Protein AF-0000000084522906 (afdb_homodimer)

InterPro domains:
  IPR003439 ABC transporter-like, ATP-binding domain [PF00005] (22-164)
  IPR003439 ABC transporter-like, ATP-binding domain [PS50893] (6-237)
  IPR003593 AAA+ ATPase domain [SM00382] (31-214)
  IPR008995 Molybdate/tungstate binding, C-terminal [SSF50331] (239-343)
  IPR013611 Transport-associated OB, type 2 [PF08402] (279-341)
  IPR017871 ABC transporter-like, conserved site [PS00211] (137-151)
  IPR027417 P-loop containing nucleoside triphosphate hydrolase [G3DSA:3.40.50.300] (2-222)
  IPR027417 P-loop containing nucleoside triphosphate hydrolase [SSF52540] (6-246)
  IPR047641 ABC transporter, ATP-binding protein MalK/UgpC-like [PTHR43875] (5-343)

Organism: Aneurinibacillus migulanus (NCBI:txid47500)

Structure (mmCIF, N/CA/C/O backbone):
data_AF-0000000084522906-model_v1
#
loop_
_entity.id
_entity.type
_entity.pdbx_description
1 polymer 'Putative spermidine/putrescine transport system ATP-binding protein'
#
loop_
_atom_site.group_PDB
_atom_site.id
_atom_site.type_symbol
_atom_site.label_atom_id
_atom_site.label_alt_id
_atom_site.label_comp_id
_atom_site.label_asym_id
_atom_site.label_entity_id
_atom_site.label_seq_id
_atom_site.pdbx_PDB_ins_code
_atom_site.Cartn_x
_atom_site.Cartn_y
_atom_site.Cartn_z
_atom_site.occupancy
_atom_site.B_iso_or_equiv
_atom_site.auth_seq_id
_atom_site.auth_comp_id
_atom_site.auth_asym_id
_atom_site.auth_atom_id
_atom_site.pdbx_PDB_model_num
ATOM 1 N N . MET A 1 1 ? 4.262 30.906 10.367 1 65.12 1 MET A N 1
ATOM 2 C CA . MET A 1 1 ? 3.062 30.891 9.531 1 65.12 1 MET A CA 1
ATOM 3 C C . MET A 1 1 ? 1.815 31.172 10.359 1 65.12 1 MET A C 1
ATOM 5 O O . MET A 1 1 ? 1.805 30.938 11.57 1 65.12 1 MET A O 1
ATOM 9 N N . ASN A 1 2 ? 0.923 32.031 10 1 81.38 2 ASN A N 1
ATOM 10 C CA . ASN A 1 2 ? -0.342 32.344 10.656 1 81.38 2 ASN A CA 1
ATOM 11 C C . ASN A 1 2 ? -1.489 31.516 10.078 1 81.38 2 ASN A C 1
ATOM 13 O O . ASN A 1 2 ? -2.17 31.953 9.148 1 81.38 2 ASN A O 1
ATOM 17 N N . PRO A 1 3 ? -1.635 30.344 10.672 1 87.25 3 PRO A N 1
ATOM 18 C CA . PRO A 1 3 ? -2.652 29.469 10.086 1 87.25 3 PRO A CA 1
ATOM 19 C C . PRO A 1 3 ? -4.062 30.047 10.211 1 87.25 3 PRO A C 1
ATOM 21 O O . PRO A 1 3 ? -4.336 30.828 11.125 1 87.25 3 PRO A O 1
ATOM 24 N N . VAL A 1 4 ? -4.875 29.688 9.172 1 94.25 4 VAL A N 1
ATOM 25 C CA . VAL A 1 4 ? -6.262 30.141 9.125 1 94.25 4 VAL A CA 1
ATOM 26 C C . VAL A 1 4 ? -7.195 28.953 8.961 1 94.25 4 VAL A C 1
ATOM 28 O O . VAL A 1 4 ? -6.793 27.906 8.43 1 94.25 4 VAL A O 1
ATOM 31 N N . GLU A 1 5 ? -8.328 29.156 9.422 1 97 5 GLU A N 1
ATOM 32 C CA . GLU A 1 5 ? -9.312 28.078 9.297 1 97 5 GLU A CA 1
ATOM 33 C C . GLU A 1 5 ? -9.961 28.078 7.914 1 97 5 GLU A C 1
ATOM 35 O O . GLU A 1 5 ? -9.945 29.094 7.219 1 97 5 GLU A O 1
ATOM 40 N N . ILE A 1 6 ? -10.453 27 7.52 1 97.94 6 ILE A N 1
ATOM 41 C CA . ILE A 1 6 ? -11.273 26.859 6.324 1 97.94 6 ILE A CA 1
ATOM 42 C C . ILE A 1 6 ? -12.695 26.453 6.719 1 97.94 6 ILE A C 1
ATOM 44 O O . ILE A 1 6 ? -12.891 25.609 7.598 1 97.94 6 ILE A O 1
ATOM 48 N N . ARG A 1 7 ? -13.688 27.125 6.148 1 98.19 7 ARG A N 1
ATOM 49 C CA . ARG A 1 7 ? -15.078 26.766 6.387 1 98.19 7 ARG A CA 1
ATOM 50 C C . ARG A 1 7 ? -15.82 26.562 5.07 1 98.19 7 ARG A C 1
ATOM 52 O O . ARG A 1 7 ? -15.812 27.438 4.203 1 98.19 7 ARG A O 1
ATOM 59 N N . LEU A 1 8 ? -16.359 25.406 4.926 1 98 8 LEU A N 1
ATOM 60 C CA . LEU A 1 8 ? -17.266 25.094 3.834 1 98 8 LEU A CA 1
ATOM 61 C C . LEU A 1 8 ? -18.719 25.062 4.328 1 98 8 LEU A C 1
ATOM 63 O O . LEU A 1 8 ? -19.016 24.406 5.332 1 98 8 LEU A O 1
ATOM 67 N N . GLN A 1 9 ? -19.562 25.797 3.609 1 97.81 9 GLN A N 1
ATOM 68 C CA . GLN A 1 9 ? -20.969 25.859 3.977 1 97.81 9 GLN A CA 1
ATOM 69 C C . GLN A 1 9 ? -21.859 25.438 2.816 1 97.81 9 GLN A C 1
ATOM 71 O O . GLN A 1 9 ? -22.094 26.219 1.886 1 97.81 9 GLN A O 1
ATOM 76 N N . GLY A 1 10 ? -22.375 24.25 2.939 1 97.06 10 GLY A N 1
ATOM 77 C CA . GLY A 1 10 ? -23.328 23.734 1.975 1 97.06 10 GLY A CA 1
ATOM 78 C C . GLY A 1 10 ? -22.781 23.656 0.564 1 97.06 10 GLY A C 1
ATOM 79 O O . GLY A 1 10 ? -23.5 23.891 -0.406 1 97.06 10 GLY A O 1
ATOM 80 N N . VAL A 1 11 ? -21.578 23.484 0.423 1 96.38 11 VAL A N 1
ATOM 81 C CA . VAL A 1 11 ? -20.953 23.469 -0.895 1 96.38 11 VAL A CA 1
ATOM 82 C C . VAL A 1 11 ? -21.359 22.203 -1.645 1 96.38 11 VAL A C 1
ATOM 84 O O . VAL A 1 11 ? -21.297 21.094 -1.087 1 96.38 11 VAL A O 1
ATOM 87 N N . HIS A 1 12 ? -21.844 22.328 -2.842 1 95.31 12 HIS A N 1
ATOM 88 C CA . HIS A 1 12 ? -22.266 21.172 -3.619 1 95.31 12 HIS A CA 1
ATOM 89 C C . HIS A 1 12 ? -21.984 21.359 -5.102 1 95.31 12 HIS A C 1
ATOM 91 O O . HIS A 1 12 ? -21.656 22.469 -5.539 1 95.31 12 HIS A O 1
ATOM 97 N N . LYS A 1 13 ? -21.969 20.266 -5.816 1 93.12 13 LYS A N 1
ATOM 98 C CA . LYS A 1 13 ? -21.641 20.297 -7.242 1 93.12 13 LYS A CA 1
ATOM 99 C C . LYS A 1 13 ? -22.375 19.203 -8 1 93.12 13 LYS A C 1
ATOM 101 O O . LYS A 1 13 ? -22.391 18.047 -7.578 1 93.12 13 LYS A O 1
ATOM 106 N N . THR A 1 14 ? -23.031 19.578 -8.969 1 89.5 14 THR A N 1
ATOM 107 C CA . THR A 1 14 ? -23.609 18.688 -9.977 1 89.5 14 THR A CA 1
ATOM 108 C C . THR A 1 14 ? -23.016 18.984 -11.352 1 89.5 14 THR A C 1
ATOM 110 O O . THR A 1 14 ? -23 20.141 -11.789 1 89.5 14 THR A O 1
ATOM 113 N N . PHE A 1 15 ? -22.516 17.984 -11.945 1 84.88 15 PHE A N 1
ATOM 114 C CA . PHE A 1 15 ? -21.938 18.203 -13.266 1 84.88 15 PHE A CA 1
ATOM 115 C C . PHE A 1 15 ? -23.016 18.281 -14.328 1 84.88 15 PHE A C 1
ATOM 117 O O . PHE A 1 15 ? -24.188 17.969 -14.062 1 84.88 15 PHE A O 1
ATOM 124 N N . ARG A 1 16 ? -22.688 18.688 -15.547 1 79.31 16 ARG A N 1
ATOM 125 C CA . ARG A 1 16 ? -23.609 18.953 -16.641 1 79.31 16 ARG A CA 1
ATOM 126 C C . ARG A 1 16 ? -24.312 17.672 -17.062 1 79.31 16 ARG A C 1
ATOM 128 O O . ARG A 1 16 ? -25.469 17.719 -17.531 1 79.31 16 ARG A O 1
ATOM 135 N N . ASP A 1 17 ? -23.609 16.531 -16.844 1 79.62 17 ASP A N 1
ATOM 136 C CA . ASP A 1 17 ? -24.203 15.273 -17.297 1 79.62 17 ASP A CA 1
ATOM 137 C C . ASP A 1 17 ? -25.219 14.758 -16.281 1 79.62 17 ASP A C 1
ATOM 139 O O . ASP A 1 17 ? -25.797 13.68 -16.453 1 79.62 17 ASP A O 1
ATOM 143 N N . GLY A 1 18 ? -25.391 15.523 -15.234 1 81.06 18 GLY A N 1
ATOM 144 C CA . GLY A 1 18 ? -26.406 15.172 -14.242 1 81.06 18 GLY A CA 1
ATOM 145 C C . GLY A 1 18 ? -25.828 14.445 -13.047 1 81.06 18 GLY A C 1
ATOM 146 O O . GLY A 1 18 ? -26.516 14.227 -12.047 1 81.06 18 GLY A O 1
ATOM 147 N N . THR A 1 19 ? -24.547 14.156 -13.109 1 81.81 19 THR A N 1
ATOM 148 C CA . THR A 1 19 ? -23.922 13.422 -12.008 1 81.81 19 THR A CA 1
ATOM 149 C C . THR A 1 19 ? -23.734 14.328 -10.797 1 81.81 19 THR A C 1
ATOM 151 O O . THR A 1 19 ? -23.078 15.367 -10.883 1 81.81 19 THR A O 1
ATOM 154 N N . GLN A 1 20 ? -24.453 14.016 -9.75 1 86.88 20 GLN A N 1
ATOM 155 C CA . GLN A 1 20 ? -24.234 14.734 -8.5 1 86.88 20 GLN A CA 1
ATOM 156 C C . GLN A 1 20 ? -22.922 14.312 -7.836 1 86.88 20 GLN A C 1
ATOM 158 O O . GLN A 1 20 ? -22.891 13.352 -7.074 1 86.88 20 GLN A O 1
ATOM 163 N N . ALA A 1 21 ? -21.953 15.078 -8.031 1 87.25 21 ALA A N 1
ATOM 164 C CA . ALA A 1 21 ? -20.609 14.75 -7.551 1 87.25 21 ALA A CA 1
ATOM 165 C C . ALA A 1 21 ? -20.5 14.977 -6.047 1 87.25 21 ALA A C 1
ATOM 167 O O . ALA A 1 21 ? -19.891 14.172 -5.336 1 87.25 21 ALA A O 1
ATOM 168 N N . LEU A 1 22 ? -21.125 16.109 -5.566 1 94.94 22 LEU A N 1
ATOM 169 C CA . LEU A 1 22 ? -21.094 16.438 -4.145 1 94.94 22 LEU A CA 1
ATOM 170 C C . LEU A 1 22 ? -22.453 16.906 -3.656 1 94.94 22 LEU A C 1
ATOM 172 O O . LEU A 1 22 ? -23.031 17.844 -4.227 1 94.94 22 LEU A O 1
ATOM 176 N N . GLN A 1 23 ? -22.938 16.219 -2.691 1 95.44 23 GLN A N 1
ATOM 177 C CA . GLN A 1 23 ? -24.062 16.766 -1.93 1 95.44 23 GLN A CA 1
ATOM 178 C C . GLN A 1 23 ? -23.609 17.922 -1.037 1 95.44 23 GLN A C 1
ATOM 180 O O . GLN A 1 23 ? -22.406 18.156 -0.879 1 95.44 23 GLN A O 1
ATOM 185 N N . PRO A 1 24 ? -24.594 18.719 -0.561 1 96.06 24 PRO A N 1
ATOM 186 C CA . PRO A 1 24 ? -24.172 19.844 0.268 1 96.06 24 PRO A CA 1
ATOM 187 C C . PRO A 1 24 ? -23.297 19.422 1.443 1 96.06 24 PRO A C 1
ATOM 189 O O . PRO A 1 24 ? -23.734 18.641 2.291 1 96.06 24 PRO A O 1
ATOM 192 N N . ILE A 1 25 ? -22.125 19.969 1.45 1 96.81 25 ILE A N 1
ATOM 193 C CA . ILE A 1 25 ? -21.125 19.594 2.451 1 96.81 25 ILE A CA 1
ATOM 194 C C . ILE A 1 25 ? -20.859 20.766 3.385 1 96.81 25 ILE A C 1
ATOM 196 O O . ILE A 1 25 ? -20.594 21.875 2.928 1 96.81 25 ILE A O 1
ATOM 200 N N . ASP A 1 26 ? -21 20.562 4.641 1 97.75 26 ASP A N 1
ATOM 201 C CA . ASP A 1 26 ? -20.516 21.453 5.695 1 97.75 26 ASP A CA 1
ATOM 202 C C . ASP A 1 26 ? -19.266 20.891 6.355 1 97.75 26 ASP A C 1
ATOM 204 O O . ASP A 1 26 ? -19.25 19.766 6.828 1 97.75 26 ASP A O 1
ATOM 208 N N . LEU A 1 27 ? -18.219 21.703 6.379 1 97.81 27 LEU A N 1
ATOM 209 C CA . LEU A 1 27 ? -16.938 21.219 6.902 1 97.81 27 LEU A CA 1
ATOM 210 C C . LEU A 1 27 ? -16.125 22.375 7.473 1 97.81 27 LEU A C 1
ATOM 212 O O . LEU A 1 27 ? -16.031 23.438 6.859 1 97.81 27 LEU A O 1
ATOM 216 N N . LYS A 1 28 ? -15.633 22.188 8.609 1 98.06 28 LYS A N 1
ATOM 217 C CA . LYS A 1 28 ? -14.734 23.156 9.234 1 98.06 28 LYS A CA 1
ATOM 218 C C . LYS A 1 28 ? -13.359 22.547 9.477 1 98.06 28 LYS A C 1
ATOM 220 O O . LYS A 1 28 ? -13.242 21.453 10.047 1 98.06 28 LYS A O 1
ATOM 225 N N . ILE A 1 29 ? -12.375 23.172 9.008 1 98.06 29 ILE A N 1
ATOM 226 C CA . ILE A 1 29 ? -10.984 22.781 9.227 1 98.06 29 ILE A CA 1
ATOM 227 C C . ILE A 1 29 ? -10.297 23.828 10.109 1 98.06 29 ILE A C 1
ATOM 229 O O . ILE A 1 29 ? -10.25 25.016 9.758 1 98.06 29 ILE A O 1
ATOM 233 N N . GLU A 1 30 ? -9.758 23.406 11.188 1 97.5 30 GLU A N 1
ATOM 234 C CA . GLU A 1 30 ? -9.18 24.328 12.172 1 97.5 30 GLU A CA 1
ATOM 235 C C . GLU A 1 30 ? -7.844 24.875 11.688 1 97.5 30 GLU A C 1
ATOM 237 O O . GLU A 1 30 ? -7.164 24.25 10.867 1 97.5 30 GLU A O 1
ATOM 242 N N . ALA A 1 31 ? -7.543 26.062 12.242 1 97.12 31 ALA A N 1
ATOM 243 C CA . ALA A 1 31 ? -6.258 26.672 11.922 1 97.12 31 ALA A CA 1
ATOM 244 C C . ALA A 1 31 ? -5.102 25.766 12.312 1 97.12 31 ALA A C 1
ATOM 246 O O . ALA A 1 31 ? -5.035 25.297 13.453 1 97.12 31 ALA A O 1
ATOM 247 N N . GLY A 1 32 ? -4.277 25.469 11.328 1 96.31 32 GLY A N 1
ATOM 248 C CA . GLY A 1 32 ? -3.092 24.656 11.594 1 96.31 32 GLY A CA 1
ATOM 249 C C . GLY A 1 32 ? -3.361 23.172 11.555 1 96.31 32 GLY A C 1
ATOM 250 O O . GLY A 1 32 ? -2.445 22.359 11.742 1 96.31 32 GLY A O 1
ATOM 251 N N . GLU A 1 33 ? -4.543 22.844 11.148 1 97 33 GLU A N 1
ATOM 252 C CA . GLU A 1 33 ? -4.973 21.438 11.141 1 97 33 GLU A CA 1
ATOM 253 C C . GLU A 1 33 ? -4.688 20.781 9.789 1 97 33 GLU A C 1
ATOM 255 O O . GLU A 1 33 ? -4.82 21.422 8.742 1 97 33 GLU A O 1
ATOM 260 N N . VAL A 1 34 ? -4.293 19.531 9.875 1 97.94 34 VAL A N 1
ATOM 261 C CA . VAL A 1 34 ? -4.254 18.719 8.664 1 97.94 34 VAL A CA 1
ATOM 262 C C . VAL A 1 34 ? -5.516 17.859 8.578 1 97.94 34 VAL A C 1
ATOM 264 O O . VAL A 1 34 ? -5.68 16.906 9.336 1 97.94 34 VAL A O 1
ATOM 267 N N . LEU A 1 35 ? -6.355 18.188 7.641 1 98.69 35 LEU A N 1
ATOM 268 C CA . LEU A 1 35 ? -7.543 17.391 7.375 1 98.69 35 LEU A CA 1
ATOM 269 C C . LEU A 1 35 ? -7.363 16.547 6.113 1 98.69 35 LEU A C 1
ATOM 271 O O . LEU A 1 35 ? -7.055 17.094 5.047 1 98.69 35 LEU A O 1
ATOM 275 N N . VAL A 1 36 ? -7.578 15.297 6.246 1 98.56 36 VAL A N 1
ATOM 276 C CA . VAL A 1 36 ? -7.477 14.406 5.094 1 98.56 36 VAL A CA 1
ATOM 277 C C . VAL A 1 36 ? -8.875 14.031 4.605 1 98.56 36 VAL A C 1
ATOM 279 O O . VAL A 1 36 ? -9.734 13.633 5.395 1 98.56 36 VAL A O 1
ATOM 282 N N . LEU A 1 37 ? -9.117 14.297 3.361 1 98.38 37 LEU A N 1
ATOM 283 C CA . LEU A 1 37 ? -10.281 13.742 2.684 1 98.38 37 LEU A CA 1
ATOM 284 C C . LEU A 1 37 ? -9.992 12.336 2.176 1 98.38 37 LEU A C 1
ATOM 286 O O . LEU A 1 37 ? -9.156 12.148 1.294 1 98.38 37 LEU A O 1
ATOM 290 N N . LEU A 1 38 ? -10.703 11.391 2.738 1 97.25 38 LEU A N 1
ATOM 291 C CA . LEU A 1 38 ? -10.492 9.977 2.436 1 97.25 38 LEU A CA 1
ATOM 292 C C . LEU A 1 38 ? -11.758 9.344 1.864 1 97.25 38 LEU A C 1
ATOM 294 O O . LEU A 1 38 ? -12.859 9.609 2.35 1 97.25 38 LEU A O 1
ATOM 298 N N . GLY A 1 39 ? -11.594 8.562 0.877 1 93.69 39 GLY A N 1
ATOM 299 C CA . GLY A 1 39 ? -12.719 7.875 0.264 1 93.69 39 GLY A CA 1
ATOM 300 C C . GLY A 1 39 ? -12.352 7.145 -1.013 1 93.69 39 GLY A C 1
ATOM 301 O O . GLY A 1 39 ? -11.227 7.258 -1.499 1 93.69 39 GLY A O 1
ATOM 302 N N . PRO A 1 40 ? -13.312 6.371 -1.498 1 88.69 40 PRO A N 1
ATOM 303 C CA . PRO A 1 40 ? -13.07 5.652 -2.752 1 88.69 40 PRO A CA 1
ATOM 304 C C . PRO A 1 40 ? -12.922 6.59 -3.947 1 88.69 40 PRO A C 1
ATOM 306 O O . PRO A 1 40 ? -13.203 7.785 -3.838 1 88.69 40 PRO A O 1
ATOM 309 N N . SER A 1 41 ? -12.406 6.023 -5.004 1 82.88 41 SER A N 1
ATOM 310 C CA . SER A 1 41 ? -12.281 6.809 -6.227 1 82.88 41 SER A CA 1
ATOM 311 C C . SER A 1 41 ? -13.633 7.324 -6.695 1 82.88 41 SER A C 1
ATOM 313 O O . SER A 1 41 ? -14.633 6.598 -6.645 1 82.88 41 SER A O 1
ATOM 315 N N . GLY A 1 42 ? -13.688 8.523 -7.043 1 82.94 42 GLY A N 1
ATOM 316 C CA . GLY A 1 42 ? -14.883 9.086 -7.648 1 82.94 42 GLY A CA 1
ATOM 317 C C . GLY A 1 42 ? -15.883 9.594 -6.629 1 82.94 42 GLY A C 1
ATOM 318 O O . GLY A 1 42 ? -16.984 10.008 -6.988 1 82.94 42 GLY A O 1
ATOM 319 N N . CYS A 1 43 ? -15.492 9.625 -5.398 1 89.88 43 CYS A N 1
ATOM 320 C CA . CYS A 1 43 ? -16.484 9.977 -4.395 1 89.88 43 CYS A CA 1
ATOM 321 C C . CYS A 1 43 ? -16.562 11.492 -4.211 1 89.88 43 CYS A C 1
ATOM 323 O O . CYS A 1 43 ? -17.359 11.984 -3.414 1 89.88 43 CYS A O 1
ATOM 325 N N . GLY A 1 44 ? -15.656 12.242 -4.867 1 93 44 GLY A N 1
ATOM 326 C CA . GLY A 1 44 ? -15.812 13.688 -4.855 1 93 44 GLY A CA 1
ATOM 327 C C . GLY A 1 44 ? -14.68 14.398 -4.137 1 93 44 GLY A C 1
ATOM 328 O O . GLY A 1 44 ? -14.719 15.625 -3.98 1 93 44 GLY A O 1
ATOM 329 N N . LYS A 1 45 ? -13.656 13.719 -3.637 1 95.5 45 LYS A N 1
ATOM 330 C CA . LYS A 1 45 ? -12.562 14.305 -2.863 1 95.5 45 LYS A CA 1
ATOM 331 C C . LYS A 1 45 ? -11.859 15.398 -3.65 1 95.5 45 LYS A C 1
ATOM 333 O O . LYS A 1 45 ? -11.711 16.531 -3.164 1 95.5 45 LYS A O 1
ATOM 338 N N . SER A 1 46 ? -11.461 15.047 -4.895 1 92.56 46 SER A N 1
ATOM 339 C CA . SER A 1 46 ? -10.727 15.992 -5.738 1 92.56 46 SER A CA 1
ATOM 340 C C . SER A 1 46 ? -11.609 17.172 -6.133 1 92.56 46 SER A C 1
ATOM 342 O O . SER A 1 46 ? -11.133 18.312 -6.215 1 92.56 46 SER A O 1
ATOM 344 N N . THR A 1 47 ? -12.852 16.922 -6.402 1 94 47 THR A N 1
ATOM 345 C CA . THR A 1 47 ? -13.789 17.984 -6.723 1 94 47 THR A CA 1
ATOM 346 C C . THR A 1 47 ? -13.875 19 -5.578 1 94 47 THR A C 1
ATOM 348 O O . THR A 1 47 ? -13.82 20.203 -5.797 1 94 47 THR A O 1
ATOM 351 N N . LEU A 1 48 ? -14.008 18.453 -4.406 1 96.56 48 LEU A N 1
ATOM 352 C CA . LEU A 1 48 ? -14.078 19.328 -3.23 1 96.56 48 LEU A CA 1
ATOM 353 C C . LEU A 1 48 ? -12.797 20.125 -3.066 1 96.56 48 LEU A C 1
ATOM 355 O O . LEU A 1 48 ? -12.844 21.344 -2.832 1 96.56 48 LEU A O 1
ATOM 359 N N . LEU A 1 49 ? -11.664 19.469 -3.201 1 97.06 49 LEU A N 1
ATOM 360 C CA . LEU A 1 49 ? -10.367 20.125 -3.09 1 97.06 49 LEU A CA 1
ATOM 361 C C . LEU A 1 49 ? -10.227 21.234 -4.129 1 97.06 49 LEU A C 1
ATOM 363 O O . LEU A 1 49 ? -9.758 22.328 -3.812 1 97.06 49 LEU A O 1
ATOM 367 N N . ARG A 1 50 ? -10.633 20.984 -5.297 1 95.56 50 ARG A N 1
ATOM 368 C CA . ARG A 1 50 ? -10.531 21.938 -6.395 1 95.56 50 ARG A CA 1
ATOM 369 C C . ARG A 1 50 ? -11.461 23.141 -6.172 1 95.56 50 ARG A C 1
ATOM 371 O O . ARG A 1 50 ? -11.156 24.25 -6.594 1 95.56 50 ARG A O 1
ATOM 378 N N . MET A 1 51 ? -12.555 22.906 -5.531 1 96.44 51 MET A N 1
ATOM 379 C CA . MET A 1 51 ? -13.453 24 -5.195 1 96.44 51 MET A CA 1
ATOM 380 C C . MET A 1 51 ? -12.82 24.922 -4.168 1 96.44 51 MET A C 1
ATOM 382 O O . MET A 1 51 ? -12.945 26.156 -4.262 1 96.44 51 MET A O 1
ATOM 386 N N . ILE A 1 52 ? -12.102 24.328 -3.23 1 97 52 ILE A N 1
ATOM 387 C CA . ILE A 1 52 ? -11.383 25.141 -2.262 1 97 52 ILE A CA 1
ATOM 388 C C . ILE A 1 52 ? -10.281 25.938 -2.969 1 97 52 ILE A C 1
ATOM 390 O O . ILE A 1 52 ? -10.094 27.125 -2.709 1 97 52 ILE A O 1
ATOM 394 N N . GLY A 1 53 ? -9.633 25.312 -3.916 1 96 53 GLY A N 1
ATOM 395 C CA . GLY A 1 53 ? -8.516 25.922 -4.625 1 96 53 GLY A CA 1
ATOM 396 C C . GLY A 1 53 ? -8.953 26.891 -5.707 1 96 53 GLY A C 1
ATOM 397 O O . GLY A 1 53 ? -8.133 27.625 -6.254 1 96 53 GLY A O 1
ATOM 398 N N . GLY A 1 54 ? -10.203 26.859 -6.082 1 95.31 54 GLY A N 1
ATOM 399 C CA . GLY A 1 54 ? -10.727 27.766 -7.102 1 95.31 54 GLY A CA 1
ATOM 400 C C . GLY A 1 54 ? -10.617 27.203 -8.508 1 95.31 54 GLY A C 1
ATOM 401 O O . GLY A 1 54 ? -10.844 27.906 -9.484 1 95.31 54 GLY A O 1
ATOM 402 N N . LEU A 1 55 ? -10.258 25.969 -8.664 1 94.69 55 LEU A N 1
ATOM 403 C CA . LEU A 1 55 ? -10.117 25.312 -9.961 1 94.69 55 LEU A CA 1
ATOM 404 C C . LEU A 1 55 ? -11.453 24.75 -10.43 1 94.69 55 LEU A C 1
ATOM 406 O O . LEU A 1 55 ? -11.594 24.359 -11.594 1 94.69 55 LEU A O 1
ATOM 410 N N . GLU A 1 56 ? -12.398 24.625 -9.555 1 93.62 56 GLU A N 1
ATOM 411 C CA . GLU A 1 56 ? -13.781 24.234 -9.797 1 93.62 56 GLU A CA 1
ATOM 412 C C . GLU A 1 56 ? -14.758 25.125 -9.047 1 93.62 56 GLU A C 1
ATOM 414 O O . GLU A 1 56 ? -14.523 25.469 -7.883 1 93.62 56 GLU A O 1
ATOM 419 N N . LEU A 1 57 ? -15.789 25.578 -9.68 1 94.12 57 LEU A N 1
ATOM 420 C CA . LEU A 1 57 ? -16.766 26.438 -9.031 1 94.12 57 LEU A CA 1
ATOM 421 C C . LEU A 1 57 ? -17.891 25.594 -8.406 1 94.12 57 LEU A C 1
ATOM 423 O O . LEU A 1 57 ? -18.406 24.672 -9.039 1 94.12 57 LEU A O 1
ATOM 427 N N . PRO A 1 58 ? -18.203 25.938 -7.207 1 95.44 58 PRO A N 1
ATOM 428 C CA . PRO A 1 58 ? -19.375 25.266 -6.621 1 95.44 58 PRO A CA 1
ATOM 429 C C . PRO A 1 58 ? -20.688 25.703 -7.254 1 95.44 58 PRO A C 1
ATOM 431 O O . PRO A 1 58 ? -20.766 26.797 -7.844 1 95.44 58 PRO A O 1
ATOM 434 N N . MET A 1 59 ? -21.672 24.828 -7.223 1 94.38 59 MET A N 1
ATOM 435 C CA . MET A 1 59 ? -23 25.188 -7.699 1 94.38 59 MET A CA 1
ATOM 436 C C . MET A 1 59 ? -23.766 25.969 -6.645 1 94.38 59 MET A C 1
ATOM 438 O O . MET A 1 59 ? -24.656 26.75 -6.973 1 94.38 59 MET A O 1
ATOM 442 N N . GLY A 1 60 ? -23.391 25.75 -5.445 1 94.5 60 GLY A N 1
ATOM 443 C CA . GLY A 1 60 ? -23.953 26.469 -4.32 1 94.5 60 GLY A CA 1
ATOM 444 C C . GLY A 1 60 ? -23.141 26.328 -3.047 1 94.5 60 GLY A C 1
ATOM 445 O O . GLY A 1 60 ? -22.141 25.609 -3.016 1 94.5 60 GLY A O 1
ATOM 446 N N . GLY A 1 61 ? -23.5 27.172 -2.068 1 96.62 61 GLY A N 1
ATOM 447 C CA . GLY A 1 61 ? -22.75 27.203 -0.82 1 96.62 61 GLY A CA 1
ATOM 448 C C . GLY A 1 61 ? -21.656 28.25 -0.806 1 96.62 61 GLY A C 1
ATOM 449 O O . GLY A 1 61 ? -21.641 29.156 -1.639 1 96.62 61 GLY A O 1
ATOM 450 N N . ALA A 1 62 ? -20.828 28.109 0.234 1 97.81 62 ALA A N 1
ATOM 451 C CA . ALA A 1 62 ? -19.766 29.109 0.389 1 97.81 62 ALA A CA 1
ATOM 452 C C . ALA A 1 62 ? -18.484 28.469 0.902 1 97.81 62 ALA A C 1
ATOM 454 O O . ALA A 1 62 ? -18.531 27.484 1.645 1 97.81 62 ALA A O 1
ATOM 455 N N . VAL A 1 63 ? -17.406 29 0.455 1 97.81 63 VAL A N 1
ATOM 456 C CA . VAL A 1 63 ? -16.078 28.609 0.917 1 97.81 63 VAL A CA 1
ATOM 457 C C . VAL A 1 63 ? -15.391 29.812 1.58 1 97.81 63 VAL A C 1
ATOM 459 O O . VAL A 1 63 ? -15.273 30.875 0.977 1 97.81 63 VAL A O 1
ATOM 462 N N . TRP A 1 64 ? -14.953 29.578 2.754 1 97.75 64 TRP A N 1
ATOM 463 C CA . TRP A 1 64 ? -14.305 30.641 3.506 1 97.75 64 TRP A CA 1
ATOM 464 C C . TRP A 1 64 ? -12.898 30.234 3.924 1 97.75 64 TRP A C 1
ATOM 466 O O . TRP A 1 64 ? -12.664 29.094 4.32 1 97.75 64 TRP A O 1
ATOM 476 N N . ILE A 1 65 ? -11.977 31.125 3.816 1 96.19 65 ILE A N 1
ATOM 477 C CA . ILE A 1 65 ? -10.656 31.031 4.438 1 96.19 65 ILE A CA 1
ATOM 478 C C . ILE A 1 65 ? -10.484 32.156 5.438 1 96.19 65 ILE A C 1
ATOM 480 O O . ILE A 1 65 ? -10.469 33.344 5.059 1 96.19 65 ILE A O 1
ATOM 484 N N . GLY A 1 66 ? -10.406 31.766 6.656 1 94.62 66 GLY A N 1
ATOM 485 C CA . GLY A 1 66 ? -10.523 32.812 7.664 1 94.62 66 GLY A CA 1
ATOM 486 C C . GLY A 1 66 ? -11.844 33.562 7.598 1 94.62 66 GLY A C 1
ATOM 487 O O . GLY A 1 66 ? -12.914 32.938 7.59 1 94.62 66 GLY A O 1
ATOM 488 N N . GLU A 1 67 ? -11.719 34.875 7.516 1 94.12 67 GLU A N 1
ATOM 489 C CA . GLU A 1 67 ? -12.914 35.719 7.477 1 94.12 67 GLU A CA 1
ATOM 490 C C . GLU A 1 67 ? -13.258 36.125 6.047 1 94.12 67 GLU A C 1
ATOM 492 O O . GLU A 1 67 ? -14.203 36.875 5.82 1 94.12 67 GLU A O 1
ATOM 497 N N . ARG A 1 68 ? -12.594 35.531 5.156 1 95.31 68 ARG A N 1
ATOM 498 C CA . ARG A 1 68 ? -12.766 35.969 3.771 1 95.31 68 ARG A CA 1
ATOM 499 C C . ARG A 1 68 ? -13.57 34.938 2.98 1 95.31 68 ARG A C 1
ATOM 501 O O . ARG A 1 68 ? -13.227 33.75 2.957 1 95.31 68 ARG A O 1
ATOM 508 N N . ASP A 1 69 ? -14.609 35.375 2.387 1 97.12 69 ASP A N 1
ATOM 509 C CA . ASP A 1 69 ? -15.352 34.562 1.436 1 97.12 69 ASP A CA 1
ATOM 510 C C . ASP A 1 69 ? -14.609 34.469 0.102 1 97.12 69 ASP A C 1
ATOM 512 O O . ASP A 1 69 ? -14.516 35.438 -0.634 1 97.12 69 ASP A O 1
ATOM 516 N N . ILE A 1 70 ? -14.148 33.25 -0.2 1 96.5 70 ILE A N 1
ATOM 517 C CA . ILE A 1 70 ? -13.336 33.094 -1.399 1 96.5 70 ILE A CA 1
ATOM 518 C C . ILE A 1 70 ? -14.109 32.312 -2.461 1 96.5 70 ILE A C 1
ATOM 520 O O . ILE A 1 70 ? -13.531 31.844 -3.441 1 96.5 70 ILE A O 1
ATOM 524 N N . THR A 1 71 ? -15.367 32.188 -2.324 1 96.56 71 THR A N 1
ATOM 525 C CA . THR A 1 71 ? -16.203 31.328 -3.143 1 96.56 71 THR A CA 1
ATOM 526 C C . THR A 1 71 ? -15.984 31.609 -4.625 1 96.56 71 THR A C 1
ATOM 528 O O . THR A 1 71 ? -15.867 30.672 -5.426 1 96.56 71 THR A O 1
ATOM 531 N N . TYR A 1 72 ? -15.867 32.812 -4.961 1 95.5 72 TYR A N 1
ATOM 532 C CA . TYR A 1 72 ? -15.812 33.156 -6.379 1 95.5 72 TYR A CA 1
ATOM 533 C C . TYR A 1 72 ? -14.5 33.844 -6.727 1 95.5 72 TYR A C 1
ATOM 535 O O . TYR A 1 72 ? -14.344 34.375 -7.832 1 95.5 72 TYR A O 1
ATOM 543 N N . LEU A 1 73 ? -13.594 33.812 -5.785 1 95.06 73 LEU A N 1
ATOM 544 C CA . LEU A 1 73 ? -12.281 34.406 -6.066 1 95.06 73 LEU A CA 1
ATOM 545 C C . LEU A 1 73 ? -11.477 33.5 -6.988 1 95.06 73 LEU A C 1
ATOM 547 O O . LEU A 1 73 ? -11.5 32.281 -6.84 1 95.06 73 LEU A O 1
ATOM 551 N N . PRO A 1 74 ? -10.805 34.094 -7.895 1 94.25 74 PRO A N 1
ATOM 552 C CA . PRO A 1 74 ? -9.906 33.281 -8.711 1 94.25 74 PRO A CA 1
ATOM 553 C C . PRO A 1 74 ? -8.773 32.656 -7.906 1 94.25 74 PRO A C 1
ATOM 555 O O . PRO A 1 74 ? -8.438 33.125 -6.82 1 94.25 74 PRO A O 1
ATOM 558 N N . THR A 1 75 ? -8.219 31.578 -8.43 1 92.31 75 THR A N 1
ATOM 559 C CA . THR A 1 75 ? -7.215 30.766 -7.75 1 92.31 75 THR A CA 1
ATOM 560 C C . THR A 1 75 ? -6.043 31.625 -7.293 1 92.31 75 THR A C 1
ATOM 562 O O . THR A 1 75 ? -5.578 31.5 -6.156 1 92.31 75 THR A O 1
ATOM 565 N N . GLU A 1 76 ? -5.602 32.562 -8.117 1 88.38 76 GLU A N 1
ATOM 566 C CA . GLU A 1 76 ? -4.398 33.375 -7.871 1 88.38 76 GLU A CA 1
ATOM 567 C C . GLU A 1 76 ? -4.605 34.344 -6.723 1 88.38 76 GLU A C 1
ATOM 569 O O . GLU A 1 76 ? -3.639 34.875 -6.164 1 88.38 76 GLU A O 1
ATOM 574 N N . LYS A 1 77 ? -5.844 34.531 -6.406 1 91.56 77 LYS A N 1
ATOM 575 C CA . LYS A 1 77 ? -6.145 35.531 -5.375 1 91.56 77 LYS A CA 1
ATOM 576 C C . LYS A 1 77 ? -6.469 34.875 -4.043 1 91.56 77 LYS A C 1
ATOM 578 O O . LYS A 1 77 ? -6.703 35.531 -3.043 1 91.56 77 LYS A O 1
ATOM 583 N N . ARG A 1 78 ? -6.41 33.562 -3.969 1 93.25 78 ARG A N 1
ATOM 584 C CA . ARG A 1 78 ? -6.855 32.844 -2.783 1 93.25 78 ARG A CA 1
ATOM 585 C C . ARG A 1 78 ? -5.711 32.656 -1.796 1 93.25 78 ARG A C 1
ATOM 587 O O . ARG A 1 78 ? -5.934 32.281 -0.64 1 93.25 78 ARG A O 1
ATOM 594 N N . GLU A 1 79 ? -4.484 32.906 -2.246 1 90.75 79 GLU A N 1
ATOM 595 C CA . GLU A 1 79 ? -3.303 32.75 -1.405 1 90.75 79 GLU A CA 1
ATOM 596 C C . GLU A 1 79 ? -3.186 31.312 -0.899 1 90.75 79 GLU A C 1
ATOM 598 O O . GLU A 1 79 ? -2.967 31.094 0.292 1 90.75 79 GLU A O 1
ATOM 603 N N . ILE A 1 80 ? -3.381 30.438 -1.755 1 94 80 ILE A N 1
ATOM 604 C CA . ILE A 1 80 ? -3.336 29.016 -1.44 1 94 80 ILE A CA 1
ATOM 605 C C . ILE A 1 80 ? -2.15 28.359 -2.152 1 94 80 ILE A C 1
ATOM 607 O O . ILE A 1 80 ? -1.808 28.75 -3.273 1 94 80 ILE A O 1
ATOM 611 N N . GLY A 1 81 ? -1.464 27.484 -1.417 1 94 81 GLY A N 1
ATOM 612 C CA . GLY A 1 81 ? -0.503 26.594 -2.047 1 94 81 GLY A CA 1
ATOM 613 C C . GLY A 1 81 ? -1.119 25.297 -2.52 1 94 81 GLY A C 1
ATOM 614 O O . GLY A 1 81 ? -1.918 24.688 -1.805 1 94 81 GLY A O 1
ATOM 615 N N . PHE A 1 82 ? -0.769 24.922 -3.725 1 93.94 82 PHE A N 1
ATOM 616 C CA . PHE A 1 82 ? -1.347 23.719 -4.301 1 93.94 82 PHE A CA 1
ATOM 617 C C . PHE A 1 82 ? -0.255 22.75 -4.738 1 93.94 82 PHE A C 1
ATOM 619 O O . PHE A 1 82 ? 0.692 23.141 -5.422 1 93.94 82 PHE A O 1
ATOM 626 N N . VAL A 1 83 ? -0.402 21.5 -4.227 1 93.44 83 VAL A N 1
ATOM 627 C CA . VAL A 1 83 ? 0.446 20.406 -4.688 1 93.44 83 VAL A CA 1
ATOM 628 C C . VAL A 1 83 ? -0.393 19.391 -5.457 1 93.44 83 VAL A C 1
ATOM 630 O O . VAL A 1 83 ? -1.234 18.703 -4.879 1 93.44 83 VAL A O 1
ATOM 633 N N . PHE A 1 84 ? -0.049 19.219 -6.734 1 88.88 84 PHE A N 1
ATOM 634 C CA . PHE A 1 84 ? -0.807 18.359 -7.625 1 88.88 84 PHE A CA 1
ATOM 635 C C . PHE A 1 84 ? -0.289 16.922 -7.555 1 88.88 84 PHE A C 1
ATOM 637 O O . PHE A 1 84 ? 0.828 16.688 -7.09 1 88.88 84 PHE A O 1
ATOM 644 N N . GLN A 1 85 ? -1.063 15.961 -8.078 1 82.44 85 GLN A N 1
ATOM 645 C CA . GLN A 1 85 ? -0.728 14.539 -8.094 1 82.44 85 GLN A CA 1
ATOM 646 C C . GLN A 1 85 ? 0.572 14.289 -8.852 1 82.44 85 GLN A C 1
ATOM 648 O O . GLN A 1 85 ? 1.427 13.523 -8.398 1 82.44 85 GLN A O 1
ATOM 653 N N . GLN A 1 86 ? 0.861 14.836 -9.938 1 83 86 GLN A N 1
ATOM 654 C CA . GLN A 1 86 ? 2.09 14.664 -10.703 1 83 86 GLN A CA 1
ATOM 655 C C . GLN A 1 86 ? 3.078 15.789 -10.414 1 83 86 GLN A C 1
ATOM 657 O O . GLN A 1 86 ? 4.047 15.977 -11.156 1 83 86 GLN A O 1
ATOM 662 N N . TYR A 1 87 ? 2.93 16.531 -9.383 1 85.12 87 TYR A N 1
ATOM 663 C CA . TYR A 1 87 ? 3.777 17.562 -8.789 1 85.12 87 TYR A CA 1
ATOM 664 C C . TYR A 1 87 ? 3.867 18.781 -9.695 1 85.12 87 TYR A C 1
ATOM 666 O O . TYR A 1 87 ? 4.051 19.906 -9.219 1 85.12 87 TYR A O 1
ATOM 674 N N . ALA A 1 88 ? 3.727 18.531 -11.031 1 86.38 88 ALA A N 1
ATOM 675 C CA . ALA A 1 88 ? 3.697 19.625 -12.008 1 86.38 88 ALA A CA 1
ATOM 676 C C . ALA A 1 88 ? 4.93 20.516 -11.867 1 86.38 88 ALA A C 1
ATOM 678 O O . ALA A 1 88 ? 4.816 21.734 -11.836 1 86.38 88 ALA A O 1
ATOM 679 N N . LEU A 1 89 ? 6.094 19.906 -11.688 1 92.06 89 LEU A N 1
ATOM 680 C CA . LEU A 1 89 ? 7.336 20.656 -11.633 1 92.06 89 LEU A CA 1
ATOM 681 C C . LEU A 1 89 ? 7.789 21.062 -13.031 1 92.06 89 LEU A C 1
ATOM 683 O O . LEU A 1 89 ? 7.441 20.406 -14.016 1 92.06 89 LEU A O 1
ATOM 687 N N . PHE A 1 90 ? 8.492 22.203 -13.07 1 92.94 90 PHE A N 1
ATOM 688 C CA . PHE A 1 90 ? 9.109 22.594 -14.328 1 92.94 90 PHE A CA 1
ATOM 689 C C . PHE A 1 90 ? 10.391 21.812 -14.578 1 92.94 90 PHE A C 1
ATOM 691 O O . PHE A 1 90 ? 11.406 22.031 -13.914 1 92.94 90 PHE A O 1
ATOM 698 N N . PRO A 1 91 ? 10.352 20.984 -15.555 1 90.69 91 PRO A N 1
ATOM 699 C CA . PRO A 1 91 ? 11.461 20.047 -15.734 1 90.69 91 PRO A CA 1
ATOM 700 C C . PRO A 1 91 ? 12.766 20.734 -16.125 1 90.69 91 PRO A C 1
ATOM 702 O O . PRO A 1 91 ? 13.852 20.203 -15.898 1 90.69 91 PRO A O 1
ATOM 705 N N . THR A 1 92 ? 12.695 21.922 -16.688 1 91.62 92 THR A N 1
ATOM 706 C CA . THR A 1 92 ? 13.883 22.609 -17.188 1 91.62 92 THR A CA 1
ATOM 707 C C . THR A 1 92 ? 14.438 23.547 -16.125 1 91.62 92 THR A C 1
ATOM 709 O O . THR A 1 92 ? 15.516 24.125 -16.297 1 91.62 92 THR A O 1
ATOM 712 N N . MET A 1 93 ? 13.758 23.688 -15.008 1 95.19 93 MET A N 1
ATOM 713 C CA . MET A 1 93 ? 14.211 24.547 -13.922 1 95.19 93 MET A CA 1
ATOM 714 C C . MET A 1 93 ? 14.922 23.75 -12.836 1 95.19 93 MET A C 1
ATOM 716 O O . MET A 1 93 ? 14.625 22.562 -12.648 1 95.19 93 MET A O 1
ATOM 720 N N . THR A 1 94 ? 15.828 24.438 -12.25 1 96.69 94 THR A N 1
ATOM 721 C CA . THR A 1 94 ? 16.5 23.812 -11.109 1 96.69 94 THR A CA 1
ATOM 722 C C . THR A 1 94 ? 15.555 23.734 -9.914 1 96.69 94 THR A C 1
ATOM 724 O O . THR A 1 94 ? 14.477 24.328 -9.922 1 96.69 94 THR A O 1
ATOM 727 N N . VAL A 1 95 ? 15.984 22.984 -8.969 1 97.19 95 VAL A N 1
ATOM 728 C CA . VAL A 1 95 ? 15.242 22.859 -7.715 1 97.19 95 VAL A CA 1
ATOM 729 C C . VAL A 1 95 ? 15.008 24.25 -7.125 1 97.19 95 VAL A C 1
ATOM 731 O O . VAL A 1 95 ? 13.875 24.609 -6.797 1 97.19 95 VAL A O 1
ATOM 734 N N . ALA A 1 96 ? 16.031 25.031 -7.066 1 97.25 96 ALA A N 1
ATOM 735 C CA . ALA A 1 96 ? 15.938 26.375 -6.508 1 97.25 96 ALA A CA 1
ATOM 736 C C . ALA A 1 96 ? 15.008 27.25 -7.336 1 97.25 96 ALA A C 1
ATOM 738 O O . ALA A 1 96 ? 14.227 28.031 -6.789 1 97.25 96 ALA A O 1
ATOM 739 N N . GLU A 1 97 ? 15.07 27.078 -8.586 1 96.25 97 GLU A N 1
ATOM 740 C CA . GLU A 1 97 ? 14.227 27.875 -9.477 1 96.25 97 GLU A CA 1
ATOM 741 C C . GLU A 1 97 ? 12.758 27.5 -9.328 1 96.25 97 GLU A C 1
ATOM 743 O O . GLU A 1 97 ? 11.883 28.359 -9.344 1 96.25 97 GLU A O 1
ATOM 748 N N . ASN A 1 98 ? 12.555 26.219 -9.273 1 97 98 ASN A N 1
ATOM 749 C CA . ASN A 1 98 ? 11.195 25.766 -9.039 1 97 98 ASN A CA 1
ATOM 750 C C . ASN A 1 98 ? 10.602 26.375 -7.773 1 97 98 ASN A C 1
ATOM 752 O O . ASN A 1 98 ? 9.477 26.875 -7.789 1 97 98 ASN A O 1
ATOM 756 N N . ILE A 1 99 ? 11.375 26.375 -6.734 1 96.94 99 ILE A N 1
ATOM 757 C CA . ILE A 1 99 ? 10.93 26.844 -5.43 1 96.94 99 ILE A CA 1
ATOM 758 C C . ILE A 1 99 ? 10.688 28.359 -5.488 1 96.94 99 ILE A C 1
ATOM 760 O O . ILE A 1 99 ? 9.711 28.859 -4.934 1 96.94 99 ILE A O 1
ATOM 764 N N . ALA A 1 100 ? 11.516 29.031 -6.223 1 96.44 100 ALA A N 1
ATOM 765 C CA . ALA A 1 100 ? 11.469 30.484 -6.238 1 96.44 100 ALA A CA 1
ATOM 766 C C . ALA A 1 100 ? 10.445 30.984 -7.254 1 96.44 100 ALA A C 1
ATOM 768 O O . ALA A 1 100 ? 10.117 32.188 -7.273 1 96.44 100 ALA A O 1
ATOM 769 N N . PHE A 1 101 ? 9.922 30.156 -8.008 1 94.25 101 PHE A N 1
ATOM 770 C CA . PHE A 1 101 ? 9.117 30.531 -9.164 1 94.25 101 PHE A CA 1
ATOM 771 C C . PHE A 1 101 ? 7.941 31.406 -8.734 1 94.25 101 PHE A C 1
ATOM 773 O O . PHE A 1 101 ? 7.727 32.469 -9.281 1 94.25 101 PHE A O 1
ATOM 780 N N . GLY A 1 102 ? 7.215 30.922 -7.785 1 91.75 102 GLY A N 1
ATOM 781 C CA . GLY A 1 102 ? 6.051 31.656 -7.309 1 91.75 102 GLY A CA 1
ATOM 782 C C . GLY A 1 102 ? 6.402 33 -6.711 1 91.75 102 GLY A C 1
ATOM 783 O O . GLY A 1 102 ? 5.664 33.969 -6.879 1 91.75 102 GLY A O 1
ATOM 784 N N . MET A 1 103 ? 7.5 33.062 -6.031 1 94.5 103 MET A N 1
ATOM 785 C CA . MET A 1 103 ? 7.949 34.312 -5.445 1 94.5 103 MET A CA 1
ATOM 786 C C . MET A 1 103 ? 8.312 35.344 -6.527 1 94.5 103 MET A C 1
ATOM 788 O O . MET A 1 103 ? 8.023 36.531 -6.398 1 94.5 103 MET A O 1
ATOM 792 N N . LYS A 1 104 ? 8.883 34.844 -7.551 1 93.19 104 LYS A N 1
ATOM 793 C CA . LYS A 1 104 ? 9.242 35.688 -8.672 1 93.19 104 LYS A CA 1
ATOM 794 C C . LYS A 1 104 ? 8 36.281 -9.32 1 93.19 104 LYS A C 1
ATOM 796 O O . LYS A 1 104 ? 7.969 37.5 -9.633 1 93.19 104 LYS A O 1
ATOM 801 N N . LEU A 1 105 ? 7.07 35.5 -9.492 1 90.94 105 LEU A N 1
ATOM 802 C CA . LEU A 1 105 ? 5.82 35.969 -10.109 1 90.94 105 LEU A CA 1
ATOM 803 C C . LEU A 1 105 ? 5.129 37 -9.242 1 90.94 105 LEU A C 1
ATOM 805 O O . LEU A 1 105 ? 4.461 37.906 -9.766 1 90.94 105 LEU A O 1
ATOM 809 N N . ARG A 1 106 ? 5.309 36.875 -7.969 1 91.5 106 ARG A N 1
ATOM 810 C CA . ARG A 1 106 ? 4.676 37.781 -7.031 1 91.5 106 ARG A CA 1
ATOM 811 C C . ARG A 1 106 ? 5.586 38.969 -6.723 1 91.5 106 ARG A C 1
ATOM 813 O O . ARG A 1 106 ? 5.328 39.75 -5.793 1 91.5 106 ARG A O 1
ATOM 820 N N . LYS A 1 107 ? 6.742 39.094 -7.281 1 92.62 107 LYS A N 1
ATOM 821 C CA . LYS A 1 107 ? 7.66 40.219 -7.293 1 92.62 107 LYS A CA 1
ATOM 822 C C . LYS A 1 107 ? 8.328 40.406 -5.934 1 92.62 107 LYS A C 1
ATOM 824 O O . LYS A 1 107 ? 8.469 41.531 -5.453 1 92.62 107 LYS A O 1
ATOM 829 N N . TYR A 1 108 ? 8.594 39.281 -5.402 1 93.19 108 TYR A N 1
ATOM 830 C CA . TYR A 1 108 ? 9.453 39.344 -4.227 1 93.19 108 TYR A CA 1
ATOM 831 C C . TYR A 1 108 ? 10.828 39.906 -4.59 1 93.19 108 TYR A C 1
ATOM 833 O O . TYR A 1 108 ? 11.312 39.719 -5.707 1 93.19 108 TYR A O 1
ATOM 841 N N . GLY A 1 109 ? 11.438 40.594 -3.703 1 94.56 109 GLY A N 1
ATOM 842 C CA . GLY A 1 109 ? 12.797 41.062 -3.914 1 94.56 109 GLY A CA 1
ATOM 843 C C . GLY A 1 109 ? 13.797 39.906 -4.039 1 94.56 109 GLY A C 1
ATOM 844 O O . GLY A 1 109 ? 13.578 38.812 -3.51 1 94.56 109 GLY A O 1
ATOM 845 N N . LYS A 1 110 ? 14.828 40.188 -4.684 1 94.25 110 LYS A N 1
ATOM 846 C CA . LYS A 1 110 ? 15.844 39.188 -4.953 1 94.25 110 LYS A CA 1
ATOM 847 C C . LYS A 1 110 ? 16.422 38.625 -3.656 1 94.25 110 LYS A C 1
ATOM 849 O O . LYS A 1 110 ? 16.547 37.406 -3.488 1 94.25 110 LYS A O 1
ATOM 854 N N . GLN A 1 111 ? 16.734 39.406 -2.801 1 95.56 111 GLN A N 1
ATOM 855 C CA . GLN A 1 111 ? 17.344 39 -1.542 1 95.56 111 GLN A CA 1
ATOM 856 C C . GLN A 1 111 ? 16.375 38.156 -0.712 1 95.56 111 GLN A C 1
ATOM 858 O O . GLN A 1 111 ? 16.75 37.156 -0.115 1 95.56 111 GLN A O 1
ATOM 863 N N . GLU A 1 112 ? 15.18 38.625 -0.739 1 94.69 112 GLU A N 1
ATOM 864 C CA . GLU A 1 112 ? 14.148 37.906 0.002 1 94.69 112 GLU A CA 1
ATOM 865 C C . GLU A 1 112 ? 13.891 36.531 -0.6 1 94.69 112 GLU A C 1
ATOM 867 O O . GLU A 1 112 ? 13.742 35.531 0.128 1 94.69 112 GLU A O 1
ATOM 872 N N . ARG A 1 113 ? 13.852 36.406 -1.873 1 95.94 113 ARG A N 1
ATOM 873 C CA . ARG A 1 113 ? 13.648 35.156 -2.57 1 95.94 113 ARG A CA 1
ATOM 874 C C . ARG A 1 113 ? 14.766 34.156 -2.26 1 95.94 113 ARG A C 1
ATOM 876 O O . ARG A 1 113 ? 14.508 33 -1.999 1 95.94 113 ARG A O 1
ATOM 883 N N . GLU A 1 114 ? 15.953 34.688 -2.307 1 95.69 114 GLU A N 1
ATOM 884 C CA . GLU A 1 114 ? 17.109 33.844 -2.055 1 95.69 114 GLU A CA 1
ATOM 885 C C . GLU A 1 114 ? 17.109 33.312 -0.619 1 95.69 114 GLU A C 1
ATOM 887 O O . GLU A 1 114 ? 17.406 32.156 -0.376 1 95.69 114 GLU A O 1
ATOM 892 N N . LYS A 1 115 ? 16.812 34.188 0.229 1 95.69 115 LYS A N 1
ATOM 893 C CA . LYS A 1 115 ? 16.766 33.812 1.638 1 95.69 115 LYS A CA 1
ATOM 894 C C . LYS A 1 115 ? 15.695 32.75 1.884 1 95.69 115 LYS A C 1
ATOM 896 O O . LYS A 1 115 ? 15.977 31.719 2.492 1 95.69 115 LYS A O 1
ATOM 901 N N . LYS A 1 116 ? 14.562 33 1.407 1 94.75 116 LYS A N 1
ATOM 902 C CA . LYS A 1 116 ? 13.445 32.062 1.61 1 94.75 116 LYS A CA 1
ATOM 903 C C . LYS A 1 116 ? 13.711 30.734 0.927 1 94.75 116 LYS A C 1
ATOM 905 O O . LYS A 1 116 ? 13.398 29.672 1.477 1 94.75 116 LYS A O 1
ATOM 910 N N . THR A 1 117 ? 14.25 30.828 -0.247 1 96.75 117 THR A N 1
ATOM 911 C CA . THR A 1 117 ? 14.578 29.609 -0.975 1 96.75 117 THR A CA 1
ATOM 912 C C . THR A 1 117 ? 15.578 28.766 -0.192 1 96.75 117 THR A C 1
ATOM 914 O O . THR A 1 117 ? 15.414 27.547 -0.068 1 96.75 117 THR A O 1
ATOM 917 N N . THR A 1 118 ? 16.531 29.391 0.338 1 96 118 THR A N 1
ATOM 918 C CA . THR A 1 118 ? 17.547 28.688 1.107 1 96 118 THR A CA 1
ATOM 919 C C . THR A 1 118 ? 16.953 28.047 2.346 1 96 118 THR A C 1
ATOM 921 O O . THR A 1 118 ? 17.266 26.891 2.668 1 96 118 THR A O 1
ATOM 924 N N . GLU A 1 119 ? 16.094 28.734 2.982 1 93.88 119 GLU A N 1
ATOM 925 C CA . GLU A 1 119 ? 15.414 28.219 4.168 1 93.88 119 GLU A CA 1
ATOM 926 C C . GLU A 1 119 ? 14.594 26.984 3.832 1 93.88 119 GLU A C 1
ATOM 928 O O . GLU A 1 119 ? 14.625 25.984 4.562 1 93.88 119 GLU A O 1
ATOM 933 N N . LEU A 1 120 ? 13.883 27.062 2.787 1 94.06 120 LEU A N 1
ATOM 934 C CA . LEU A 1 120 ? 13.023 25.953 2.377 1 94.06 120 LEU A CA 1
ATOM 935 C C . LEU A 1 120 ? 13.859 24.75 1.946 1 94.06 120 LEU A C 1
ATOM 937 O O . LEU A 1 120 ? 13.492 23.609 2.227 1 94.06 120 LEU A O 1
ATOM 941 N N . LEU A 1 121 ? 14.93 25.031 1.279 1 95.19 121 LEU A N 1
ATOM 942 C CA . LEU A 1 121 ? 15.844 23.953 0.892 1 95.19 121 LEU A CA 1
ATOM 943 C C . LEU A 1 121 ? 16.359 23.219 2.119 1 95.19 121 LEU A C 1
ATOM 945 O O . LEU A 1 121 ? 16.406 21.984 2.135 1 95.19 121 LEU A O 1
ATOM 949 N N . GLU A 1 122 ? 16.672 23.938 3.07 1 92.06 122 GLU A N 1
ATOM 950 C CA . GLU A 1 122 ? 17.172 23.344 4.309 1 92.06 122 GLU A CA 1
ATOM 951 C C . GLU A 1 122 ? 16.078 22.547 5.016 1 92.06 122 GLU A C 1
ATOM 953 O O . GLU A 1 122 ? 16.312 21.406 5.43 1 92.06 122 GLU A O 1
ATOM 958 N N . MET A 1 123 ? 14.969 23.141 5.07 1 88.12 123 MET A N 1
ATOM 959 C CA . MET A 1 123 ? 13.844 22.5 5.75 1 88.12 123 MET A CA 1
ATOM 960 C C . MET A 1 123 ? 13.477 21.188 5.082 1 88.12 123 MET A C 1
ATOM 962 O O . MET A 1 123 ? 13.109 20.219 5.758 1 88.12 123 MET A O 1
ATOM 966 N N . MET A 1 124 ? 13.633 21.141 3.744 1 90.25 124 MET A N 1
ATOM 967 C CA . MET A 1 124 ? 13.227 19.969 2.977 1 90.25 124 MET A CA 1
ATOM 968 C C . MET A 1 124 ? 14.414 19.047 2.711 1 90.25 124 MET A C 1
ATOM 970 O O . MET A 1 124 ? 14.289 18.078 1.974 1 90.25 124 MET A O 1
ATOM 974 N N . ASN A 1 125 ? 15.57 19.359 3.229 1 87.94 125 ASN A N 1
ATOM 975 C CA . ASN A 1 125 ? 16.797 18.594 3.006 1 87.94 125 ASN A CA 1
ATOM 976 C C . ASN A 1 125 ? 17.109 18.469 1.518 1 87.94 125 ASN A C 1
ATOM 978 O O . ASN A 1 125 ? 17.344 17.375 1.018 1 87.94 125 ASN A O 1
ATOM 982 N N . LEU A 1 126 ? 17.062 19.625 0.873 1 92.88 126 LEU A N 1
ATOM 983 C CA . LEU A 1 126 ? 17.281 19.672 -0.567 1 92.88 126 LEU A CA 1
ATOM 984 C C . LEU A 1 126 ? 18.484 20.562 -0.9 1 92.88 126 LEU A C 1
ATOM 986 O O . LEU A 1 126 ? 18.75 20.844 -2.07 1 92.88 126 LEU A O 1
ATOM 990 N N . THR A 1 127 ? 19.203 20.984 0.081 1 94.75 127 THR A N 1
ATOM 991 C CA . THR A 1 127 ? 20.266 21.969 -0.095 1 94.75 127 THR A CA 1
ATOM 992 C C . THR A 1 127 ? 21.281 21.5 -1.138 1 94.75 127 THR A C 1
ATOM 994 O O . THR A 1 127 ? 21.656 22.266 -2.033 1 94.75 127 THR A O 1
ATOM 997 N N . GLU A 1 128 ? 21.672 20.281 -1.092 1 93.56 128 GLU A N 1
ATOM 998 C CA . GLU A 1 128 ? 22.703 19.75 -1.982 1 93.56 128 GLU A CA 1
ATOM 999 C C . GLU A 1 128 ? 22.172 19.578 -3.402 1 93.56 128 GLU A C 1
ATOM 1001 O O . GLU A 1 128 ? 22.938 19.406 -4.348 1 93.56 128 GLU A O 1
ATOM 1006 N N . LEU A 1 129 ? 20.906 19.672 -3.551 1 95.12 129 LEU A N 1
ATOM 1007 C CA . LEU A 1 129 ? 20.297 19.406 -4.844 1 95.12 129 LEU A CA 1
ATOM 1008 C C . LEU A 1 129 ? 19.812 20.703 -5.492 1 95.12 129 LEU A C 1
ATOM 1010 O O . LEU A 1 129 ? 19.172 20.672 -6.547 1 95.12 129 LEU A O 1
ATOM 1014 N N . LYS A 1 130 ? 20.109 21.797 -4.922 1 95.88 130 LYS A N 1
ATOM 1015 C CA . LYS A 1 130 ? 19.516 23.078 -5.277 1 95.88 130 LYS A CA 1
ATOM 1016 C C . LYS A 1 130 ? 19.719 23.391 -6.758 1 95.88 130 LYS A C 1
ATOM 1018 O O . LYS A 1 130 ? 18.875 24.031 -7.387 1 95.88 130 LYS A O 1
ATOM 1023 N N . ASP A 1 131 ? 20.797 22.844 -7.379 1 95.69 131 ASP A N 1
ATOM 1024 C CA . ASP A 1 131 ? 21.141 23.219 -8.75 1 95.69 131 ASP A CA 1
ATOM 1025 C C . ASP A 1 131 ? 20.766 22.109 -9.727 1 95.69 131 ASP A C 1
ATOM 1027 O O . ASP A 1 131 ? 20.938 22.25 -10.938 1 95.69 131 ASP A O 1
ATOM 1031 N N . ARG A 1 132 ? 20.234 21.094 -9.234 1 95 132 ARG A N 1
ATOM 1032 C CA . ARG A 1 132 ? 19.812 20 -10.102 1 95 132 ARG A CA 1
ATOM 1033 C C . ARG A 1 132 ? 18.469 20.328 -10.758 1 95 132 ARG A C 1
ATOM 1035 O O . ARG A 1 132 ? 17.656 21.062 -10.203 1 95 132 ARG A O 1
ATOM 1042 N N . LYS A 1 133 ? 18.375 19.797 -11.969 1 94 133 LYS A N 1
ATOM 1043 C CA . LYS A 1 133 ? 17.078 19.891 -12.617 1 94 133 LYS A CA 1
ATOM 1044 C C . LYS A 1 133 ? 16.078 18.891 -12.023 1 94 133 LYS A C 1
ATOM 1046 O O . LYS A 1 133 ? 16.469 17.828 -11.555 1 94 133 LYS A O 1
ATOM 1051 N N . SER A 1 134 ? 14.75 19.266 -12.023 1 89.56 134 SER A N 1
ATOM 1052 C CA . SER A 1 134 ? 13.727 18.438 -11.398 1 89.56 134 SER A CA 1
ATOM 1053 C C . SER A 1 134 ? 13.672 17.062 -12.031 1 89.56 134 SER A C 1
ATOM 1055 O O . SER A 1 134 ? 13.367 16.078 -11.359 1 89.56 134 SER A O 1
ATOM 1057 N N . ALA A 1 135 ? 13.969 16.891 -13.242 1 84.31 135 ALA A N 1
ATOM 1058 C CA . ALA A 1 135 ? 13.938 15.625 -13.977 1 84.31 135 ALA A CA 1
ATOM 1059 C C . ALA A 1 135 ? 14.992 14.656 -13.445 1 84.31 135 ALA A C 1
ATOM 1061 O O . ALA A 1 135 ? 14.898 13.445 -13.664 1 84.31 135 ALA A O 1
ATOM 1062 N N . GLN A 1 136 ? 15.945 15.156 -12.766 1 86.56 136 GLN A N 1
ATOM 1063 C CA . GLN A 1 136 ? 17.062 14.352 -12.273 1 86.56 136 GLN A CA 1
ATOM 1064 C C . GLN A 1 136 ? 16.797 13.867 -10.852 1 86.56 136 GLN A C 1
ATOM 1066 O O . GLN A 1 136 ? 17.625 13.172 -10.258 1 86.56 136 GLN A O 1
ATOM 1071 N N . LEU A 1 137 ? 15.656 14.227 -10.367 1 87.44 137 LEU A N 1
ATOM 1072 C CA . LEU A 1 137 ? 15.352 13.945 -8.969 1 87.44 137 LEU A CA 1
ATOM 1073 C C . LEU A 1 137 ? 14.555 12.648 -8.836 1 87.44 137 LEU A C 1
ATOM 1075 O O . LEU A 1 137 ? 13.859 12.25 -9.773 1 87.44 137 LEU A O 1
ATOM 1079 N N . SER A 1 138 ? 14.727 11.992 -7.664 1 80.19 138 SER A N 1
ATOM 1080 C CA . SER A 1 138 ? 13.844 10.883 -7.324 1 80.19 138 SER A CA 1
ATOM 1081 C C . SER A 1 138 ? 12.43 11.383 -7.035 1 80.19 138 SER A C 1
ATOM 1083 O O . SER A 1 138 ? 12.211 12.578 -6.844 1 80.19 138 SER A O 1
ATOM 1085 N N . GLY A 1 139 ? 11.43 10.5 -7.078 1 79.25 139 GLY A N 1
ATOM 1086 C CA . GLY A 1 139 ? 10.047 10.852 -6.785 1 79.25 139 GLY A CA 1
ATOM 1087 C C . GLY A 1 139 ? 9.883 11.57 -5.457 1 79.25 139 GLY A C 1
ATOM 1088 O O . GLY A 1 139 ? 9.164 12.562 -5.367 1 79.25 139 GLY A O 1
ATOM 1089 N N . GLY A 1 140 ? 10.578 11.008 -4.465 1 81.56 140 GLY A N 1
ATOM 1090 C CA . GLY A 1 140 ? 10.516 11.641 -3.156 1 81.56 140 GLY A CA 1
ATOM 1091 C C . GLY A 1 140 ? 11.109 13.039 -3.139 1 81.56 140 GLY A C 1
ATOM 1092 O O . GLY A 1 140 ? 10.578 13.938 -2.48 1 81.56 140 GLY A O 1
ATOM 1093 N N . GLN A 1 141 ? 12.203 13.195 -3.846 1 86.44 141 GLN A N 1
ATOM 1094 C CA . GLN A 1 141 ? 12.82 14.508 -3.965 1 86.44 141 GLN A CA 1
ATOM 1095 C C . GLN A 1 141 ? 11.914 15.477 -4.711 1 86.44 141 GLN A C 1
ATOM 1097 O O . GLN A 1 141 ? 11.758 16.625 -4.297 1 86.44 141 GLN A O 1
ATOM 1102 N N . GLN A 1 142 ? 11.273 14.984 -5.715 1 90.38 142 GLN A N 1
ATOM 1103 C CA . GLN A 1 142 ? 10.336 15.82 -6.469 1 90.38 142 GLN A CA 1
ATOM 1104 C C . GLN A 1 142 ? 9.18 16.281 -5.59 1 90.38 142 GLN A C 1
ATOM 1106 O O . GLN A 1 142 ? 8.75 17.438 -5.688 1 90.38 142 GLN A O 1
ATOM 1111 N N . GLN A 1 143 ? 8.719 15.406 -4.773 1 88.38 143 GLN A N 1
ATOM 1112 C CA . GLN A 1 143 ? 7.629 15.75 -3.865 1 88.38 143 GLN A CA 1
ATOM 1113 C C . GLN A 1 143 ? 8.039 16.859 -2.91 1 88.38 143 GLN A C 1
ATOM 1115 O O . GLN A 1 143 ? 7.277 17.812 -2.691 1 88.38 143 GLN A O 1
ATOM 1120 N N . ARG A 1 144 ? 9.203 16.734 -2.344 1 88.75 144 ARG A N 1
ATOM 1121 C CA . ARG A 1 144 ? 9.695 17.766 -1.421 1 88.75 144 ARG A CA 1
ATOM 1122 C C . ARG A 1 144 ? 9.844 19.109 -2.123 1 88.75 144 ARG A C 1
ATOM 1124 O O . ARG A 1 144 ? 9.555 20.156 -1.543 1 88.75 144 ARG A O 1
ATOM 1131 N N . VAL A 1 145 ? 10.273 19.047 -3.359 1 94 145 VAL A N 1
ATOM 1132 C CA . VAL A 1 145 ? 10.391 20.281 -4.137 1 94 145 VAL A CA 1
ATOM 1133 C C . VAL A 1 145 ? 9.008 20.891 -4.34 1 94 145 VAL A C 1
ATOM 1135 O O . VAL A 1 145 ? 8.836 22.109 -4.191 1 94 145 VAL A O 1
ATOM 1138 N N . ALA A 1 146 ? 8.062 20.031 -4.66 1 93.88 146 ALA A N 1
ATOM 1139 C CA . ALA A 1 146 ? 6.707 20.516 -4.902 1 93.88 146 ALA A CA 1
ATOM 1140 C C . ALA A 1 146 ? 6.125 21.156 -3.648 1 93.88 146 ALA A C 1
ATOM 1142 O O . ALA A 1 146 ? 5.477 22.203 -3.732 1 93.88 146 ALA A O 1
ATOM 1143 N N . ILE A 1 147 ? 6.344 20.594 -2.531 1 92.69 147 ILE A N 1
ATOM 1144 C CA . ILE A 1 147 ? 5.848 21.141 -1.271 1 92.69 147 ILE A CA 1
ATOM 1145 C C . ILE A 1 147 ? 6.555 22.453 -0.97 1 92.69 147 ILE A C 1
ATOM 1147 O O . ILE A 1 147 ? 5.91 23.453 -0.618 1 92.69 147 ILE A O 1
ATOM 1151 N N . ALA A 1 148 ? 7.855 22.469 -1.143 1 94.06 148 ALA A N 1
ATOM 1152 C CA . ALA A 1 148 ? 8.625 23.703 -0.922 1 94.06 148 ALA A CA 1
ATOM 1153 C C . ALA A 1 148 ? 8.133 24.828 -1.819 1 94.06 148 ALA A C 1
ATOM 1155 O O . ALA A 1 148 ? 7.977 25.969 -1.365 1 94.06 148 ALA A O 1
ATOM 1156 N N . ARG A 1 149 ? 7.93 24.484 -2.984 1 95.31 149 ARG A N 1
ATOM 1157 C CA . ARG A 1 149 ? 7.434 25.469 -3.936 1 95.31 149 ARG A CA 1
ATOM 1158 C C . ARG A 1 149 ? 6.094 26.031 -3.484 1 95.31 149 ARG A C 1
ATOM 1160 O O . ARG A 1 149 ? 5.879 27.25 -3.533 1 95.31 149 ARG A O 1
ATOM 1167 N N . ALA A 1 150 ? 5.25 25.156 -3.066 1 93.81 150 ALA A N 1
ATOM 1168 C CA . ALA A 1 150 ? 3.934 25.594 -2.605 1 93.81 150 ALA A CA 1
ATOM 1169 C C . ALA A 1 150 ? 4.047 26.469 -1.361 1 93.81 150 ALA A C 1
ATOM 1171 O O . ALA A 1 150 ? 3.264 27.406 -1.18 1 93.81 150 ALA A O 1
ATOM 1172 N N . LEU A 1 151 ? 5.027 26.266 -0.548 1 93.88 151 LEU A N 1
ATOM 1173 C CA . LEU A 1 151 ? 5.188 26.969 0.72 1 93.88 151 LEU A CA 1
ATOM 1174 C C . LEU A 1 151 ? 5.926 28.297 0.521 1 93.88 151 LEU A C 1
ATOM 1176 O O . LEU A 1 151 ? 5.875 29.172 1.383 1 93.88 151 LEU A O 1
ATOM 1180 N N . ALA A 1 152 ? 6.617 28.359 -0.537 1 94.12 152 ALA A N 1
ATOM 1181 C CA . ALA A 1 152 ? 7.5 29.5 -0.79 1 94.12 152 ALA A CA 1
ATOM 1182 C C . ALA A 1 152 ? 6.723 30.812 -0.759 1 94.12 152 ALA A C 1
ATOM 1184 O O . ALA A 1 152 ? 7.238 31.844 -0.301 1 94.12 152 ALA A O 1
ATOM 1185 N N . ILE A 1 153 ? 5.559 30.781 -1.188 1 91.44 153 ILE A N 1
ATOM 1186 C CA . ILE A 1 153 ? 4.773 32 -1.279 1 91.44 153 ILE A CA 1
ATOM 1187 C C . ILE A 1 153 ? 4.051 32.25 0.042 1 91.44 153 ILE A C 1
ATOM 1189 O O . ILE A 1 153 ? 3.193 33.125 0.129 1 91.44 153 ILE A O 1
ATOM 1193 N N . GLU A 1 154 ? 4.34 31.375 1 1 90.38 154 GLU A N 1
ATOM 1194 C CA . GLU A 1 154 ? 3.777 31.5 2.34 1 90.38 154 GLU A CA 1
ATOM 1195 C C . GLU A 1 154 ? 2.252 31.516 2.299 1 90.38 154 GLU A C 1
ATOM 1197 O O . GLU A 1 154 ? 1.621 32.438 2.799 1 90.38 154 GLU A O 1
ATOM 1202 N N . PRO A 1 155 ? 1.72 30.516 1.796 1 92.88 155 PRO A N 1
ATOM 1203 C CA . PRO A 1 155 ? 0.263 30.438 1.672 1 92.88 155 PRO A CA 1
ATOM 1204 C C . PRO A 1 155 ? -0.439 30.328 3.023 1 92.88 155 PRO A C 1
ATOM 1206 O O . PRO A 1 155 ? 0.183 29.953 4.02 1 92.88 155 PRO A O 1
ATOM 1209 N N . LYS A 1 156 ? -1.736 30.672 3 1 91.38 156 LYS A N 1
ATOM 1210 C CA . LYS A 1 156 ? -2.553 30.531 4.203 1 91.38 156 LYS A CA 1
ATOM 1211 C C . LYS A 1 156 ? -2.975 29.094 4.418 1 91.38 156 LYS A C 1
ATOM 1213 O O . LYS A 1 156 ? -3.146 28.641 5.555 1 91.38 156 LYS A O 1
ATOM 1218 N N . VAL A 1 157 ? -3.129 28.484 3.279 1 95.62 157 VAL A N 1
ATOM 1219 C CA . VAL A 1 157 ? -3.582 27.094 3.303 1 95.62 157 VAL A CA 1
ATOM 1220 C C . VAL A 1 157 ? -2.83 26.281 2.248 1 95.62 157 VAL A C 1
ATOM 1222 O O . VAL A 1 157 ? -2.387 26.844 1.236 1 95.62 157 VAL A O 1
ATOM 1225 N N . LEU A 1 158 ? -2.646 25.031 2.578 1 96.62 158 LEU A N 1
ATOM 1226 C CA . LEU A 1 158 ? -2.004 24.109 1.653 1 96.62 158 LEU A CA 1
ATOM 1227 C C . LEU A 1 158 ? -2.98 23.031 1.201 1 96.62 158 LEU A C 1
ATOM 1229 O O . LEU A 1 158 ? -3.68 22.438 2.025 1 96.62 158 LEU A O 1
ATOM 1233 N N . LEU A 1 159 ? -3.146 22.859 -0.089 1 97.62 159 LEU A N 1
ATOM 1234 C CA . LEU A 1 159 ? -3.975 21.812 -0.683 1 97.62 159 LEU A CA 1
ATOM 1235 C C . LEU A 1 159 ? -3.115 20.781 -1.409 1 97.62 159 LEU A C 1
ATOM 1237 O O . LEU A 1 159 ? -2.236 21.141 -2.193 1 97.62 159 LEU A O 1
ATOM 1241 N N . MET A 1 160 ? -3.369 19.531 -1.118 1 96.69 160 MET A N 1
ATOM 1242 C CA . MET A 1 160 ? -2.604 18.453 -1.758 1 96.69 160 MET A CA 1
ATOM 1243 C C . MET A 1 160 ? -3.531 17.391 -2.33 1 96.69 160 MET A C 1
ATOM 1245 O O . MET A 1 160 ? -4.367 16.844 -1.613 1 96.69 160 MET A O 1
ATOM 1249 N N . ASP A 1 161 ? -3.322 17.094 -3.586 1 95.06 161 ASP A N 1
ATOM 1250 C CA . ASP A 1 161 ? -4.164 16.125 -4.281 1 95.06 161 ASP A CA 1
ATOM 1251 C C . ASP A 1 161 ? -3.391 14.844 -4.574 1 95.06 161 ASP A C 1
ATOM 1253 O O . ASP A 1 161 ? -2.715 14.742 -5.602 1 95.06 161 ASP A O 1
ATOM 1257 N N . GLU A 1 162 ? -3.516 13.844 -3.703 1 92.44 162 GLU A N 1
ATOM 1258 C CA . GLU A 1 162 ? -2.924 12.516 -3.832 1 92.44 162 GLU A CA 1
ATOM 1259 C C . GLU A 1 162 ? -1.426 12.609 -4.117 1 92.44 162 GLU A C 1
ATOM 1261 O O . GLU A 1 162 ? -0.931 12 -5.066 1 92.44 162 GLU A O 1
ATOM 1266 N N . PRO A 1 163 ? -0.693 13.188 -3.209 1 91.62 163 PRO A N 1
ATOM 1267 C CA . PRO A 1 163 ? 0.708 13.516 -3.486 1 91.62 163 PRO A CA 1
ATOM 1268 C C . PRO A 1 163 ? 1.599 12.281 -3.57 1 91.62 163 PRO A C 1
ATOM 1270 O O . PRO A 1 163 ? 2.713 12.352 -4.098 1 91.62 163 PRO A O 1
ATOM 1273 N N . LEU A 1 164 ? 1.112 11.125 -3.105 1 89.19 164 LEU A N 1
ATOM 1274 C CA . LEU A 1 164 ? 1.99 9.961 -3.064 1 89.19 164 LEU A CA 1
ATOM 1275 C C . LEU A 1 164 ? 1.502 8.883 -4.023 1 89.19 164 LEU A C 1
ATOM 1277 O O . LEU A 1 164 ? 2.078 7.789 -4.082 1 89.19 164 LEU A O 1
ATOM 1281 N N . THR A 1 165 ? 0.526 9.109 -4.82 1 81.44 165 THR A N 1
ATOM 1282 C CA . THR A 1 165 ? -0.146 8.094 -5.621 1 81.44 165 THR A CA 1
ATOM 1283 C C . THR A 1 165 ? 0.775 7.57 -6.723 1 81.44 165 THR A C 1
ATOM 1285 O O . THR A 1 165 ? 0.696 6.402 -7.102 1 81.44 165 THR A O 1
ATOM 1288 N N . ALA A 1 166 ? 1.643 8.352 -7.227 1 72.69 166 ALA A N 1
ATOM 1289 C CA . ALA A 1 166 ? 2.463 7.988 -8.375 1 72.69 166 ALA A CA 1
ATOM 1290 C C . ALA A 1 166 ? 3.742 7.281 -7.938 1 72.69 166 ALA A C 1
ATOM 1292 O O . ALA A 1 166 ? 4.52 6.812 -8.773 1 72.69 166 ALA A O 1
ATOM 1293 N N . LEU A 1 167 ? 3.941 7.141 -6.672 1 79.12 167 LEU A N 1
ATOM 1294 C CA . LEU A 1 167 ? 5.195 6.609 -6.148 1 79.12 167 LEU A CA 1
ATOM 1295 C C . LEU A 1 167 ? 5.086 5.109 -5.891 1 79.12 167 LEU A C 1
ATOM 1297 O O . LEU A 1 167 ? 3.988 4.586 -5.695 1 79.12 167 LEU A O 1
ATOM 1301 N N . ASP A 1 168 ? 6.219 4.422 -5.934 1 77.25 168 ASP A N 1
ATOM 1302 C CA . ASP A 1 168 ? 6.25 3.006 -5.59 1 77.25 168 ASP A CA 1
ATOM 1303 C C . ASP A 1 168 ? 6.02 2.797 -4.094 1 77.25 168 ASP A C 1
ATOM 1305 O O . ASP A 1 168 ? 6.078 3.75 -3.314 1 77.25 168 ASP A O 1
ATOM 1309 N N . ALA A 1 169 ? 5.734 1.552 -3.75 1 77.69 169 ALA A N 1
ATOM 1310 C CA . ALA A 1 169 ? 5.277 1.215 -2.402 1 77.69 169 ALA A CA 1
ATOM 1311 C C . ALA A 1 169 ? 6.348 1.544 -1.365 1 77.69 169 ALA A C 1
ATOM 1313 O O . ALA A 1 169 ? 6.043 2.098 -0.306 1 77.69 169 ALA A O 1
ATOM 1314 N N . LYS A 1 170 ? 7.539 1.244 -1.684 1 80.19 170 LYS A N 1
ATOM 1315 C CA . LYS A 1 170 ? 8.617 1.478 -0.723 1 80.19 170 LYS A CA 1
ATOM 1316 C C . LYS A 1 170 ? 8.805 2.969 -0.459 1 80.19 170 LYS A C 1
ATOM 1318 O O . LYS A 1 170 ? 8.852 3.398 0.695 1 80.19 170 LYS A O 1
ATOM 1323 N N . LEU A 1 171 ? 8.953 3.666 -1.492 1 80.94 171 LEU A N 1
ATOM 1324 C CA . LEU A 1 171 ? 9.125 5.109 -1.364 1 80.94 171 LEU A CA 1
ATOM 1325 C C . LEU A 1 171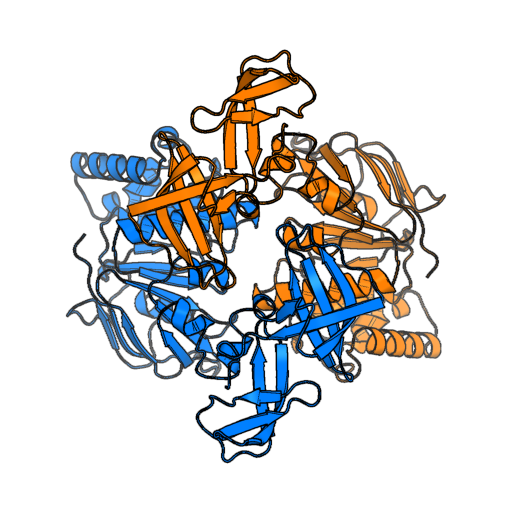 ? 7.922 5.742 -0.676 1 80.94 171 LEU A C 1
ATOM 1327 O O . LEU A 1 171 ? 8.078 6.625 0.17 1 80.94 171 LEU A O 1
ATOM 1331 N N . LYS A 1 172 ? 6.75 5.25 -0.911 1 86.88 172 LYS A N 1
ATOM 1332 C CA . LYS A 1 172 ? 5.527 5.75 -0.286 1 86.88 172 LYS A CA 1
ATOM 1333 C C . LYS A 1 172 ? 5.574 5.578 1.229 1 86.88 172 LYS A C 1
ATOM 1335 O O . LYS A 1 172 ? 5.211 6.488 1.976 1 86.88 172 LYS A O 1
ATOM 1340 N N . GLU A 1 173 ? 5.969 4.441 1.604 1 86.31 173 GLU A N 1
ATOM 1341 C CA . GLU A 1 173 ? 6.027 4.129 3.029 1 86.31 173 GLU A CA 1
ATOM 1342 C C . GLU A 1 173 ? 6.988 5.059 3.76 1 86.31 173 GLU A C 1
ATOM 1344 O O . GLU A 1 173 ? 6.691 5.52 4.863 1 86.31 173 GLU A O 1
ATOM 1349 N N . HIS A 1 174 ? 8.047 5.316 3.115 1 84.31 174 HIS A N 1
ATOM 1350 C CA . HIS A 1 174 ? 9.039 6.199 3.711 1 84.31 174 HIS A CA 1
ATOM 1351 C C . HIS A 1 174 ? 8.539 7.641 3.756 1 84.31 174 HIS A C 1
ATOM 1353 O O . HIS A 1 174 ? 8.617 8.297 4.797 1 84.31 174 HIS A O 1
ATOM 1359 N N . LEU A 1 175 ? 7.949 8.055 2.744 1 87.81 175 LEU A N 1
ATOM 1360 C CA . LEU A 1 175 ? 7.57 9.453 2.615 1 87.81 175 LEU A CA 1
ATOM 1361 C C . LEU A 1 175 ? 6.359 9.773 3.486 1 87.81 175 LEU A C 1
ATOM 1363 O O . LEU A 1 175 ? 6.223 10.891 3.986 1 87.81 175 LEU A O 1
ATOM 1367 N N . ARG A 1 176 ? 5.508 8.797 3.676 1 91.19 176 ARG A N 1
ATOM 1368 C CA . ARG A 1 176 ? 4.352 9.047 4.527 1 91.19 176 ARG A CA 1
ATOM 1369 C C . ARG A 1 176 ? 4.781 9.43 5.938 1 91.19 176 ARG A C 1
ATOM 1371 O O . ARG A 1 176 ? 4.18 10.312 6.559 1 91.19 176 ARG A O 1
ATOM 1378 N N . ILE A 1 177 ? 5.812 8.828 6.391 1 90.38 177 ILE A N 1
ATOM 1379 C CA . ILE A 1 177 ? 6.32 9.117 7.727 1 90.38 177 ILE A CA 1
ATOM 1380 C C . ILE A 1 177 ? 6.969 10.5 7.746 1 90.38 177 ILE A C 1
ATOM 1382 O O . ILE A 1 177 ? 6.738 11.289 8.664 1 90.38 177 ILE A O 1
ATOM 1386 N N . GLU A 1 178 ? 7.664 10.734 6.754 1 88.12 178 GLU A N 1
ATOM 1387 C CA . GLU A 1 178 ? 8.32 12.039 6.66 1 88.12 178 GLU A CA 1
ATOM 1388 C C . GLU A 1 178 ? 7.297 13.164 6.59 1 88.12 178 GLU A C 1
ATOM 1390 O O . GLU A 1 178 ? 7.473 14.211 7.227 1 88.12 178 GLU A O 1
ATOM 1395 N N . LEU A 1 179 ? 6.293 12.961 5.82 1 91.69 179 LEU A N 1
ATOM 1396 C CA . LEU A 1 179 ? 5.25 13.977 5.684 1 91.69 179 LEU A CA 1
ATOM 1397 C C . LEU A 1 179 ? 4.508 14.172 7 1 91.69 179 LEU A C 1
ATOM 1399 O O . LEU A 1 179 ? 4.188 15.305 7.371 1 91.69 179 LEU A O 1
ATOM 1403 N N . ALA A 1 180 ? 4.242 13.094 7.633 1 93.75 180 ALA A N 1
ATOM 1404 C CA . ALA A 1 180 ? 3.594 13.195 8.938 1 93.75 180 ALA A CA 1
ATOM 1405 C C . ALA A 1 180 ? 4.391 14.094 9.875 1 93.75 180 ALA A C 1
ATOM 1407 O O . ALA A 1 180 ? 3.832 15 10.508 1 93.75 180 ALA A O 1
ATOM 1408 N N . GLN A 1 181 ? 5.645 13.898 9.891 1 91.12 181 GLN A N 1
ATOM 1409 C CA . GLN A 1 181 ? 6.504 14.688 10.766 1 91.12 181 GLN A CA 1
ATOM 1410 C C . GLN A 1 181 ? 6.582 16.141 10.297 1 91.12 181 GLN A C 1
ATOM 1412 O O . GLN A 1 181 ? 6.566 17.062 11.117 1 91.12 181 GLN A O 1
ATOM 1417 N N . LEU A 1 182 ? 6.664 16.297 9.062 1 88.75 182 LEU A N 1
ATOM 1418 C CA . LEU A 1 182 ? 6.758 17.625 8.484 1 88.75 182 LEU A CA 1
ATOM 1419 C C . LEU A 1 182 ? 5.527 18.469 8.828 1 88.75 182 LEU A C 1
ATOM 1421 O O . LEU A 1 182 ? 5.652 19.594 9.289 1 88.75 182 LEU A O 1
ATOM 1425 N N . PHE A 1 183 ? 4.375 17.953 8.68 1 92.19 183 PHE A N 1
ATOM 1426 C CA . PHE A 1 183 ? 3.137 18.703 8.891 1 92.19 183 PHE A CA 1
ATOM 1427 C C . PHE A 1 183 ? 2.918 18.969 10.375 1 92.19 183 PHE A C 1
ATOM 1429 O O . PHE A 1 183 ? 2.365 20.016 10.742 1 92.19 183 PHE A O 1
ATOM 1436 N N . ARG A 1 184 ? 3.316 18.078 11.164 1 89.62 184 ARG A N 1
ATOM 1437 C CA . ARG A 1 184 ? 3.248 18.328 12.602 1 89.62 184 ARG A CA 1
ATOM 1438 C C . ARG A 1 184 ? 4.105 19.516 12.992 1 89.62 184 ARG A C 1
ATOM 1440 O O . ARG A 1 184 ? 3.756 20.266 13.914 1 89.62 184 ARG A O 1
ATOM 1447 N N . ARG A 1 185 ? 5.172 19.719 12.281 1 87.25 185 ARG A N 1
ATOM 1448 C CA . ARG A 1 185 ? 6.098 20.812 12.57 1 87.25 185 ARG A CA 1
ATOM 1449 C C . ARG A 1 185 ? 5.598 22.125 11.969 1 87.25 185 ARG A C 1
ATOM 1451 O O . ARG A 1 185 ? 5.668 23.172 12.609 1 87.25 185 ARG A O 1
ATOM 1458 N N . LEU A 1 186 ? 5.117 22.078 10.742 1 87.5 186 LEU A N 1
ATOM 1459 C CA . LEU A 1 186 ? 4.742 23.281 10.008 1 87.5 186 LEU A CA 1
ATOM 1460 C C . LEU A 1 186 ? 3.475 23.906 10.586 1 87.5 186 LEU A C 1
ATOM 1462 O O . LEU A 1 186 ? 3.359 25.125 10.672 1 87.5 186 LEU A O 1
ATOM 1466 N N . LYS A 1 187 ? 2.547 23.094 10.969 1 91.62 187 LYS A N 1
ATOM 1467 C CA . LYS A 1 187 ? 1.273 23.5 11.547 1 91.62 187 LYS A CA 1
ATOM 1468 C C . LYS A 1 187 ? 0.517 24.438 10.602 1 91.62 187 LYS A C 1
ATOM 1470 O O . LYS A 1 187 ? -0.047 25.438 11.031 1 91.62 187 LYS A O 1
ATOM 1475 N N . ILE A 1 188 ? 0.65 24.25 9.375 1 94 188 ILE A N 1
ATOM 1476 C CA . ILE A 1 188 ? -0.125 24.969 8.367 1 94 188 ILE A CA 1
ATOM 1477 C C . ILE A 1 188 ? -1.443 24.25 8.109 1 94 188 ILE A C 1
ATOM 1479 O O . ILE A 1 188 ? -1.487 23.016 8.094 1 94 188 ILE A O 1
ATOM 1483 N N . THR A 1 189 ? -2.5 25.078 7.945 1 97.44 189 THR A N 1
ATOM 1484 C CA . THR A 1 189 ? -3.783 24.469 7.602 1 97.44 189 THR A CA 1
ATOM 1485 C C . THR A 1 189 ? -3.697 23.734 6.27 1 97.44 189 THR A C 1
ATOM 1487 O O . THR A 1 189 ? -3.35 24.328 5.246 1 97.44 189 THR A O 1
ATOM 1490 N N . THR A 1 190 ? -3.969 22.422 6.297 1 97.62 190 THR A N 1
ATOM 1491 C CA . THR A 1 190 ? -3.742 21.594 5.117 1 97.62 190 THR A CA 1
ATOM 1492 C C . THR A 1 190 ? -4.953 20.703 4.836 1 97.62 190 THR A C 1
ATOM 1494 O O . THR A 1 190 ? -5.539 20.125 5.762 1 97.62 190 THR A O 1
ATOM 1497 N N . VAL A 1 191 ? -5.352 20.688 3.576 1 98.44 191 VAL A N 1
ATOM 1498 C CA . VAL A 1 191 ? -6.305 19.688 3.09 1 98.44 191 VAL A CA 1
ATOM 1499 C C . VAL A 1 191 ? -5.586 18.672 2.197 1 98.44 191 VAL A C 1
ATOM 1501 O O . VAL A 1 191 ? -4.961 19.047 1.204 1 98.44 191 VAL A O 1
ATOM 1504 N N . TYR A 1 192 ? -5.703 17.469 2.586 1 97.88 192 TYR A N 1
ATOM 1505 C CA . TYR A 1 192 ? -4.969 16.375 1.958 1 97.88 192 TYR A CA 1
ATOM 1506 C C . TYR A 1 192 ? -5.922 15.32 1.413 1 97.88 192 TYR A C 1
ATOM 1508 O O . TYR A 1 192 ? -6.73 14.758 2.16 1 97.88 192 TYR A O 1
ATOM 1516 N N . VAL A 1 193 ? -5.836 15.117 0.119 1 97.12 193 VAL A N 1
ATOM 1517 C CA . VAL A 1 193 ? -6.711 14.125 -0.498 1 97.12 193 VAL A CA 1
ATOM 1518 C C . VAL A 1 193 ? -5.934 12.836 -0.754 1 97.12 193 VAL A C 1
ATOM 1520 O O . VAL A 1 193 ? -4.82 12.867 -1.285 1 97.12 193 VAL A O 1
ATOM 1523 N N . THR A 1 194 ? -6.531 11.711 -0.398 1 94.88 194 THR A N 1
ATOM 1524 C CA . THR A 1 194 ? -5.926 10.422 -0.703 1 94.88 194 THR A CA 1
ATOM 1525 C C . THR A 1 194 ? -6.965 9.305 -0.624 1 94.88 194 THR A C 1
ATOM 1527 O O . THR A 1 194 ? -8 9.461 0.03 1 94.88 194 THR A O 1
ATOM 1530 N N . HIS A 1 195 ? -6.719 8.297 -1.293 1 91 195 HIS A N 1
ATOM 1531 C CA . HIS A 1 195 ? -7.52 7.086 -1.144 1 91 195 HIS A CA 1
ATOM 1532 C C . HIS A 1 195 ? -6.797 6.047 -0.292 1 91 195 HIS A C 1
ATOM 1534 O O . HIS A 1 195 ? -7.34 4.973 -0.027 1 91 195 HIS A O 1
ATOM 1540 N N . ASP A 1 196 ? -5.625 6.336 0.147 1 91.94 196 ASP A N 1
ATOM 1541 C CA . ASP A 1 196 ? -4.816 5.422 0.946 1 91.94 196 ASP A CA 1
ATOM 1542 C C . ASP A 1 196 ? -5.113 5.582 2.436 1 91.94 196 ASP A C 1
ATOM 1544 O O . ASP A 1 196 ? -4.789 6.613 3.029 1 91.94 196 ASP A O 1
ATOM 1548 N N . GLN A 1 197 ? -5.574 4.551 3.021 1 94.38 197 GLN A N 1
ATOM 1549 C CA . GLN A 1 197 ? -6.027 4.621 4.406 1 94.38 197 GLN A CA 1
ATOM 1550 C C . GLN A 1 197 ? -4.848 4.793 5.363 1 94.38 197 GLN A C 1
ATOM 1552 O O . GLN A 1 197 ? -4.938 5.543 6.336 1 94.38 197 GLN A O 1
ATOM 1557 N N . VAL A 1 198 ? -3.771 4.078 5.066 1 94.19 198 VAL A N 1
ATOM 1558 C CA . VAL A 1 198 ? -2.613 4.145 5.953 1 94.19 198 VAL A CA 1
ATOM 1559 C C . VAL A 1 198 ? -2.012 5.547 5.91 1 94.19 198 VAL A C 1
ATOM 1561 O O . VAL A 1 198 ? -1.644 6.105 6.945 1 94.19 198 VAL A O 1
ATOM 1564 N N . GLU A 1 199 ? -1.958 6.074 4.746 1 94.62 199 GLU A N 1
ATOM 1565 C CA . GLU A 1 199 ? -1.502 7.449 4.562 1 94.62 199 GLU A CA 1
ATOM 1566 C C . GLU A 1 199 ? -2.357 8.422 5.363 1 94.62 199 GLU A C 1
ATOM 1568 O O . GLU A 1 199 ? -1.831 9.297 6.059 1 94.62 199 GLU A O 1
ATOM 1573 N N . ALA A 1 200 ? -3.617 8.258 5.266 1 97.19 200 ALA A N 1
ATOM 1574 C CA . ALA A 1 200 ? -4.555 9.117 5.988 1 97.19 200 ALA A CA 1
ATOM 1575 C C . ALA A 1 200 ? -4.336 9.023 7.496 1 97.19 200 ALA A C 1
ATOM 1577 O O . ALA A 1 200 ? -4.254 10.039 8.18 1 97.19 200 ALA A O 1
ATOM 1578 N N . MET A 1 201 ? -4.191 7.859 7.949 1 97.12 201 MET A N 1
ATOM 1579 C CA . MET A 1 201 ? -4.023 7.633 9.383 1 97.12 201 MET A CA 1
ATOM 1580 C C . MET A 1 201 ? -2.727 8.266 9.883 1 97.12 201 MET A C 1
ATOM 1582 O O . MET A 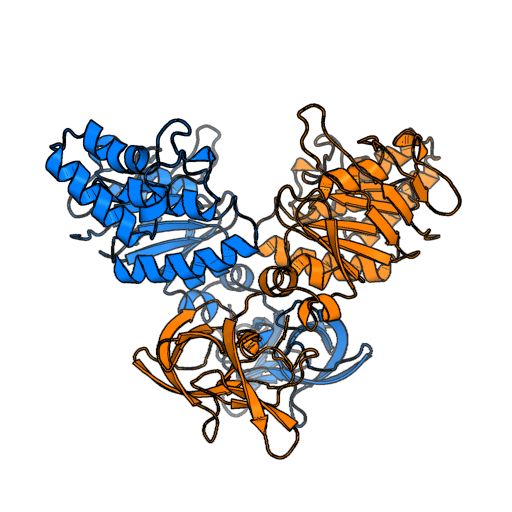1 201 ? -2.693 8.844 10.969 1 97.12 201 MET A O 1
ATOM 1586 N N . ALA A 1 202 ? -1.719 8.156 9.117 1 96.62 202 ALA A N 1
ATOM 1587 C CA . ALA A 1 202 ? -0.396 8.617 9.523 1 96.62 202 ALA A CA 1
ATOM 1588 C C . ALA A 1 202 ? -0.332 10.141 9.555 1 96.62 202 ALA A C 1
ATOM 1590 O O . ALA A 1 202 ? 0.287 10.727 10.445 1 96.62 202 ALA A O 1
ATOM 1591 N N . ILE A 1 203 ? -1.014 10.805 8.648 1 96.81 203 ILE A N 1
ATOM 1592 C CA . ILE A 1 203 ? -0.746 12.211 8.383 1 96.81 203 ILE A CA 1
ATOM 1593 C C . ILE A 1 203 ? -1.819 13.078 9.039 1 96.81 203 ILE A C 1
ATOM 1595 O O . ILE A 1 203 ? -1.538 14.188 9.492 1 96.81 203 ILE A O 1
ATOM 1599 N N . ALA A 1 204 ? -2.98 12.602 9.227 1 97.94 204 ALA A N 1
ATOM 1600 C CA . ALA A 1 204 ? -4.152 13.422 9.523 1 97.94 204 ALA A CA 1
ATOM 1601 C C . ALA A 1 204 ? -4.242 13.719 11.016 1 97.94 204 ALA A C 1
ATOM 1603 O O . ALA A 1 204 ? -3.961 12.859 11.852 1 97.94 204 ALA A O 1
ATOM 1604 N N . ASP A 1 205 ? -4.637 14.969 11.281 1 97.31 205 ASP A N 1
ATOM 1605 C CA . ASP A 1 205 ? -5.234 15.242 12.586 1 97.31 205 ASP A CA 1
ATOM 1606 C C . ASP A 1 205 ? -6.668 14.719 12.648 1 97.31 205 ASP A C 1
ATOM 1608 O O . ASP A 1 205 ? -7.047 14.047 13.609 1 97.31 205 ASP A O 1
ATOM 1612 N N . ARG A 1 206 ? -7.332 15.086 11.609 1 98.31 206 ARG A N 1
ATOM 1613 C CA . ARG A 1 206 ? -8.672 14.547 11.414 1 98.31 206 ARG A CA 1
ATOM 1614 C C . ARG A 1 206 ? -8.852 14.016 9.992 1 98.31 206 ARG A C 1
ATOM 1616 O O . ARG A 1 206 ? -8.156 14.445 9.07 1 98.31 206 ARG A O 1
ATOM 1623 N N . ILE A 1 207 ? -9.758 13.078 9.883 1 98.56 207 ILE A N 1
ATOM 1624 C CA . ILE A 1 207 ? -10.109 12.484 8.602 1 98.56 207 ILE A CA 1
ATOM 1625 C C . ILE A 1 207 ? -11.594 12.703 8.312 1 98.56 207 ILE A C 1
ATOM 1627 O O . ILE A 1 207 ? -12.438 12.516 9.195 1 98.56 207 ILE A O 1
ATOM 1631 N N . ALA A 1 208 ? -11.93 13.18 7.172 1 98.62 208 ALA A N 1
ATOM 1632 C CA . ALA A 1 208 ? -13.281 13.156 6.637 1 98.62 208 ALA A CA 1
ATOM 1633 C C . ALA A 1 208 ? -13.461 12.008 5.641 1 98.62 208 ALA A C 1
ATOM 1635 O O . ALA A 1 208 ? -12.93 12.062 4.527 1 98.62 208 ALA A O 1
ATOM 1636 N N . VAL A 1 209 ? -14.172 11.023 6.066 1 98.12 209 VAL A N 1
ATOM 1637 C CA . VAL A 1 209 ? -14.445 9.891 5.188 1 98.12 209 VAL A CA 1
ATOM 1638 C C . VAL A 1 209 ? -15.641 10.211 4.293 1 98.12 209 VAL A C 1
ATOM 1640 O O . VAL A 1 209 ? -16.734 10.469 4.781 1 98.12 209 VAL A O 1
ATOM 1643 N N . MET A 1 210 ? -15.367 10.156 3.027 1 97 210 MET A N 1
ATOM 1644 C CA . MET A 1 210 ? -16.406 10.531 2.061 1 97 210 MET A CA 1
ATOM 1645 C C . MET A 1 210 ? -16.906 9.305 1.297 1 97 210 MET A C 1
ATOM 1647 O O . MET A 1 210 ? -16.141 8.375 1.045 1 97 210 MET A O 1
ATOM 1651 N N . ASN A 1 211 ? -18.172 9.336 0.952 1 94.5 211 ASN A N 1
ATOM 1652 C CA . ASN A 1 211 ? -18.844 8.305 0.173 1 94.5 211 ASN A CA 1
ATOM 1653 C C . ASN A 1 211 ? -19.984 8.875 -0.663 1 94.5 211 ASN A C 1
ATOM 1655 O O . ASN A 1 211 ? -20.906 9.492 -0.123 1 94.5 211 ASN A O 1
ATOM 1659 N N . LYS A 1 212 ? -19.953 8.664 -1.956 1 92.19 212 LYS A N 1
ATOM 1660 C CA . LYS A 1 212 ? -21.016 9.078 -2.875 1 92.19 212 LYS A CA 1
ATOM 1661 C C . LYS A 1 212 ? -21.375 10.547 -2.684 1 92.19 212 LYS A C 1
ATOM 1663 O O . LYS A 1 212 ? -22.547 10.891 -2.564 1 92.19 212 LYS A O 1
ATOM 1668 N N . GLY A 1 213 ? -20.359 11.32 -2.477 1 94.62 213 GLY A N 1
ATOM 1669 C CA . GLY A 1 213 ? -20.531 12.766 -2.48 1 94.62 213 GLY A CA 1
ATOM 1670 C C . GLY A 1 213 ? -20.922 13.328 -1.125 1 94.62 213 GLY A C 1
ATOM 1671 O O . GLY A 1 213 ? -21.266 14.5 -1.009 1 94.62 213 GLY A O 1
ATOM 1672 N N . VAL A 1 214 ? -20.891 12.477 -0.101 1 96.12 214 VAL A N 1
ATOM 1673 C CA . VAL A 1 214 ? -21.234 12.945 1.239 1 96.12 214 VAL A CA 1
ATOM 1674 C C . VAL A 1 214 ? -20.094 12.602 2.205 1 96.12 214 VAL A C 1
ATOM 1676 O O . VAL A 1 214 ? -19.281 11.727 1.923 1 96.12 214 VAL A O 1
ATOM 1679 N N . ILE A 1 215 ? -20.047 13.305 3.295 1 97.19 215 ILE A N 1
ATOM 1680 C CA . ILE A 1 215 ? -19.141 12.961 4.383 1 97.19 215 ILE A CA 1
ATOM 1681 C C . ILE A 1 215 ? -19.828 11.992 5.344 1 97.19 215 ILE A C 1
ATOM 1683 O O . ILE A 1 215 ? -20.812 12.336 5.992 1 97.19 215 ILE A O 1
ATOM 1687 N N . GLU A 1 216 ? -19.312 10.773 5.488 1 96.56 216 GLU A N 1
ATOM 1688 C CA . GLU A 1 216 ? -19.859 9.727 6.336 1 96.56 216 GLU A CA 1
ATOM 1689 C C . GLU A 1 216 ? -19.5 9.953 7.801 1 96.56 216 GLU A C 1
ATOM 1691 O O . GLU A 1 216 ? -20.297 9.672 8.695 1 96.56 216 GLU A O 1
ATOM 1696 N N . GLN A 1 217 ? -18.344 10.336 8.023 1 97.38 217 GLN A N 1
ATOM 1697 C CA . GLN A 1 217 ? -17.812 10.523 9.367 1 97.38 217 GLN A CA 1
ATOM 1698 C C . GLN A 1 217 ? -16.594 11.438 9.359 1 97.38 217 GLN A C 1
ATOM 1700 O O . GLN A 1 217 ? -15.781 11.391 8.43 1 97.38 217 GLN A O 1
ATOM 1705 N N . ILE A 1 218 ? -16.531 12.305 10.305 1 98.06 218 ILE A N 1
ATOM 1706 C CA . ILE A 1 218 ? -15.344 13.125 10.547 1 98.06 218 ILE A CA 1
ATOM 1707 C C . ILE A 1 218 ? -14.836 12.891 11.969 1 98.06 218 ILE A C 1
ATOM 1709 O O . ILE A 1 218 ? -15.617 12.875 12.922 1 98.06 218 ILE A O 1
ATOM 1713 N N . GLY A 1 219 ? -13.57 12.648 12.094 1 98 219 GLY A N 1
ATOM 1714 C CA . GLY A 1 219 ? -12.953 12.445 13.398 1 98 219 GLY A CA 1
ATOM 1715 C C . GLY A 1 219 ? -11.453 12.234 13.32 1 98 219 GLY A C 1
ATOM 1716 O O . GLY A 1 219 ? -10.859 12.312 12.242 1 98 219 GLY A O 1
ATOM 1717 N N . THR A 1 220 ? -10.867 12.094 14.461 1 97.62 220 THR A N 1
ATOM 1718 C CA . THR A 1 220 ? -9.445 11.773 14.492 1 97.62 220 THR A CA 1
ATOM 1719 C C . THR A 1 220 ? -9.172 10.43 13.828 1 97.62 220 THR A C 1
ATOM 1721 O O . THR A 1 220 ? -10.094 9.617 13.656 1 97.62 220 THR A O 1
ATOM 1724 N N . ALA A 1 221 ? -7.965 10.195 13.461 1 96.44 221 ALA A N 1
ATOM 1725 C CA . ALA A 1 221 ? -7.582 8.922 12.859 1 96.44 221 ALA A CA 1
ATOM 1726 C C . ALA A 1 221 ? -7.973 7.75 13.766 1 96.44 221 ALA A C 1
ATOM 1728 O O . ALA A 1 221 ? -8.539 6.762 13.297 1 96.44 221 ALA A O 1
ATOM 1729 N N . LYS A 1 222 ? -7.758 7.902 15.023 1 95.69 222 LYS A N 1
ATOM 1730 C CA . LYS A 1 222 ? -8.07 6.84 15.977 1 95.69 222 LYS A CA 1
ATOM 1731 C C . LYS A 1 222 ? -9.578 6.625 16.078 1 95.69 222 LYS A C 1
ATOM 1733 O O . LYS A 1 222 ? -10.047 5.484 16.125 1 95.69 222 LYS A O 1
ATOM 1738 N N . GLU A 1 223 ? -10.297 7.691 16.094 1 95.62 223 GLU A N 1
ATOM 1739 C CA . GLU A 1 223 ? -11.758 7.594 16.172 1 95.62 223 GLU A CA 1
ATOM 1740 C C . GLU A 1 223 ? -12.312 6.898 14.93 1 95.62 223 GLU A C 1
ATOM 1742 O O . GLU A 1 223 ? -13.156 6.004 15.039 1 95.62 223 GLU A O 1
ATOM 1747 N N . ILE A 1 224 ? -11.812 7.336 13.797 1 96.38 224 ILE A N 1
ATOM 1748 C CA . ILE A 1 224 ? -12.281 6.773 12.531 1 96.38 224 ILE A CA 1
ATOM 1749 C C . ILE A 1 224 ? -11.992 5.273 12.5 1 96.38 224 ILE A C 1
ATOM 1751 O O . ILE A 1 224 ? -12.828 4.488 12.031 1 96.38 224 ILE A O 1
ATOM 1755 N N . TYR A 1 225 ? -10.898 4.809 13.047 1 96.06 225 TYR A N 1
ATOM 1756 C CA . TYR A 1 225 ? -10.461 3.418 12.969 1 96.06 225 TYR A CA 1
ATOM 1757 C C . TYR A 1 225 ? -11.156 2.568 14.031 1 96.06 225 TYR A C 1
ATOM 1759 O O . TYR A 1 225 ? -11.617 1.464 13.742 1 96.06 225 TYR A O 1
ATOM 1767 N N . HIS A 1 226 ? -11.336 3.078 15.203 1 93.38 226 HIS A N 1
ATOM 1768 C CA . HIS A 1 226 ? -11.797 2.273 16.328 1 93.38 226 HIS A CA 1
ATOM 1769 C C . HIS A 1 226 ? -13.305 2.412 16.531 1 93.38 226 HIS A C 1
ATOM 1771 O O . HIS A 1 226 ? -13.945 1.514 17.078 1 93.38 226 HIS A O 1
ATOM 1777 N N . ARG A 1 227 ? -13.852 3.564 16.109 1 93.31 227 ARG A N 1
ATOM 1778 C CA . ARG A 1 227 ? -15.258 3.836 16.344 1 93.31 227 ARG A CA 1
ATOM 1779 C C . ARG A 1 227 ? -15.945 4.336 15.086 1 93.31 227 ARG A C 1
ATOM 1781 O O . ARG A 1 227 ? -16.531 5.418 15.078 1 93.31 227 ARG A O 1
ATOM 1788 N N . PRO A 1 228 ? -15.891 3.465 14.094 1 95.25 228 PRO A N 1
ATOM 1789 C CA . PRO A 1 228 ? -16.625 3.859 12.891 1 95.25 228 PRO A CA 1
ATOM 1790 C C . PRO A 1 228 ? -18.125 4.039 13.156 1 95.25 228 PRO A C 1
ATOM 1792 O O . PRO A 1 228 ? -18.719 3.262 13.906 1 95.25 228 PRO A O 1
ATOM 1795 N N . HIS A 1 229 ? -18.734 5.023 12.523 1 91.88 229 HIS A N 1
ATOM 1796 C CA . HIS A 1 229 ? -20.109 5.395 12.812 1 91.88 229 HIS A CA 1
ATOM 1797 C C . HIS A 1 229 ? -21.078 4.664 11.883 1 91.88 229 HIS A C 1
ATOM 1799 O O . HIS A 1 229 ? -22.297 4.77 12.047 1 91.88 229 HIS A O 1
ATOM 1805 N N . SER A 1 230 ? -20.578 3.973 10.883 1 91.44 230 SER A N 1
ATOM 1806 C CA . SER A 1 230 ? -21.422 3.256 9.93 1 91.44 230 SER A CA 1
ATOM 1807 C C . SER A 1 230 ? -20.734 1.985 9.438 1 91.44 230 SER A C 1
ATOM 1809 O O . SER A 1 230 ? -19.516 1.824 9.594 1 91.44 230 SER A O 1
ATOM 1811 N N . SER A 1 231 ? -21.562 1.15 8.922 1 91.94 231 SER A N 1
ATOM 1812 C CA . SER A 1 231 ? -21.047 -0.073 8.32 1 91.94 231 SER A CA 1
ATOM 1813 C C . SER A 1 231 ? -20.078 0.239 7.184 1 91.94 231 SER A C 1
ATOM 1815 O O . SER A 1 231 ? -19.078 -0.465 6.996 1 91.94 231 SER A O 1
ATOM 1817 N N . PHE A 1 232 ? -20.344 1.304 6.52 1 93.12 232 PHE A N 1
ATOM 1818 C CA . PHE A 1 232 ? -19.469 1.687 5.422 1 93.12 232 PHE A CA 1
ATOM 1819 C C . PHE A 1 232 ? -18.078 2.043 5.941 1 93.12 232 PHE A C 1
ATOM 1821 O O . PHE A 1 232 ? -17.078 1.52 5.453 1 93.12 232 PHE A O 1
ATOM 1828 N N . VAL A 1 233 ? -18 2.934 6.938 1 95.44 233 VAL A N 1
ATOM 1829 C CA . VAL A 1 233 ? -16.703 3.383 7.461 1 95.44 233 VAL A CA 1
ATOM 1830 C C . VAL A 1 233 ? -15.945 2.199 8.047 1 95.44 233 VAL A C 1
ATOM 1832 O O . VAL A 1 233 ? -14.734 2.07 7.852 1 95.44 233 VAL A O 1
ATOM 1835 N N . ALA A 1 234 ? -16.703 1.274 8.727 1 93.88 234 ALA A N 1
ATOM 1836 C CA . ALA A 1 234 ? -16.094 0.099 9.344 1 93.88 234 ALA A CA 1
ATOM 1837 C C . ALA A 1 234 ? -15.438 -0.787 8.289 1 93.88 234 ALA A C 1
ATOM 1839 O O . ALA A 1 234 ? -14.344 -1.311 8.5 1 93.88 234 ALA A O 1
ATOM 1840 N N . GLN A 1 235 ? -16.094 -0.877 7.184 1 92.38 235 GLN A N 1
ATOM 1841 C CA . GLN A 1 235 ? -15.609 -1.776 6.137 1 92.38 235 GLN A CA 1
ATOM 1842 C C . GLN A 1 235 ? -14.586 -1.086 5.242 1 92.38 235 GLN A C 1
ATOM 1844 O O . GLN A 1 235 ? -13.727 -1.743 4.656 1 92.38 235 GLN A O 1
ATOM 1849 N N . PHE A 1 236 ? -14.68 0.185 5.164 1 92.19 236 PHE A N 1
ATOM 1850 C CA . PHE A 1 236 ? -13.836 0.928 4.242 1 92.19 236 PHE A CA 1
ATOM 1851 C C . PHE A 1 236 ? -12.461 1.177 4.852 1 92.19 236 PHE A C 1
ATOM 1853 O O . PHE A 1 236 ? -11.445 1.15 4.145 1 92.19 236 PHE A O 1
ATOM 1860 N N . VAL A 1 237 ? -12.398 1.458 6.098 1 92.88 237 VAL A N 1
ATOM 1861 C CA . VAL A 1 237 ? -11.141 1.796 6.754 1 92.88 237 VAL A CA 1
ATOM 1862 C C . VAL A 1 237 ? -10.57 0.562 7.453 1 92.88 237 VAL A C 1
ATOM 1864 O O . VAL A 1 237 ? -11.086 0.142 8.492 1 92.88 237 VAL A O 1
ATOM 1867 N N . GLY A 1 238 ? -9.57 0.01 6.898 1 90.12 238 GLY A N 1
ATOM 1868 C CA . GLY A 1 238 ? -8.961 -1.188 7.449 1 90.12 238 GLY A CA 1
ATOM 1869 C C . GLY A 1 238 ? -9.664 -2.465 7.031 1 90.12 238 GLY A C 1
ATOM 1870 O O . GLY A 1 238 ? -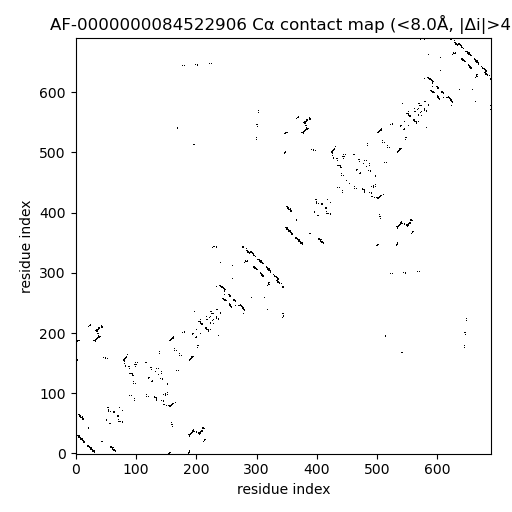10.742 -2.42 6.434 1 90.12 238 GLY A O 1
ATOM 1871 N N . GLN A 1 239 ? -9.023 -3.59 7.391 1 90.56 239 GLN A N 1
ATOM 1872 C CA . GLN A 1 239 ? -9.641 -4.895 7.164 1 90.56 239 GLN A CA 1
ATOM 1873 C C . GLN A 1 239 ? -10.484 -5.316 8.367 1 90.56 239 GLN A C 1
ATOM 1875 O O . GLN A 1 239 ? -10.102 -5.082 9.516 1 90.56 239 GLN A O 1
ATOM 1880 N N . VAL A 1 240 ? -11.625 -5.922 8.055 1 94.12 240 VAL A N 1
ATOM 1881 C CA . VAL A 1 240 ? -12.492 -6.348 9.148 1 94.12 240 VAL A CA 1
ATOM 1882 C C . VAL A 1 240 ? -13.07 -7.727 8.844 1 94.12 240 VAL A C 1
ATOM 1884 O O . VAL A 1 240 ? -13.203 -8.109 7.68 1 94.12 240 VAL A O 1
ATOM 1887 N N . ASN A 1 241 ? -13.305 -8.477 9.922 1 95.56 241 ASN A N 1
ATOM 1888 C CA . ASN A 1 241 ? -14.203 -9.633 9.883 1 95.56 241 ASN A CA 1
ATOM 1889 C C . ASN A 1 241 ? -15.656 -9.219 10.109 1 95.56 241 ASN A C 1
ATOM 1891 O O . ASN A 1 241 ? -15.961 -8.5 11.055 1 95.56 241 ASN A O 1
ATOM 1895 N N . ARG A 1 242 ? -16.438 -9.633 9.203 1 94 242 ARG A N 1
ATOM 1896 C CA . ARG A 1 242 ? -17.875 -9.398 9.375 1 94 242 ARG A CA 1
ATOM 1897 C C . ARG A 1 242 ? -18.531 -10.555 10.117 1 94 242 ARG A C 1
ATOM 1899 O O . ARG A 1 242 ? -18.438 -11.703 9.695 1 94 242 ARG A O 1
ATOM 1906 N N . LEU A 1 243 ? -19.188 -10.203 11.203 1 93.12 243 LEU A N 1
ATOM 1907 C CA . LEU A 1 243 ? -19.828 -11.211 12.047 1 93.12 243 LEU A CA 1
ATOM 1908 C C . LEU A 1 243 ? -21.328 -10.977 12.141 1 93.12 243 LEU A C 1
ATOM 1910 O O . LEU A 1 243 ? -21.781 -9.836 12.258 1 93.12 243 LEU A O 1
ATOM 1914 N N . LYS A 1 244 ? -22.047 -12.047 11.961 1 90.94 244 LYS A N 1
ATOM 1915 C CA . LYS A 1 244 ? -23.469 -12.008 12.234 1 90.94 244 LYS A CA 1
ATOM 1916 C C . LYS A 1 244 ? -23.797 -12.633 13.586 1 90.94 244 LYS A C 1
ATOM 1918 O O . LYS A 1 244 ? -23.266 -13.688 13.93 1 90.94 244 LYS A O 1
ATOM 1923 N N . GLY A 1 245 ? -24.562 -11.836 14.273 1 91.19 245 GLY A N 1
ATOM 1924 C CA . GLY A 1 245 ? -24.891 -12.352 15.594 1 91.19 245 GLY A CA 1
ATOM 1925 C C . GLY A 1 245 ? -26.312 -12.023 16.016 1 91.19 245 GLY A C 1
ATOM 1926 O O . GLY A 1 245 ? -27.062 -11.367 15.273 1 91.19 245 GLY A O 1
ATOM 1927 N N . LYS A 1 246 ? -26.703 -12.625 17.172 1 92 246 LYS A N 1
ATOM 1928 C CA . LYS A 1 246 ? -28 -12.391 17.797 1 92 246 LYS A CA 1
ATOM 1929 C C . LYS A 1 246 ? -27.828 -11.906 19.234 1 92 246 LYS A C 1
ATOM 1931 O O . LYS A 1 246 ? -27 -12.43 19.984 1 92 246 LYS A O 1
ATOM 1936 N N . ILE A 1 247 ? -28.594 -10.828 19.453 1 91 247 ILE A N 1
ATOM 1937 C CA . ILE A 1 247 ? -28.547 -10.32 20.828 1 91 247 ILE A CA 1
ATOM 1938 C C . ILE A 1 247 ? -29.406 -11.211 21.734 1 91 247 ILE A C 1
ATOM 1940 O O . ILE A 1 247 ? -30.531 -11.547 21.375 1 91 247 ILE A O 1
ATOM 1944 N N . THR A 1 248 ? -28.844 -11.594 22.797 1 88.94 248 THR A N 1
ATOM 1945 C CA . THR A 1 248 ? -29.547 -12.414 23.797 1 88.94 248 THR A CA 1
ATOM 1946 C C . THR A 1 248 ? -29.391 -11.828 25.188 1 88.94 248 THR A C 1
ATOM 1948 O O . THR A 1 248 ? -28.547 -10.945 25.406 1 88.94 248 THR A O 1
ATOM 1951 N N . ASP A 1 249 ? -30.25 -12.219 26.047 1 86.25 249 ASP A N 1
ATOM 1952 C CA . ASP A 1 249 ? -30.156 -11.773 27.438 1 86.25 249 ASP A CA 1
ATOM 1953 C C . ASP A 1 249 ? -29.062 -12.531 28.188 1 86.25 249 ASP A C 1
ATOM 1955 O O . ASP A 1 249 ? -28.906 -13.734 28 1 86.25 249 ASP A O 1
ATOM 1959 N N . GLY A 1 250 ? -28.219 -11.734 28.812 1 81.94 250 GLY A N 1
ATOM 1960 C CA . GLY A 1 250 ? -27.234 -12.344 29.703 1 81.94 250 GLY A CA 1
ATOM 1961 C C . GLY A 1 250 ? -27.438 -11.984 31.156 1 81.94 250 GLY A C 1
ATOM 1962 O O . GLY A 1 250 ? -28.328 -11.211 31.484 1 81.94 250 GLY A O 1
ATOM 1963 N N . ALA A 1 251 ? -26.781 -12.594 32.094 1 81.44 251 ALA A N 1
ATOM 1964 C CA . ALA A 1 251 ? -26.875 -12.383 33.531 1 81.44 251 ALA A CA 1
ATOM 1965 C C . ALA A 1 251 ? -26.625 -10.914 33.906 1 81.44 251 ALA A C 1
ATOM 1967 O O . ALA A 1 251 ? -27.328 -10.352 34.75 1 81.44 251 ALA A O 1
ATOM 1968 N N . ASP A 1 252 ? -25.625 -10.258 33.281 1 81.56 252 ASP A N 1
ATOM 1969 C CA . ASP A 1 252 ? -25.203 -8.898 33.594 1 81.56 252 ASP A CA 1
ATOM 1970 C C . ASP A 1 252 ? -25.469 -7.945 32.438 1 81.56 252 ASP A C 1
ATOM 1972 O O . ASP A 1 252 ? -24.75 -6.957 32.281 1 81.56 252 ASP A O 1
ATOM 1976 N N . GLY A 1 253 ? -26.484 -8.352 31.625 1 85.06 253 GLY A N 1
ATOM 1977 C CA . GLY A 1 253 ? -26.797 -7.492 30.5 1 85.06 253 GLY A CA 1
ATOM 1978 C C . GLY A 1 253 ? -27.031 -8.266 29.219 1 85.06 253 GLY A C 1
ATOM 1979 O O . GLY A 1 253 ? -27.562 -9.383 29.25 1 85.06 253 GLY A O 1
ATOM 1980 N N . TYR A 1 254 ? -26.719 -7.59 28.156 1 88.62 254 TYR A N 1
ATOM 1981 C CA . TYR A 1 254 ? -26.969 -8.25 26.875 1 88.62 254 TYR A CA 1
ATOM 1982 C C . TYR A 1 254 ? -25.703 -8.93 26.359 1 88.62 254 TYR A C 1
ATOM 1984 O O . TYR A 1 254 ? -24.594 -8.5 26.672 1 88.62 254 TYR A O 1
ATOM 1992 N N . LEU A 1 255 ? -25.969 -9.969 25.766 1 91.69 255 LEU A N 1
ATOM 1993 C CA . LEU A 1 255 ? -24.906 -10.695 25.062 1 91.69 255 LEU A CA 1
ATOM 1994 C C . LEU A 1 255 ? -25.172 -10.734 23.562 1 91.69 255 LEU A C 1
ATOM 1996 O O . LEU A 1 255 ? -26.312 -10.562 23.125 1 91.69 255 LEU A O 1
ATOM 2000 N N . VAL A 1 256 ? -24.094 -10.891 22.828 1 92.44 256 VAL A N 1
ATOM 2001 C CA . VAL A 1 256 ? -24.234 -11.195 21.406 1 92.44 256 VAL A CA 1
ATOM 2002 C C . VAL A 1 256 ? -23.688 -12.594 21.125 1 92.44 256 VAL A C 1
ATOM 2004 O O . VAL A 1 256 ? -22.562 -12.914 21.531 1 92.44 256 VAL A O 1
ATOM 2007 N N . ASP A 1 257 ? -24.516 -13.375 20.547 1 92.5 257 ASP A N 1
ATOM 2008 C CA . ASP A 1 257 ? -24.156 -14.734 20.141 1 92.5 257 ASP A CA 1
ATOM 2009 C C . ASP A 1 257 ? -23.844 -14.797 18.656 1 92.5 257 ASP A C 1
ATOM 2011 O O . ASP A 1 257 ? -24.75 -14.617 17.812 1 92.5 257 ASP A O 1
ATOM 2015 N N . PHE A 1 258 ? -22.578 -15.133 18.328 1 92.75 258 PHE A N 1
ATOM 2016 C CA . PHE A 1 258 ? -22.172 -15.188 16.922 1 92.75 258 PHE A CA 1
ATOM 2017 C C . PHE A 1 258 ? -22.266 -16.609 16.391 1 92.75 258 PHE A C 1
ATOM 2019 O O . PHE A 1 258 ? -21.906 -16.875 15.242 1 92.75 258 PHE A O 1
ATOM 2026 N N . GLY A 1 259 ? -22.766 -17.5 17.234 1 90.69 259 GLY A N 1
ATOM 2027 C CA . GLY A 1 259 ? -22.875 -18.906 16.875 1 90.69 259 GLY A CA 1
ATOM 2028 C C . GLY A 1 259 ? -21.703 -19.734 17.391 1 90.69 259 GLY A C 1
ATOM 2029 O O . GLY A 1 259 ? -21.906 -20.797 17.984 1 90.69 259 GLY A O 1
ATOM 2030 N N . PHE A 1 260 ? -20.531 -19.156 17.25 1 91.56 260 PHE A N 1
ATOM 2031 C CA . PHE A 1 260 ? -19.344 -19.875 17.656 1 91.56 260 PHE A CA 1
ATOM 2032 C C . PHE A 1 260 ? -18.766 -19.281 18.953 1 91.56 260 PHE A C 1
ATOM 2034 O O . PHE A 1 260 ? -17.922 -19.906 19.594 1 91.56 260 PHE A O 1
ATOM 2041 N N . TYR A 1 261 ? -19.219 -18.125 19.25 1 90.5 261 TYR A N 1
ATOM 2042 C CA . TYR A 1 261 ? -18.641 -17.391 20.359 1 90.5 261 TYR A CA 1
ATOM 2043 C C . TYR A 1 261 ? -19.641 -16.391 20.938 1 90.5 261 TYR A C 1
ATOM 2045 O O . TYR A 1 261 ? -20.438 -15.805 20.188 1 90.5 261 TYR A O 1
ATOM 2053 N N . ARG A 1 262 ? -19.734 -16.25 22.25 1 91.94 262 ARG A N 1
ATOM 2054 C CA . ARG A 1 262 ? -20.609 -15.289 22.922 1 91.94 262 ARG A CA 1
ATOM 2055 C C . ARG A 1 262 ? -19.781 -14.281 23.719 1 91.94 262 ARG A C 1
ATOM 2057 O O . ARG A 1 262 ? -18.828 -14.648 24.406 1 91.94 262 ARG A O 1
ATOM 2064 N N . ILE A 1 263 ? -20.125 -13.008 23.469 1 91 263 ILE A N 1
ATOM 2065 C CA . ILE A 1 263 ? -19.438 -11.961 24.219 1 91 263 ILE A CA 1
ATOM 2066 C C . ILE A 1 263 ? -20.453 -10.93 24.703 1 91 263 ILE A C 1
ATOM 2068 O O . ILE A 1 263 ? -21.578 -10.867 24.219 1 91 263 ILE A O 1
ATOM 2072 N N . PRO A 1 264 ? -20.078 -10.148 25.734 1 90.69 264 PRO A N 1
ATOM 2073 C CA . PRO A 1 264 ? -20.969 -9.062 26.156 1 90.69 264 PRO A CA 1
ATOM 2074 C C . PRO A 1 264 ? -21.281 -8.086 25.016 1 90.69 264 PRO A C 1
ATOM 2076 O O . PRO A 1 264 ? -20.391 -7.773 24.219 1 90.69 264 PRO A O 1
ATOM 2079 N N . TYR A 1 265 ? -22.484 -7.691 24.938 1 88.62 265 TYR A N 1
ATOM 2080 C CA . TYR A 1 265 ? -22.906 -6.719 23.938 1 88.62 265 TYR A CA 1
ATOM 2081 C C . TYR A 1 265 ? -22.734 -5.297 24.453 1 88.62 265 TYR A C 1
ATOM 2083 O O . TYR A 1 265 ? -23.312 -4.926 25.484 1 88.62 265 TYR A O 1
ATOM 2091 N N . HIS A 1 266 ? -21.984 -4.523 23.719 1 82.81 266 HIS A N 1
ATOM 2092 C CA . HIS A 1 266 ? -21.719 -3.15 24.141 1 82.81 266 HIS A CA 1
ATOM 2093 C C . HIS A 1 266 ? -22.297 -2.154 23.125 1 82.81 266 HIS A C 1
ATOM 2095 O O . HIS A 1 266 ? -21.969 -0.965 23.172 1 82.81 266 HIS A O 1
ATOM 2101 N N . GLY A 1 267 ? -23.156 -2.58 22.234 1 82 267 GLY A N 1
ATOM 2102 C CA . GLY A 1 267 ? -23.75 -1.686 21.234 1 82 267 GLY A CA 1
ATOM 2103 C C . GLY A 1 267 ? -24.906 -0.881 21.781 1 82 267 GLY A C 1
ATOM 2104 O O . GLY A 1 267 ? -25.297 -1.033 22.938 1 82 267 GLY A O 1
ATOM 2105 N N . GLU A 1 268 ? -25.391 0.057 20.891 1 75.25 268 GLU A N 1
ATOM 2106 C CA . GLU A 1 268 ? -26.406 1.008 21.328 1 75.25 268 GLU A CA 1
ATOM 2107 C C . GLU A 1 268 ? -27.797 0.44 21.141 1 75.25 268 GLU A C 1
ATOM 2109 O O . GLU A 1 268 ? -28.75 0.878 21.797 1 75.25 268 GLU A O 1
ATOM 2114 N N . ASN A 1 269 ? -28 -0.437 20.188 1 68.81 269 ASN A N 1
ATOM 2115 C CA . ASN A 1 269 ? -29.359 -0.893 19.875 1 68.81 269 ASN A CA 1
ATOM 2116 C C . ASN A 1 269 ? -29.531 -2.371 20.219 1 68.81 269 ASN A C 1
ATOM 2118 O O . ASN A 1 269 ? -29.266 -3.236 19.375 1 68.81 269 ASN A O 1
ATOM 2122 N N . ALA A 1 270 ? -30.062 -2.582 21.312 1 65.62 270 ALA A N 1
ATOM 2123 C CA . ALA A 1 270 ? -30.234 -3.961 21.766 1 65.62 270 ALA A CA 1
ATOM 2124 C C . ALA A 1 270 ? -31.578 -4.523 21.312 1 65.62 270 ALA A C 1
ATOM 2126 O O . ALA A 1 270 ? -31.859 -5.703 21.516 1 65.62 270 ALA A O 1
ATOM 2127 N N . SER A 1 271 ? -32.25 -3.742 20.703 1 66.88 271 SER A N 1
ATOM 2128 C CA . SER A 1 271 ? -33.625 -4.191 20.391 1 66.88 271 SER A CA 1
ATOM 2129 C C . SER A 1 271 ? -33.625 -5.121 19.188 1 66.88 271 SER A C 1
ATOM 2131 O O . SER A 1 271 ? -34.594 -5.84 18.953 1 66.88 271 SER A O 1
ATOM 2133 N N . SER A 1 272 ? -32.531 -5.023 18.406 1 63.38 272 SER A N 1
ATOM 2134 C CA . SER A 1 272 ? -32.531 -5.867 17.219 1 63.38 272 SER A CA 1
ATOM 2135 C C . SER A 1 272 ? -32.062 -7.285 17.547 1 63.38 272 SER A C 1
ATOM 2137 O O . SER A 1 272 ? -31.109 -7.477 18.281 1 63.38 272 SER A O 1
ATOM 2139 N N . THR A 1 273 ? -32.844 -8.219 17.078 1 76.44 273 THR A N 1
ATOM 2140 C CA . THR A 1 273 ? -32.531 -9.617 17.312 1 76.44 273 THR A CA 1
ATOM 2141 C C . THR A 1 273 ? -31.281 -10.031 16.516 1 76.44 273 THR A C 1
ATOM 2143 O O . THR A 1 273 ? -30.422 -10.75 17.031 1 76.44 273 THR A O 1
ATOM 2146 N N . GLU A 1 274 ? -31.156 -9.461 15.312 1 88.06 274 GLU A N 1
ATOM 2147 C CA . GLU A 1 274 ? -29.984 -9.766 14.5 1 88.06 274 GLU A CA 1
ATOM 2148 C C . GLU A 1 274 ? -29.094 -8.531 14.32 1 88.06 274 GLU A C 1
ATOM 2150 O O . GLU A 1 274 ? -29.609 -7.418 14.148 1 88.06 274 GLU A O 1
ATOM 2155 N N . ILE A 1 275 ? -27.828 -8.805 14.523 1 88.94 275 ILE A N 1
ATOM 2156 C CA . ILE A 1 275 ? -26.906 -7.668 14.43 1 88.94 275 ILE A CA 1
ATOM 2157 C C . ILE A 1 275 ? -25.703 -8.047 13.586 1 88.94 275 ILE A C 1
ATOM 2159 O O . ILE A 1 275 ? -25.328 -9.219 13.516 1 88.94 275 ILE A O 1
ATOM 2163 N N . GLU A 1 276 ? -25.156 -7.016 12.953 1 90.81 276 GLU A N 1
ATOM 2164 C CA . GLU A 1 276 ? -23.875 -7.137 12.273 1 90.81 276 GLU A CA 1
ATOM 2165 C C . GLU A 1 276 ? -22.766 -6.453 13.07 1 90.81 276 GLU A C 1
ATOM 2167 O O . GLU A 1 276 ? -22.938 -5.34 13.57 1 90.81 276 GLU A O 1
ATOM 2172 N N . ALA A 1 277 ? -21.75 -7.223 13.297 1 93.25 277 ALA A N 1
ATOM 2173 C CA . ALA A 1 277 ? -20.594 -6.695 14.008 1 93.25 277 ALA A CA 1
ATOM 2174 C C . ALA A 1 277 ? -19.312 -6.895 13.195 1 93.25 277 ALA A C 1
ATOM 2176 O O . ALA A 1 277 ? -19.297 -7.668 12.234 1 93.25 277 ALA A O 1
ATOM 2177 N N . TYR A 1 278 ? -18.344 -6.098 13.539 1 95.56 278 TYR A N 1
ATOM 2178 C CA . TYR A 1 278 ? -17.047 -6.172 12.867 1 95.56 278 TYR A CA 1
ATOM 2179 C C . TYR A 1 278 ? -15.914 -6.297 13.875 1 95.56 278 TYR A C 1
ATOM 2181 O O . TYR A 1 278 ? -15.977 -5.727 14.969 1 95.56 278 TYR A O 1
ATOM 2189 N N . ILE A 1 279 ? -14.945 -7.094 13.555 1 95.69 279 ILE A N 1
ATOM 2190 C CA . ILE A 1 279 ? -13.727 -7.207 14.352 1 95.69 279 ILE A CA 1
ATOM 2191 C C . ILE A 1 279 ? -12.508 -7.238 13.438 1 95.69 279 ILE A C 1
ATOM 2193 O O . ILE A 1 279 ? -12.539 -7.852 12.367 1 95.69 279 ILE A O 1
ATOM 2197 N N . ARG A 1 280 ? -11.547 -6.496 13.812 1 96.88 280 ARG A N 1
ATOM 2198 C CA . ARG A 1 280 ? -10.352 -6.426 12.984 1 96.88 280 ARG A CA 1
ATOM 2199 C C . ARG A 1 280 ? -9.461 -7.648 13.195 1 96.88 280 ARG A C 1
ATOM 2201 O O . ARG A 1 280 ? -9.438 -8.227 14.289 1 96.88 280 ARG A O 1
ATOM 2208 N N . PRO A 1 281 ? -8.68 -8.031 12.18 1 96.62 281 PRO A N 1
ATOM 2209 C CA . PRO A 1 281 ? -7.848 -9.234 12.273 1 96.62 281 PRO A CA 1
ATOM 2210 C C . PRO A 1 281 ? -6.852 -9.164 13.43 1 96.62 281 PRO A C 1
ATOM 2212 O O . PRO A 1 281 ? -6.551 -10.195 14.047 1 96.62 281 PRO A O 1
ATOM 2215 N N . GLU A 1 282 ? -6.355 -7.973 13.727 1 96.12 282 GLU A N 1
ATOM 2216 C CA . GLU A 1 282 ? -5.359 -7.824 14.781 1 96.12 282 GLU A CA 1
ATOM 2217 C C . GLU A 1 282 ? -5.996 -7.953 16.172 1 96.12 282 GLU A C 1
ATOM 2219 O O . GLU A 1 282 ? -5.293 -8.078 17.172 1 96.12 282 GLU A O 1
ATOM 2224 N N . ASP A 1 283 ? -7.34 -8.016 16.219 1 95.62 283 ASP A N 1
ATOM 2225 C CA . ASP A 1 283 ? -8.039 -8.109 17.5 1 95.62 283 ASP A CA 1
ATOM 2226 C C . ASP A 1 283 ? -8.57 -9.516 17.734 1 95.62 283 ASP A C 1
ATOM 2228 O O . ASP A 1 283 ? -9.359 -9.742 18.656 1 95.62 283 ASP A O 1
ATOM 2232 N N . VAL A 1 284 ? -8.266 -10.453 16.859 1 95.25 284 VAL A N 1
ATOM 2233 C CA . VAL A 1 284 ? -8.422 -11.891 17.031 1 95.25 284 VAL A CA 1
ATOM 2234 C C . VAL A 1 284 ? -7.078 -12.516 17.406 1 95.25 284 VAL A C 1
ATOM 2236 O O . VAL A 1 284 ? -6.074 -12.312 16.719 1 95.25 284 VAL A O 1
ATOM 2239 N N . PHE A 1 285 ? -7.039 -13.18 18.484 1 94.19 285 PHE A N 1
ATOM 2240 C CA . PHE A 1 285 ? -5.719 -13.617 18.922 1 94.19 285 PHE A CA 1
ATOM 2241 C C . PHE A 1 285 ? -5.781 -15.031 19.5 1 94.19 285 PHE A C 1
ATOM 2243 O O . PHE A 1 285 ? -6.855 -15.508 19.875 1 94.19 285 PHE A O 1
ATOM 2250 N N . LEU A 1 286 ? -4.605 -15.672 19.5 1 93.62 286 LEU A N 1
ATOM 2251 C CA . LEU A 1 286 ? -4.457 -17.031 20.016 1 93.62 286 LEU A CA 1
ATOM 2252 C C . LEU A 1 286 ? -4.531 -17.047 21.531 1 93.62 286 LEU A C 1
ATOM 2254 O O . LEU A 1 286 ? -3.934 -16.188 22.188 1 93.62 286 LEU A O 1
ATOM 2258 N N . ASP A 1 287 ? -5.395 -17.875 22 1 87.25 287 ASP A N 1
ATOM 2259 C CA . ASP A 1 287 ? -5.48 -18.062 23.453 1 87.25 287 ASP A CA 1
ATOM 2260 C C . ASP A 1 287 ? -5.562 -19.531 23.812 1 87.25 287 ASP A C 1
ATOM 2262 O O . ASP A 1 287 ? -6.539 -20.219 23.484 1 87.25 287 ASP A O 1
ATOM 2266 N N . GLU A 1 288 ? -4.609 -20 24.484 1 77.19 288 GLU A N 1
ATOM 2267 C CA . GLU A 1 288 ? -4.531 -21.422 24.781 1 77.19 288 GLU A CA 1
ATOM 2268 C C . GLU A 1 288 ? -5.633 -21.859 25.734 1 77.19 288 GLU A C 1
ATOM 2270 O O . GLU A 1 288 ? -5.969 -23.031 25.812 1 77.19 288 GLU A O 1
ATOM 2275 N N . GLN A 1 289 ? -6.191 -21.078 26.375 1 77.44 289 GLN A N 1
ATOM 2276 C CA . GLN A 1 289 ? -7.004 -21.562 27.5 1 77.44 289 GLN A CA 1
ATOM 2277 C C . GLN A 1 289 ? -8.477 -21.219 27.281 1 77.44 289 GLN A C 1
ATOM 2279 O O . GLN A 1 289 ? -9.352 -21.828 27.891 1 77.44 289 GLN A O 1
ATOM 2284 N N . SER A 1 290 ? -8.781 -20.266 26.469 1 80.12 290 SER A N 1
ATOM 2285 C CA . SER A 1 290 ? -10.164 -19.781 26.422 1 80.12 290 SER A CA 1
ATOM 2286 C C . SER A 1 290 ? -10.547 -19.344 25.016 1 80.12 290 SER A C 1
ATOM 2288 O O . SER A 1 290 ? -9.75 -19.453 24.078 1 80.12 290 SER A O 1
ATOM 2290 N N . GLY A 1 291 ? -11.867 -19.25 24.906 1 90.56 291 GLY A N 1
ATOM 2291 C CA . GLY A 1 291 ? -12.414 -18.734 23.656 1 90.56 291 GLY A CA 1
ATOM 2292 C C . GLY A 1 291 ? -13.117 -19.781 22.828 1 90.56 291 GLY A C 1
ATOM 2293 O O . GLY A 1 291 ? -13.984 -20.5 23.328 1 90.56 291 GLY A O 1
ATOM 2294 N N . PHE A 1 292 ? -12.867 -19.781 21.531 1 94.44 292 PHE A N 1
ATOM 2295 C CA . PHE A 1 292 ? -13.547 -20.703 20.625 1 94.44 292 PHE A CA 1
ATOM 2296 C C . PHE A 1 292 ? -12.539 -21.438 19.734 1 94.44 292 PHE A C 1
ATOM 2298 O O . PHE A 1 292 ? -11.438 -20.938 19.516 1 94.44 292 PHE A O 1
ATOM 2305 N N . THR A 1 293 ? -12.945 -22.609 19.297 1 95.25 293 THR A N 1
ATOM 2306 C CA . THR A 1 293 ? -12.102 -23.453 18.469 1 95.25 293 THR A CA 1
ATOM 2307 C C . THR A 1 293 ? -12.234 -23.078 17 1 95.25 293 THR A C 1
ATOM 2309 O O . THR A 1 293 ? -13.328 -22.781 16.531 1 95.25 293 THR A O 1
ATOM 2312 N N . ALA A 1 294 ? -11.094 -23.047 16.297 1 96.19 294 ALA A N 1
ATOM 2313 C CA . ALA A 1 294 ? -11.055 -22.797 14.859 1 96.19 294 ALA A CA 1
ATOM 2314 C C . ALA A 1 294 ? -9.992 -23.656 14.18 1 96.19 294 ALA A C 1
ATOM 2316 O O . ALA A 1 294 ? -9.148 -24.25 14.852 1 96.19 294 ALA A O 1
ATOM 2317 N N . HIS A 1 295 ? -10.125 -23.781 12.953 1 97.19 295 HIS A N 1
ATOM 2318 C CA . HIS A 1 295 ? -9.156 -24.516 12.156 1 97.19 295 HIS A CA 1
ATOM 2319 C C . HIS A 1 295 ? -8.438 -23.594 11.172 1 97.19 295 HIS A C 1
ATOM 2321 O O . HIS A 1 295 ? -9.086 -22.797 10.477 1 97.19 295 HIS A O 1
ATOM 2327 N N . VAL A 1 296 ? -7.148 -23.703 11.141 1 97.56 296 VAL A N 1
ATOM 2328 C CA . VAL A 1 296 ? -6.359 -22.906 10.195 1 97.56 296 VAL A CA 1
ATOM 2329 C C . VAL A 1 296 ? -6.582 -23.438 8.781 1 97.56 296 VAL A C 1
ATOM 2331 O O . VAL A 1 296 ? -6.43 -24.625 8.516 1 97.56 296 VAL A O 1
ATOM 2334 N N . ARG A 1 297 ? -6.949 -22.484 7.898 1 95.88 297 ARG A N 1
ATOM 2335 C CA . ARG A 1 297 ? -7.199 -22.875 6.512 1 95.88 297 ARG A CA 1
ATOM 2336 C C . ARG A 1 297 ? -6.078 -22.391 5.598 1 95.88 297 ARG A C 1
ATOM 2338 O O . ARG A 1 297 ? -5.809 -23 4.562 1 95.88 297 ARG A O 1
ATOM 2345 N N . ASP A 1 298 ? -5.488 -21.328 6.023 1 94.94 298 ASP A N 1
ATOM 2346 C CA . ASP A 1 298 ? -4.41 -20.766 5.219 1 94.94 298 ASP A CA 1
ATOM 2347 C C . ASP A 1 298 ? -3.547 -19.812 6.043 1 94.94 298 ASP A C 1
ATOM 2349 O O . ASP A 1 298 ? -4.023 -19.203 7.008 1 94.94 298 ASP A O 1
ATOM 2353 N N . VAL A 1 299 ? -2.342 -19.781 5.742 1 95.81 299 VAL A N 1
ATOM 2354 C CA . VAL A 1 299 ? -1.393 -18.828 6.324 1 95.81 299 VAL A CA 1
ATOM 2355 C C . VAL A 1 299 ? -0.7 -18.047 5.219 1 95.81 299 VAL A C 1
ATOM 2357 O O . VAL A 1 299 ? 0.035 -18.609 4.406 1 95.81 299 VAL A O 1
ATOM 2360 N N . ILE A 1 300 ? -0.945 -16.797 5.207 1 95.31 300 ILE A N 1
ATOM 2361 C CA . ILE A 1 300 ? -0.405 -15.938 4.164 1 95.31 300 ILE A CA 1
ATOM 2362 C C . ILE A 1 300 ? 0.655 -15.016 4.758 1 95.31 300 ILE A C 1
ATOM 2364 O O . ILE A 1 300 ? 0.364 -14.219 5.652 1 95.31 300 ILE A O 1
ATOM 2368 N N . PHE A 1 301 ? 1.858 -15.125 4.234 1 96.12 301 PHE A N 1
ATOM 2369 C CA . PHE A 1 301 ? 2.982 -14.328 4.703 1 96.12 301 PHE A CA 1
ATOM 2370 C C . PHE A 1 301 ? 2.943 -12.93 4.086 1 96.12 301 PHE A C 1
ATOM 2372 O O . PHE A 1 301 ? 2.969 -12.789 2.861 1 96.12 301 PHE A O 1
ATOM 2379 N N . LEU A 1 302 ? 2.906 -11.828 4.934 1 95.56 302 LEU A N 1
ATOM 2380 C CA . LEU A 1 302 ? 2.791 -10.469 4.434 1 95.56 302 LEU A CA 1
ATOM 2381 C C . LEU A 1 302 ? 4.062 -9.672 4.723 1 95.56 302 LEU A C 1
ATOM 2383 O O . LEU A 1 302 ? 4.102 -8.461 4.512 1 95.56 302 LEU A O 1
ATOM 2387 N N . GLY A 1 303 ? 5.109 -10.297 5.207 1 94.81 303 GLY A N 1
ATOM 2388 C CA . GLY A 1 303 ? 6.348 -9.641 5.586 1 94.81 303 GLY A CA 1
ATOM 2389 C C . GLY A 1 303 ? 6.461 -9.398 7.082 1 94.81 303 GLY A C 1
ATOM 2390 O O . GLY A 1 303 ? 6.98 -10.242 7.816 1 94.81 303 GLY A O 1
ATOM 2391 N N . GLU A 1 304 ? 5.777 -8.359 7.543 1 94.75 304 GLU A N 1
ATOM 2392 C CA . GLU A 1 304 ? 5.875 -7.98 8.945 1 94.75 304 GLU A CA 1
ATOM 2393 C C . GLU A 1 304 ? 4.941 -8.82 9.812 1 94.75 304 GLU A C 1
ATOM 2395 O O . GLU A 1 304 ? 5.078 -8.852 11.039 1 94.75 304 GLU A O 1
ATOM 2400 N N . ARG A 1 305 ? 4.012 -9.508 9.133 1 95.81 305 ARG A N 1
ATOM 2401 C CA . ARG A 1 305 ? 3.041 -10.344 9.828 1 95.81 305 ARG A CA 1
ATOM 2402 C C . ARG A 1 305 ? 2.516 -11.453 8.922 1 95.81 305 ARG A C 1
ATOM 2404 O O . ARG A 1 305 ? 2.789 -11.461 7.719 1 95.81 305 ARG A O 1
ATOM 2411 N N . ASN A 1 306 ? 1.847 -12.398 9.578 1 96.62 306 ASN A N 1
ATOM 2412 C CA . ASN A 1 306 ? 1.054 -13.391 8.852 1 96.62 306 ASN A CA 1
ATOM 2413 C C . ASN A 1 306 ? -0.439 -13.094 8.953 1 96.62 306 ASN A C 1
ATOM 2415 O O . ASN A 1 306 ? -0.939 -12.75 10.023 1 96.62 306 ASN A O 1
ATOM 2419 N N . ARG A 1 307 ? -1.05 -13.148 7.836 1 96.75 307 ARG A N 1
ATOM 2420 C CA . ARG A 1 307 ? -2.508 -13.211 7.812 1 96.75 307 ARG A CA 1
ATOM 2421 C C . ARG A 1 307 ? -2.992 -14.656 7.773 1 96.75 307 ARG A C 1
ATOM 2423 O O . ARG A 1 307 ? -2.682 -15.391 6.836 1 96.75 307 ARG A O 1
ATOM 2430 N N . VAL A 1 308 ? -3.76 -14.992 8.773 1 97.38 308 VAL A N 1
ATOM 2431 C CA . VAL A 1 308 ? -4.223 -16.375 8.883 1 97.38 308 VAL A CA 1
ATOM 2432 C C . VAL A 1 308 ? -5.73 -16.438 8.641 1 97.38 308 VAL A C 1
ATOM 2434 O O . VAL A 1 308 ? -6.484 -15.633 9.195 1 97.38 308 VAL A O 1
ATOM 2437 N N . ILE A 1 309 ? -6.074 -17.281 7.809 1 96.75 309 ILE A N 1
ATOM 2438 C CA . ILE A 1 309 ? -7.488 -17.562 7.594 1 96.75 309 ILE A CA 1
ATOM 2439 C C . ILE A 1 309 ? -7.898 -18.781 8.422 1 96.75 309 ILE A C 1
ATOM 2441 O O . ILE A 1 309 ? -7.34 -19.859 8.258 1 96.75 309 ILE A O 1
ATOM 2445 N N . VAL A 1 310 ? -8.844 -18.594 9.258 1 97.19 310 VAL A N 1
ATOM 2446 C CA . VAL A 1 310 ? -9.328 -19.672 10.102 1 97.19 310 VAL A CA 1
ATOM 2447 C C . VAL A 1 310 ? -10.812 -19.906 9.844 1 97.19 310 VAL A C 1
ATOM 2449 O O . VAL A 1 310 ? -11.508 -19.016 9.328 1 97.19 310 VAL A O 1
ATOM 2452 N N . GLU A 1 311 ? -11.211 -21.031 10.109 1 96.94 311 GLU A N 1
ATOM 2453 C CA . GLU A 1 311 ? -12.617 -21.391 9.969 1 96.94 311 GLU A CA 1
ATOM 2454 C C . GLU A 1 311 ? -13.188 -21.922 11.289 1 96.94 311 GLU A C 1
ATOM 2456 O O . GLU A 1 311 ? -12.539 -22.703 11.984 1 96.94 311 GLU A O 1
ATOM 2461 N N . THR A 1 312 ? -14.32 -21.391 11.625 1 95.25 312 THR A N 1
ATOM 2462 C CA . THR A 1 312 ? -15.031 -21.828 12.812 1 95.25 312 THR A CA 1
ATOM 2463 C C . THR A 1 312 ? -16.531 -21.922 12.547 1 95.25 312 THR A C 1
ATOM 2465 O O . THR A 1 312 ? -17.156 -20.938 12.133 1 95.25 312 THR A O 1
ATOM 2468 N N . GLU A 1 313 ? -17.141 -23.078 12.742 1 93.38 313 GLU A N 1
ATOM 2469 C CA . GLU A 1 313 ? -18.562 -23.312 12.547 1 93.38 313 GLU A CA 1
ATOM 2470 C C . GLU A 1 313 ? -19.031 -22.812 11.188 1 93.38 313 GLU A C 1
ATOM 2472 O O . GLU A 1 313 ? -20.016 -22.062 11.094 1 93.38 313 GLU A O 1
ATOM 2477 N N . GLY A 1 314 ? -18.25 -22.969 10.227 1 90.81 314 GLY A N 1
ATOM 2478 C CA . GLY A 1 314 ? -18.609 -22.625 8.859 1 90.81 314 GLY A CA 1
ATOM 2479 C C . GLY A 1 314 ? -18.297 -21.188 8.5 1 90.81 314 GLY A C 1
ATOM 2480 O O . GLY A 1 314 ? -18.516 -20.766 7.363 1 90.81 314 GLY A O 1
ATOM 2481 N N . GLN A 1 315 ? -17.734 -20.5 9.445 1 92.5 315 GLN A N 1
ATOM 2482 C CA . GLN A 1 315 ? -17.406 -19.109 9.188 1 92.5 315 GLN A CA 1
ATOM 2483 C C . GLN A 1 315 ? -15.906 -18.906 9.07 1 92.5 315 GLN A C 1
ATOM 2485 O O . GLN A 1 315 ? -15.133 -19.484 9.844 1 92.5 315 GLN A O 1
ATOM 2490 N N . LYS A 1 316 ? -15.539 -18.109 8.109 1 94.44 316 LYS A N 1
ATOM 2491 C CA . LYS A 1 316 ? -14.125 -17.781 7.93 1 94.44 316 LYS A CA 1
ATOM 2492 C C . LYS A 1 316 ? -13.781 -16.469 8.633 1 94.44 316 LYS A C 1
ATOM 2494 O O . LYS A 1 316 ? -14.562 -15.516 8.609 1 94.44 316 LYS A O 1
ATOM 2499 N N . LEU A 1 317 ? -12.625 -16.422 9.266 1 96 317 LEU A N 1
ATOM 2500 C CA . LEU A 1 317 ? -12.117 -15.227 9.93 1 96 317 LEU A CA 1
ATOM 2501 C C . LEU A 1 317 ? -10.656 -14.984 9.57 1 96 317 LEU A C 1
ATOM 2503 O O . LEU A 1 317 ? -9.891 -15.938 9.383 1 96 317 LEU A O 1
ATOM 2507 N N . PHE A 1 318 ? -10.352 -13.734 9.523 1 96.62 318 PHE A N 1
ATOM 2508 C CA . PHE A 1 318 ? -8.953 -13.336 9.375 1 96.62 318 PHE A CA 1
ATOM 2509 C C . PHE A 1 318 ? -8.336 -13.016 10.734 1 96.62 318 PHE A C 1
ATOM 2511 O O . PHE A 1 318 ? -8.984 -12.398 11.586 1 96.62 318 PHE A O 1
ATOM 2518 N N . MET A 1 319 ? -7.156 -13.461 10.906 1 97.06 319 MET A N 1
ATOM 2519 C CA . MET A 1 319 ? -6.363 -13.18 12.102 1 97.06 319 MET A CA 1
ATOM 2520 C C . MET A 1 319 ? -4.941 -12.789 11.727 1 97.06 319 MET A C 1
ATOM 2522 O O . MET A 1 319 ? -4.336 -13.383 10.836 1 97.06 319 MET A O 1
ATOM 2526 N N . ASP A 1 320 ? -4.449 -11.758 12.352 1 96.81 320 ASP A N 1
ATOM 2527 C CA . ASP A 1 320 ? -3.064 -11.352 12.141 1 96.81 320 ASP A CA 1
ATOM 2528 C C . ASP A 1 320 ? -2.178 -11.797 13.305 1 96.81 320 ASP A C 1
ATOM 2530 O O . ASP A 1 320 ? -2.512 -11.578 14.469 1 96.81 320 ASP A O 1
ATOM 2534 N N . VAL A 1 321 ? -1.093 -12.469 13.023 1 96.38 321 VAL A N 1
ATOM 2535 C CA . VAL A 1 321 ? -0.135 -12.938 14.016 1 96.38 321 VAL A CA 1
ATOM 2536 C C . VAL A 1 321 ? 1.276 -12.516 13.617 1 96.38 321 VAL A C 1
ATOM 2538 O O . VAL A 1 321 ? 1.524 -12.18 12.461 1 96.38 321 VAL A O 1
ATOM 2541 N N . PRO A 1 322 ? 2.186 -12.445 14.586 1 94.44 322 PRO A N 1
ATOM 2542 C CA . PRO A 1 322 ? 3.578 -12.156 14.234 1 94.44 322 PRO A CA 1
ATOM 2543 C C . PRO A 1 322 ? 4.109 -13.078 13.141 1 94.44 322 PRO A C 1
ATOM 2545 O O . PRO A 1 322 ? 3.658 -14.219 13.016 1 94.44 322 PRO A O 1
ATOM 2548 N N . ASN A 1 323 ? 5.039 -12.555 12.375 1 94.5 323 ASN A N 1
ATOM 2549 C CA . ASN A 1 323 ? 5.473 -13.266 11.172 1 94.5 323 ASN A CA 1
ATOM 2550 C C . ASN A 1 323 ? 6.332 -14.477 11.516 1 94.5 323 ASN A C 1
ATOM 2552 O O . ASN A 1 323 ? 6.66 -15.273 10.641 1 94.5 323 ASN A O 1
ATOM 2556 N N . ASP A 1 324 ? 6.707 -14.672 12.797 1 92.5 324 ASP A N 1
ATOM 2557 C CA . ASP A 1 324 ? 7.48 -15.844 13.195 1 92.5 324 ASP A CA 1
ATOM 2558 C C . ASP A 1 324 ? 6.598 -16.875 13.898 1 92.5 324 ASP A C 1
ATOM 2560 O O . ASP A 1 324 ? 7.09 -17.891 14.391 1 92.5 324 ASP A O 1
ATOM 2564 N N . THR A 1 325 ? 5.297 -16.578 13.945 1 93.62 325 THR A N 1
ATOM 2565 C CA . THR A 1 325 ? 4.355 -17.547 14.508 1 93.62 325 THR A CA 1
ATOM 2566 C C . THR A 1 325 ? 4.203 -18.75 13.578 1 93.62 325 THR A C 1
ATOM 2568 O O . THR A 1 325 ? 3.957 -18.594 12.383 1 93.62 325 THR A O 1
ATOM 2571 N N 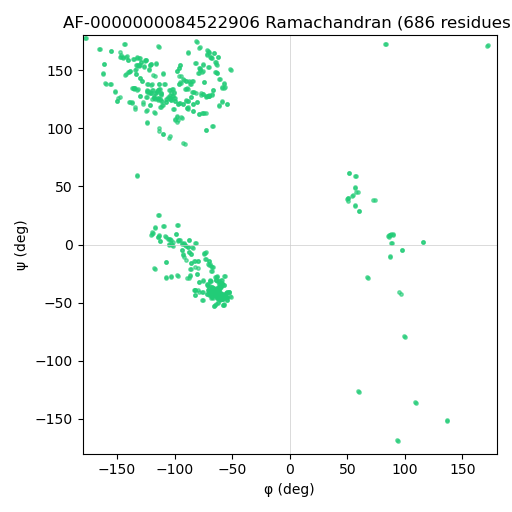. LEU A 1 326 ? 4.371 -19.891 14.148 1 93.25 326 LEU A N 1
ATOM 2572 C CA . LEU A 1 326 ? 4.281 -21.109 13.359 1 93.25 326 LEU A CA 1
ATOM 2573 C C . LEU A 1 326 ? 2.877 -21.703 13.43 1 93.25 326 LEU A C 1
ATOM 2575 O O . LEU A 1 326 ? 2.434 -22.141 14.492 1 93.25 326 LEU A O 1
ATOM 2579 N N . LEU A 1 327 ? 2.156 -21.625 12.328 1 94.81 327 LEU A N 1
ATOM 2580 C CA . LEU A 1 327 ? 0.84 -22.219 12.148 1 94.81 327 LEU A CA 1
ATOM 2581 C C . LEU A 1 327 ? 0.786 -23.031 10.859 1 94.81 327 LEU A C 1
ATOM 2583 O O . LEU A 1 327 ? 1.44 -22.688 9.875 1 94.81 327 LEU A O 1
ATOM 2587 N N . HIS A 1 328 ? 0.09 -24.109 10.906 1 92.81 328 HIS A N 1
ATOM 2588 C CA . HIS A 1 328 ? -0.001 -24.984 9.75 1 92.81 328 HIS A CA 1
ATOM 2589 C C . HIS A 1 328 ? -1.45 -25.172 9.312 1 92.81 328 HIS A C 1
ATOM 2591 O O . HIS A 1 328 ? -2.363 -25.125 10.141 1 92.81 328 HIS A O 1
ATOM 2597 N N . ASP A 1 329 ? -1.55 -25.406 8.047 1 89.81 329 ASP A N 1
ATOM 2598 C CA . ASP A 1 329 ? -2.869 -25.719 7.504 1 89.81 329 ASP A CA 1
ATOM 2599 C C . ASP A 1 329 ? -3.482 -26.922 8.211 1 89.81 329 ASP A C 1
ATOM 2601 O O . ASP A 1 329 ? -2.793 -27.906 8.484 1 89.81 329 ASP A O 1
ATOM 2605 N N . GLY A 1 330 ? -4.699 -26.75 8.531 1 92.38 330 GLY A N 1
ATOM 2606 C CA . GLY A 1 330 ? -5.422 -27.844 9.18 1 92.38 330 GLY A CA 1
ATOM 2607 C C . GLY A 1 330 ? -5.266 -27.844 10.688 1 92.38 330 GLY A C 1
ATOM 2608 O O . GLY A 1 330 ? -6.02 -28.516 11.391 1 92.38 330 GLY A O 1
ATOM 2609 N N . GLU A 1 331 ? -4.434 -27.094 11.234 1 94.25 331 GLU A N 1
ATOM 2610 C CA . GLU A 1 331 ? -4.168 -27.031 12.664 1 94.25 331 GLU A CA 1
ATOM 2611 C C . GLU A 1 331 ? -5.371 -26.484 13.43 1 94.25 331 GLU A C 1
ATOM 2613 O O . GLU A 1 331 ? -6.031 -25.547 12.969 1 94.25 331 GLU A O 1
ATOM 2618 N N . GLN A 1 332 ? -5.707 -27.188 14.5 1 95.12 332 GLN A N 1
ATOM 2619 C CA . GLN A 1 332 ? -6.742 -26.672 15.391 1 95.12 332 GLN A CA 1
ATOM 2620 C C . GLN A 1 332 ? -6.156 -25.688 16.406 1 95.12 332 GLN A C 1
ATOM 2622 O O . GLN A 1 332 ? -5.125 -25.969 17.016 1 95.12 332 GLN A O 1
ATOM 2627 N N . VAL A 1 333 ? -6.812 -24.562 16.5 1 95.38 333 VAL A N 1
ATOM 2628 C CA . VAL A 1 333 ? -6.32 -23.531 17.422 1 95.38 333 VAL A CA 1
ATOM 2629 C C . VAL A 1 333 ? -7.473 -23 18.266 1 95.38 333 VAL A C 1
ATOM 2631 O O . VAL A 1 333 ? -8.641 -23.141 17.891 1 95.38 333 VAL A O 1
ATOM 2634 N N . GLN A 1 334 ? -7.148 -22.484 19.438 1 95.69 334 GLN A N 1
ATOM 2635 C CA . GLN A 1 334 ? -8.094 -21.766 20.297 1 95.69 334 GLN A CA 1
ATOM 2636 C C . GLN A 1 334 ? -7.914 -20.25 20.172 1 95.69 334 GLN A C 1
ATOM 2638 O O . GLN A 1 334 ? -6.801 -19.75 20.297 1 95.69 334 GLN A O 1
ATOM 2643 N N . LEU A 1 335 ? -9.023 -19.562 19.859 1 96 335 LEU A N 1
ATOM 2644 C CA . LEU A 1 335 ? -8.953 -18.141 19.578 1 96 335 LEU A CA 1
ATOM 2645 C C . LEU A 1 335 ? -9.852 -17.344 20.531 1 96 335 LEU A C 1
ATOM 2647 O O . LEU A 1 335 ? -10.812 -17.875 21.062 1 96 335 LEU A O 1
ATOM 2651 N N . GLN A 1 336 ? -9.516 -16.109 20.734 1 94.81 336 GLN A N 1
ATOM 2652 C CA . GLN A 1 336 ? -10.328 -15.117 21.422 1 94.81 336 GLN A CA 1
ATOM 2653 C C . GLN A 1 336 ? -10.383 -13.805 20.641 1 94.81 336 GLN A C 1
ATOM 2655 O O . GLN A 1 336 ? -9.578 -13.586 19.734 1 94.81 336 GLN A O 1
ATOM 2660 N N . VAL A 1 337 ? -11.359 -13.016 20.953 1 92.5 337 VAL A N 1
ATOM 2661 C CA . VAL A 1 337 ? -11.438 -11.68 20.391 1 92.5 337 VAL A CA 1
ATOM 2662 C C . VAL A 1 337 ? -11.344 -10.633 21.484 1 92.5 337 VAL A C 1
ATOM 2664 O O . VAL A 1 337 ? -11.758 -10.883 22.625 1 92.5 337 VAL A O 1
ATOM 2667 N N . HIS A 1 338 ? -10.734 -9.531 21.234 1 91.31 338 HIS A N 1
ATOM 2668 C CA . HIS A 1 338 ? -10.82 -8.406 22.156 1 91.31 338 HIS A CA 1
ATOM 2669 C C . HIS A 1 338 ? -12.242 -7.848 22.219 1 91.31 338 HIS A C 1
ATOM 2671 O O . HIS A 1 338 ? -12.617 -7.004 21.391 1 91.31 338 HIS A O 1
ATOM 2677 N N . GLN A 1 339 ? -12.945 -8.141 23.188 1 90.06 339 GLN A N 1
ATOM 2678 C CA . GLN A 1 339 ? -14.375 -7.891 23.266 1 90.06 339 GLN A CA 1
ATOM 2679 C C . GLN A 1 339 ? -14.68 -6.395 23.219 1 90.06 339 GLN A C 1
ATOM 2681 O O . GLN A 1 339 ? -15.719 -5.977 22.719 1 90.06 339 GLN A O 1
ATOM 2686 N N . ASN A 1 340 ? -13.742 -5.59 23.672 1 90.06 340 ASN A N 1
ATOM 2687 C CA . ASN A 1 340 ? -13.961 -4.148 23.734 1 90.06 340 ASN A CA 1
ATOM 2688 C C . ASN A 1 340 ? -13.656 -3.471 22.406 1 90.06 340 ASN A C 1
ATOM 2690 O O . ASN A 1 340 ? -13.875 -2.27 22.25 1 90.06 340 ASN A O 1
ATOM 2694 N N . LYS A 1 341 ? -13.211 -4.316 21.469 1 92.19 341 LYS A N 1
ATOM 2695 C CA . LYS A 1 341 ? -12.836 -3.732 20.188 1 92.19 341 LYS A CA 1
ATOM 2696 C C . LYS A 1 341 ? -13.789 -4.184 19.078 1 92.19 341 LYS A C 1
ATOM 2698 O O . LYS A 1 341 ? -13.57 -3.875 17.906 1 92.19 341 LYS A O 1
ATOM 2703 N N . VAL A 1 342 ? -14.773 -4.941 19.469 1 93.44 342 VAL A N 1
ATOM 2704 C CA . VAL A 1 342 ? -15.805 -5.312 18.5 1 93.44 342 VAL A CA 1
ATOM 2705 C C . VAL A 1 342 ? -16.609 -4.078 18.094 1 93.44 342 VAL A C 1
ATOM 2707 O O . VAL A 1 342 ? -17.016 -3.289 18.953 1 93.44 342 VAL A O 1
ATOM 2710 N N . ILE A 1 343 ? -16.75 -3.857 16.828 1 93.06 343 ILE A N 1
ATOM 2711 C CA . ILE A 1 343 ? -17.453 -2.709 16.266 1 93.06 343 ILE A CA 1
ATOM 2712 C C . ILE A 1 343 ? -18.891 -3.098 15.914 1 93.06 343 ILE A C 1
ATOM 2714 O O . ILE A 1 343 ? -19.125 -4.066 15.188 1 93.06 343 ILE A O 1
ATOM 2718 N N . TYR A 1 344 ? -19.766 -2.375 16.547 1 87.38 344 TYR A N 1
ATOM 2719 C CA . TYR A 1 344 ? -21.172 -2.598 16.25 1 87.38 344 TYR A CA 1
ATOM 2720 C C . TYR A 1 344 ? -21.734 -1.486 15.367 1 87.38 344 TYR A C 1
ATOM 2722 O O . TYR A 1 344 ? -21.609 -0.304 15.695 1 87.38 344 TYR A O 1
ATOM 2730 N N . ALA A 1 345 ? -21.719 -1.676 14.164 1 73.62 345 ALA A N 1
ATOM 2731 C CA . ALA A 1 345 ? -22.188 -0.621 13.273 1 73.62 345 ALA A CA 1
ATOM 2732 C C . ALA A 1 345 ? -23.656 -0.836 12.914 1 73.62 345 ALA A C 1
ATOM 2734 O O . ALA A 1 345 ? -24.125 -1.974 12.852 1 73.62 345 ALA A O 1
ATOM 2735 N N . MET B 1 1 ? -4.617 -28.828 -15.102 1 65.38 1 MET B N 1
ATOM 2736 C CA . MET B 1 1 ? -3.6 -28.094 -15.852 1 65.38 1 MET B CA 1
ATOM 2737 C C . MET B 1 1 ? -2.246 -28.781 -15.758 1 65.38 1 MET B C 1
ATOM 2739 O O . MET B 1 1 ? -1.984 -29.516 -14.805 1 65.38 1 MET B O 1
ATOM 2743 N N . ASN B 1 2 ? -1.523 -29.031 -16.812 1 81.25 2 ASN B N 1
ATOM 2744 C CA . ASN B 1 2 ? -0.189 -29.609 -16.859 1 81.25 2 ASN B CA 1
ATOM 2745 C C . ASN B 1 2 ? 0.898 -28.547 -16.828 1 81.25 2 ASN B C 1
ATOM 2747 O O . ASN B 1 2 ? 1.36 -28.109 -17.891 1 81.25 2 ASN B O 1
ATOM 2751 N N . PRO B 1 3 ? 1.239 -28.172 -15.609 1 86.88 3 PRO B N 1
ATOM 2752 C CA . PRO B 1 3 ? 2.201 -27.078 -15.531 1 86.88 3 PRO B CA 1
ATOM 2753 C C . PRO B 1 3 ? 3.564 -27.438 -16.125 1 86.88 3 PRO B C 1
ATOM 2755 O O . PRO B 1 3 ? 3.932 -28.609 -16.156 1 86.88 3 PRO B O 1
ATOM 2758 N N . VAL B 1 4 ? 4.203 -26.375 -16.688 1 93.81 4 VAL B N 1
ATOM 2759 C CA . VAL B 1 4 ? 5.516 -26.547 -17.297 1 93.81 4 VAL B CA 1
ATOM 2760 C C . VAL B 1 4 ? 6.5 -25.531 -16.703 1 93.81 4 VAL B C 1
ATOM 2762 O O . VAL B 1 4 ? 6.098 -24.484 -16.219 1 93.81 4 VAL B O 1
ATOM 2765 N N . GLU B 1 5 ? 7.684 -25.938 -16.75 1 96.94 5 GLU B N 1
ATOM 2766 C CA . GLU B 1 5 ? 8.711 -25.047 -16.219 1 96.94 5 GLU B CA 1
ATOM 2767 C C . GLU B 1 5 ? 9.102 -23.984 -17.25 1 96.94 5 GLU B C 1
ATOM 2769 O O . GLU B 1 5 ? 8.875 -24.156 -18.438 1 96.94 5 GLU B O 1
ATOM 2774 N N . ILE B 1 6 ? 9.594 -22.922 -16.797 1 97.88 6 ILE B N 1
ATOM 2775 C CA . ILE B 1 6 ? 10.195 -21.875 -17.625 1 97.88 6 ILE B CA 1
ATOM 2776 C C . ILE B 1 6 ? 11.688 -21.781 -17.328 1 97.88 6 ILE B C 1
ATOM 2778 O O . ILE B 1 6 ? 12.102 -21.828 -16.156 1 97.88 6 ILE B O 1
ATOM 2782 N N . ARG B 1 7 ? 12.5 -21.734 -18.359 1 98.12 7 ARG B N 1
ATOM 2783 C CA . ARG B 1 7 ? 13.945 -21.547 -18.203 1 98.12 7 ARG B CA 1
ATOM 2784 C C . ARG B 1 7 ? 14.453 -20.391 -19.047 1 98.12 7 ARG B C 1
ATOM 2786 O O . ARG B 1 7 ? 14.211 -20.344 -20.25 1 98.12 7 ARG B O 1
ATOM 2793 N N . LEU B 1 8 ? 15.031 -19.453 -18.375 1 97.94 8 LEU B N 1
ATOM 2794 C CA . LEU B 1 8 ? 15.758 -18.375 -19.031 1 97.94 8 LEU B CA 1
ATOM 2795 C C . LEU B 1 8 ? 17.266 -18.594 -18.938 1 97.94 8 LEU B C 1
ATOM 2797 O O . LEU B 1 8 ? 17.797 -18.875 -17.859 1 97.94 8 LEU B O 1
ATOM 2801 N N . GLN B 1 9 ? 17.906 -18.484 -20.094 1 97.81 9 GLN B N 1
ATOM 2802 C CA . GLN B 1 9 ? 19.359 -18.688 -20.156 1 97.81 9 GLN B CA 1
ATOM 2803 C C . GLN B 1 9 ? 20.047 -17.469 -20.766 1 97.81 9 GLN B C 1
ATOM 2805 O O . GLN B 1 9 ? 20.047 -17.297 -21.984 1 97.81 9 GLN B O 1
ATOM 2810 N N . GLY B 1 10 ? 20.672 -16.719 -19.906 1 96.94 10 GLY B N 1
ATOM 2811 C CA . GLY B 1 10 ? 21.484 -15.586 -20.344 1 96.94 10 GLY B CA 1
ATOM 2812 C C . GLY B 1 10 ? 20.688 -14.547 -21.109 1 96.94 10 GLY B C 1
ATOM 2813 O O . GLY B 1 10 ? 21.203 -13.922 -22.031 1 96.94 10 GLY B O 1
ATOM 2814 N N . VAL B 1 11 ? 19.5 -14.422 -20.844 1 96.25 11 VAL B N 1
ATOM 2815 C CA . VAL B 1 11 ? 18.656 -13.5 -21.578 1 96.25 11 VAL B CA 1
ATOM 2816 C C . VAL B 1 11 ? 19 -12.062 -21.219 1 96.25 11 VAL B C 1
ATOM 2818 O O . VAL B 1 11 ? 19.141 -11.734 -20.031 1 96.25 11 VAL B O 1
ATOM 2821 N N . HIS B 1 12 ? 19.25 -11.219 -22.172 1 95.06 12 HIS B N 1
ATOM 2822 C CA . HIS B 1 12 ? 19.625 -9.836 -21.906 1 95.06 12 HIS B CA 1
ATOM 2823 C C . HIS B 1 12 ? 19.062 -8.898 -22.969 1 95.06 12 HIS B C 1
ATOM 2825 O O . HIS B 1 12 ? 18.578 -9.352 -24.016 1 95.06 12 HIS B O 1
ATOM 2831 N N . LYS B 1 13 ? 19 -7.641 -22.625 1 92.88 13 LYS B N 1
ATOM 2832 C CA . LYS B 1 13 ? 18.422 -6.637 -23.516 1 92.88 13 LYS B CA 1
ATOM 2833 C C . LYS B 1 13 ? 19.125 -5.289 -23.344 1 92.88 13 LYS B C 1
ATOM 2835 O O . LYS B 1 13 ? 19.297 -4.816 -22.219 1 92.88 13 LYS B O 1
ATOM 2840 N N . THR B 1 14 ? 19.547 -4.777 -24.359 1 89.25 14 THR B N 1
ATOM 2841 C CA . THR B 1 14 ? 20.016 -3.396 -24.469 1 89.25 14 THR B CA 1
ATOM 2842 C C . THR B 1 14 ? 19.172 -2.629 -25.5 1 89.25 14 THR B C 1
ATOM 2844 O O . THR B 1 14 ? 18.984 -3.086 -26.625 1 89.25 14 THR B O 1
ATOM 2847 N N . PHE B 1 15 ? 18.641 -1.554 -25.047 1 84.69 15 PHE B N 1
ATOM 2848 C CA . PHE B 1 15 ? 17.828 -0.774 -25.984 1 84.69 15 PHE B CA 1
ATOM 2849 C C . PHE B 1 15 ? 18.703 0.033 -26.922 1 84.69 15 PHE B C 1
ATOM 2851 O O . PHE B 1 15 ? 19.922 0.131 -26.734 1 84.69 15 PHE B O 1
ATOM 2858 N N . ARG B 1 16 ? 18.125 0.651 -27.984 1 79.19 16 ARG B N 1
ATOM 2859 C CA . ARG B 1 16 ? 18.812 1.361 -29.047 1 79.19 16 ARG B CA 1
ATOM 2860 C C . ARG B 1 16 ? 19.547 2.584 -28.516 1 79.19 16 ARG B C 1
ATOM 2862 O O . ARG B 1 16 ? 20.578 2.984 -29.062 1 79.19 16 ARG B O 1
ATOM 2869 N N . ASP B 1 17 ? 18.984 3.125 -27.391 1 79.06 17 ASP B N 1
ATOM 2870 C CA . ASP B 1 17 ? 19.609 4.34 -26.859 1 79.06 17 ASP B CA 1
ATOM 2871 C C . ASP B 1 17 ? 20.828 4.008 -26 1 79.06 17 ASP B C 1
ATOM 2873 O O . ASP B 1 17 ? 21.438 4.902 -25.422 1 79.06 17 ASP B O 1
ATOM 2877 N N . GLY B 1 18 ? 21.109 2.734 -25.922 1 80.38 18 GLY B N 1
ATOM 2878 C CA . GLY B 1 18 ? 22.297 2.314 -25.188 1 80.38 18 GLY B CA 1
ATOM 2879 C C . GLY B 1 18 ? 22 1.883 -23.766 1 80.38 18 GLY B C 1
ATOM 2880 O O . GLY B 1 18 ? 22.875 1.353 -23.078 1 80.38 18 GLY B O 1
ATOM 2881 N N . THR B 1 19 ? 20.75 2.035 -23.359 1 81.44 19 THR B N 1
ATOM 2882 C CA . THR B 1 19 ? 20.391 1.675 -22 1 81.44 19 THR B CA 1
ATOM 2883 C C . THR B 1 19 ? 20.359 0.158 -21.828 1 81.44 19 THR B C 1
ATOM 2885 O O . THR B 1 19 ? 19.609 -0.528 -22.531 1 81.44 19 THR B O 1
ATOM 2888 N N . GLN B 1 20 ? 21.266 -0.338 -21.047 1 86.56 20 GLN B N 1
ATOM 2889 C CA . GLN B 1 20 ? 21.219 -1.759 -20.719 1 86.56 20 GLN B CA 1
ATOM 2890 C C . GLN B 1 20 ? 20.078 -2.064 -19.75 1 86.56 20 GLN B C 1
ATOM 2892 O O . GLN B 1 20 ? 20.25 -1.975 -18.531 1 86.56 20 GLN B O 1
ATOM 2897 N N . ALA B 1 21 ? 19.016 -2.518 -20.266 1 87.06 21 ALA B N 1
ATOM 2898 C CA . ALA B 1 21 ? 17.812 -2.756 -19.469 1 87.06 21 ALA B CA 1
ATOM 2899 C C . ALA B 1 21 ? 17.953 -4.02 -18.625 1 87.06 21 ALA B C 1
ATOM 2901 O O . ALA B 1 21 ? 17.547 -4.047 -17.453 1 87.06 21 ALA B O 1
ATOM 2902 N N . LEU B 1 22 ? 18.562 -5.086 -19.25 1 94.75 22 LEU B N 1
ATOM 2903 C CA . LEU B 1 22 ? 18.75 -6.355 -18.562 1 94.75 22 LEU B CA 1
ATOM 2904 C C . LEU B 1 22 ? 20.125 -6.93 -18.828 1 94.75 22 LEU B C 1
ATOM 2906 O O . LEU B 1 22 ? 20.516 -7.094 -19.984 1 94.75 22 LEU B O 1
ATOM 2910 N N . GLN B 1 23 ? 20.844 -7.137 -17.781 1 95.25 23 GLN B N 1
ATOM 2911 C CA . GLN B 1 23 ? 22.031 -7.977 -17.891 1 95.25 23 GLN B CA 1
ATOM 2912 C C . GLN B 1 23 ? 21.656 -9.445 -18.078 1 95.25 23 GLN B C 1
ATOM 2914 O O . GLN B 1 23 ? 20.5 -9.812 -17.922 1 95.25 23 GLN B O 1
ATOM 2919 N N . PRO B 1 24 ? 22.656 -10.25 -18.531 1 95.94 24 PRO B N 1
ATOM 2920 C CA . PRO B 1 24 ? 22.297 -11.656 -18.75 1 95.94 24 PRO B CA 1
ATOM 2921 C C . PRO B 1 24 ? 21.688 -12.305 -17.516 1 95.94 24 PRO B C 1
ATOM 2923 O O . PRO B 1 24 ? 22.328 -12.367 -16.469 1 95.94 24 PRO B O 1
ATOM 2926 N N . ILE B 1 25 ? 20.484 -12.773 -17.688 1 96.69 25 ILE B N 1
ATOM 2927 C CA . ILE B 1 25 ? 19.719 -13.328 -16.578 1 96.69 25 ILE B CA 1
ATOM 2928 C C . ILE B 1 25 ? 19.531 -14.836 -16.781 1 96.69 25 ILE B C 1
ATOM 2930 O O . ILE B 1 25 ? 19.094 -15.266 -17.859 1 96.69 25 ILE B O 1
ATOM 2934 N N . ASP B 1 26 ? 19.906 -15.609 -15.844 1 97.69 26 ASP B N 1
ATOM 2935 C CA . ASP B 1 26 ? 19.562 -17.016 -15.719 1 97.69 26 ASP B CA 1
ATOM 2936 C C . ASP B 1 26 ? 18.5 -17.234 -14.648 1 97.69 26 ASP B C 1
ATOM 2938 O O . ASP B 1 26 ? 18.656 -16.812 -13.5 1 97.69 26 ASP B O 1
ATOM 2942 N N . LEU B 1 27 ? 17.406 -17.875 -15.031 1 97.75 27 LEU B N 1
ATOM 2943 C CA . LEU B 1 27 ? 16.297 -18.031 -14.117 1 97.75 27 LEU B CA 1
ATOM 2944 C C . LEU B 1 27 ? 15.5 -19.297 -14.445 1 97.75 27 LEU B C 1
ATOM 2946 O O . LEU B 1 27 ? 15.219 -19.578 -15.617 1 97.75 27 LEU B O 1
ATOM 2950 N N . LYS B 1 28 ? 15.25 -20.047 -13.477 1 98 28 LYS B N 1
ATOM 2951 C CA . LYS B 1 28 ? 14.406 -21.234 -13.617 1 98 28 LYS B CA 1
ATOM 2952 C C . LYS B 1 28 ? 13.141 -21.125 -12.766 1 98 28 LYS B C 1
ATOM 2954 O O . LYS B 1 28 ? 13.219 -20.812 -11.578 1 98 28 LYS B O 1
ATOM 2959 N N . ILE B 1 29 ? 12.039 -21.266 -13.367 1 98.06 29 ILE B N 1
ATOM 2960 C CA . ILE B 1 29 ? 10.742 -21.281 -12.695 1 98.06 29 ILE B CA 1
ATOM 2961 C C . ILE B 1 29 ? 10.148 -22.688 -12.758 1 98.06 29 ILE B C 1
ATOM 2963 O O . ILE B 1 29 ? 9.945 -23.234 -13.844 1 98.06 29 ILE B O 1
ATOM 2967 N N . GLU B 1 30 ? 9.844 -23.234 -11.633 1 97.44 30 GLU B N 1
ATOM 2968 C CA . GLU B 1 30 ? 9.391 -24.625 -11.555 1 97.44 30 GLU B CA 1
ATOM 2969 C C . GLU B 1 30 ? 7.945 -24.75 -12.039 1 97.44 30 GLU B C 1
ATOM 2971 O O . GLU B 1 30 ? 7.18 -23.781 -11.992 1 97.44 30 GLU B O 1
ATOM 2976 N N . ALA B 1 31 ? 7.66 -25.984 -12.5 1 97.06 31 ALA B N 1
ATOM 2977 C CA . ALA B 1 31 ? 6.293 -26.266 -12.93 1 97.06 31 ALA B CA 1
ATOM 2978 C C . ALA B 1 31 ? 5.301 -26.047 -11.797 1 97.06 31 ALA B C 1
ATOM 2980 O O . ALA B 1 31 ? 5.477 -26.562 -10.695 1 97.06 31 ALA B O 1
ATOM 2981 N N . GLY B 1 32 ? 4.34 -25.172 -12.07 1 96.25 32 GLY B N 1
ATOM 2982 C CA . GLY B 1 32 ? 3.289 -24.922 -11.094 1 96.25 32 GLY B CA 1
ATOM 2983 C C . GLY B 1 32 ? 3.664 -23.859 -10.07 1 96.25 32 GLY B C 1
ATOM 2984 O O . GLY B 1 32 ? 2.863 -23.531 -9.195 1 96.25 32 GLY B O 1
ATOM 2985 N N . GLU B 1 33 ? 4.777 -23.25 -10.297 1 97 33 GLU B N 1
ATOM 2986 C CA . GLU B 1 33 ? 5.309 -22.266 -9.359 1 97 33 GLU B CA 1
ATOM 2987 C C . GLU B 1 33 ? 4.844 -20.859 -9.711 1 97 33 GLU B C 1
ATOM 2989 O O . GLU B 1 33 ? 4.734 -20.5 -10.891 1 97 33 GLU B O 1
ATOM 2994 N N . VAL B 1 34 ? 4.562 -20.094 -8.656 1 97.94 34 VAL B N 1
ATOM 2995 C CA . VAL B 1 34 ? 4.375 -18.672 -8.844 1 97.94 34 VAL B CA 1
ATOM 2996 C C . VAL B 1 34 ? 5.664 -17.922 -8.5 1 97.94 34 VAL B C 1
ATOM 2998 O O . VAL B 1 34 ? 6.035 -17.828 -7.328 1 97.94 34 VAL B O 1
ATOM 3001 N N . LEU B 1 35 ? 6.289 -17.406 -9.516 1 98.69 35 LEU B N 1
ATOM 3002 C CA . LEU B 1 35 ? 7.473 -16.578 -9.312 1 98.69 35 LEU B CA 1
ATOM 3003 C C . LEU B 1 35 ? 7.141 -15.094 -9.492 1 98.69 35 LEU B C 1
ATOM 3005 O O . LEU B 1 35 ? 6.605 -14.695 -10.531 1 98.69 35 LEU B O 1
ATOM 3009 N N . VAL B 1 36 ? 7.465 -14.32 -8.516 1 98.56 36 VAL B N 1
ATOM 3010 C CA . VAL B 1 36 ? 7.227 -12.883 -8.602 1 98.56 36 VAL B CA 1
ATOM 3011 C C . VAL B 1 36 ? 8.539 -12.156 -8.898 1 98.56 36 VAL B C 1
ATOM 3013 O O . VAL B 1 36 ? 9.547 -12.406 -8.242 1 98.56 36 VAL B O 1
ATOM 3016 N N . LEU B 1 37 ? 8.531 -11.398 -9.945 1 98.38 37 LEU B N 1
ATOM 3017 C CA . LEU B 1 37 ? 9.594 -10.43 -10.188 1 98.38 37 LEU B CA 1
ATOM 3018 C C . LEU B 1 37 ? 9.328 -9.133 -9.438 1 98.38 37 LEU B C 1
ATOM 3020 O O . LEU B 1 37 ? 8.359 -8.43 -9.727 1 98.38 37 LEU B O 1
ATOM 3024 N N . LEU B 1 38 ? 10.195 -8.852 -8.5 1 97.25 38 LEU B N 1
ATOM 3025 C CA . LEU B 1 38 ? 10.047 -7.695 -7.625 1 97.25 38 LEU B CA 1
ATOM 3026 C C . LEU B 1 38 ? 11.234 -6.75 -7.762 1 97.25 38 LEU B C 1
ATOM 3028 O O . LEU B 1 38 ? 12.383 -7.191 -7.836 1 97.25 38 LEU B O 1
ATOM 3032 N N . GLY B 1 39 ? 10.953 -5.508 -7.797 1 93.69 39 GLY B N 1
ATOM 3033 C CA . GLY B 1 39 ? 12 -4.504 -7.898 1 93.69 39 GLY B CA 1
ATOM 3034 C C . GLY B 1 39 ? 11.469 -3.104 -8.133 1 93.69 39 GLY B C 1
ATOM 3035 O O . GLY B 1 39 ? 10.266 -2.916 -8.336 1 93.69 39 GLY B O 1
ATOM 3036 N N . PRO B 1 40 ? 12.383 -2.148 -8.047 1 88.75 40 PRO B N 1
ATOM 3037 C CA . PRO B 1 40 ? 11.977 -0.766 -8.305 1 88.75 40 PRO B CA 1
ATOM 3038 C C . PRO B 1 40 ? 11.547 -0.534 -9.75 1 88.75 40 PRO B C 1
ATOM 3040 O O . PRO B 1 40 ? 11.75 -1.399 -10.602 1 88.75 40 PRO B O 1
ATOM 3043 N N . SER B 1 41 ? 10.891 0.59 -9.93 1 82.88 41 SER B N 1
ATOM 3044 C CA . SER B 1 41 ? 10.492 0.945 -11.289 1 82.88 41 SER B CA 1
ATOM 3045 C C . SER B 1 41 ? 11.703 1.049 -12.211 1 82.88 41 SER B C 1
ATOM 3047 O O . SER B 1 41 ? 12.742 1.581 -11.82 1 82.88 41 SER B O 1
ATOM 3049 N N . GLY B 1 42 ? 11.594 0.505 -13.336 1 82.94 42 GLY B N 1
ATOM 3050 C CA . GLY B 1 42 ? 12.617 0.668 -14.359 1 82.94 42 GLY B CA 1
ATOM 3051 C C . GLY B 1 42 ? 13.742 -0.346 -14.242 1 82.94 42 GLY B C 1
ATOM 3052 O O . GLY B 1 42 ? 14.727 -0.275 -14.977 1 82.94 42 GLY B O 1
ATOM 3053 N N . CYS B 1 43 ? 13.57 -1.302 -13.391 1 89.81 43 CYS B N 1
ATOM 3054 C CA . CYS B 1 43 ? 14.695 -2.197 -13.172 1 89.81 43 CYS B CA 1
ATOM 3055 C C . CYS B 1 43 ? 14.688 -3.344 -14.172 1 89.81 43 CYS B 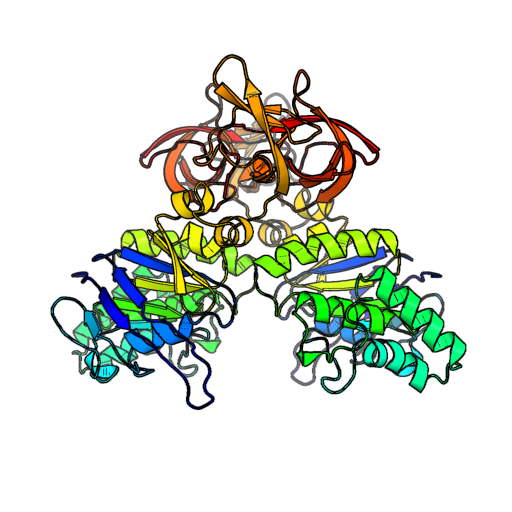C 1
ATOM 3057 O O . CYS B 1 43 ? 15.578 -4.199 -14.156 1 89.81 43 CYS B O 1
ATOM 3059 N N . GLY B 1 44 ? 13.617 -3.439 -14.984 1 92.88 44 GLY B N 1
ATOM 3060 C CA . GLY B 1 44 ? 13.656 -4.41 -16.062 1 92.88 44 GLY B CA 1
ATOM 3061 C C . GLY B 1 44 ? 12.625 -5.508 -15.922 1 92.88 44 GLY B C 1
ATOM 3062 O O . GLY B 1 44 ? 12.594 -6.449 -16.719 1 92.88 44 GLY B O 1
ATOM 3063 N N . LYS B 1 45 ? 11.766 -5.504 -14.914 1 95.44 45 LYS B N 1
ATOM 3064 C CA . LYS B 1 45 ? 10.789 -6.555 -14.641 1 95.44 45 LYS B CA 1
ATOM 3065 C C . LYS B 1 45 ? 9.867 -6.773 -15.836 1 95.44 45 LYS B C 1
ATOM 3067 O O . LYS B 1 45 ? 9.727 -7.898 -16.328 1 95.44 45 LYS B O 1
ATOM 3072 N N . SER B 1 46 ? 9.266 -5.648 -16.312 1 92.38 46 SER B N 1
ATOM 3073 C CA . SER B 1 46 ? 8.32 -5.727 -17.422 1 92.38 46 SER B CA 1
ATOM 3074 C C . SER B 1 46 ? 9.023 -6.156 -18.719 1 92.38 46 SER B C 1
ATOM 3076 O O . SER B 1 46 ? 8.453 -6.898 -19.516 1 92.38 46 SER B O 1
ATOM 3078 N N . THR B 1 47 ? 10.219 -5.699 -18.922 1 93.81 47 THR B N 1
ATOM 3079 C CA . THR B 1 47 ? 11 -6.109 -20.094 1 93.81 47 THR B CA 1
ATOM 3080 C C . THR B 1 47 ? 11.211 -7.617 -20.094 1 93.81 47 THR B C 1
ATOM 3082 O O . THR B 1 47 ? 11.016 -8.281 -21.109 1 93.81 47 THR B O 1
ATOM 3085 N N . LEU B 1 48 ? 11.594 -8.102 -18.953 1 96.44 48 LEU B N 1
ATOM 3086 C CA . LEU B 1 48 ? 11.805 -9.539 -18.828 1 96.44 48 LEU B CA 1
ATOM 3087 C C . LEU B 1 48 ? 10.516 -10.312 -19.094 1 96.44 48 LEU B C 1
ATOM 3089 O O . LEU B 1 48 ? 10.508 -11.289 -19.828 1 96.44 48 LEU B O 1
ATOM 3093 N N . LEU B 1 49 ? 9.422 -9.859 -18.484 1 96.94 49 LEU B N 1
ATOM 3094 C CA . LEU B 1 49 ? 8.117 -10.492 -18.672 1 96.94 49 LEU B CA 1
ATOM 3095 C C . LEU B 1 49 ? 7.711 -10.484 -20.141 1 96.94 49 LEU B C 1
ATOM 3097 O O . LEU B 1 49 ? 7.223 -11.492 -20.656 1 96.94 49 LEU B O 1
ATOM 3101 N N . ARG B 1 50 ? 7.93 -9.422 -20.797 1 95.38 50 ARG B N 1
ATOM 3102 C CA . ARG B 1 50 ? 7.555 -9.266 -22.203 1 95.38 50 ARG B CA 1
ATOM 3103 C C . ARG B 1 50 ? 8.414 -10.156 -23.094 1 95.38 50 ARG B C 1
ATOM 3105 O O . ARG B 1 50 ? 7.949 -10.625 -24.141 1 95.38 50 ARG B O 1
ATOM 3112 N N . MET B 1 51 ? 9.633 -10.383 -22.703 1 96.25 51 MET B N 1
ATOM 3113 C CA . MET B 1 51 ? 10.484 -11.305 -23.453 1 96.25 51 MET B CA 1
ATOM 3114 C C . MET B 1 51 ? 9.969 -12.734 -23.344 1 96.25 51 MET B C 1
ATOM 3116 O O . MET B 1 51 ? 9.977 -13.477 -24.328 1 96.25 51 MET B O 1
ATOM 3120 N N . ILE B 1 52 ? 9.477 -13.078 -22.156 1 96.88 52 ILE B N 1
ATOM 3121 C CA . ILE B 1 52 ? 8.883 -14.398 -22 1 96.88 52 ILE B CA 1
ATOM 3122 C C . ILE B 1 52 ? 7.617 -14.5 -22.844 1 96.88 52 ILE B C 1
ATOM 3124 O O . ILE B 1 52 ? 7.391 -15.508 -23.516 1 96.88 52 ILE B O 1
ATOM 3128 N N . GLY B 1 53 ? 6.859 -13.438 -22.891 1 95.88 53 GLY B N 1
ATOM 3129 C CA . GLY B 1 53 ? 5.594 -13.422 -23.594 1 95.88 53 GLY B CA 1
ATOM 3130 C C . GLY B 1 53 ? 5.75 -13.242 -25.094 1 95.88 53 GLY B C 1
ATOM 3131 O O . GLY B 1 53 ? 4.789 -13.406 -25.859 1 95.88 53 GLY B O 1
ATOM 3132 N N . GLY B 1 54 ? 6.906 -12.852 -25.547 1 95.19 54 GLY B N 1
ATOM 3133 C CA . GLY B 1 54 ? 7.164 -12.672 -26.969 1 95.19 54 GLY B CA 1
ATOM 3134 C C . GLY B 1 54 ? 6.852 -11.266 -27.453 1 95.19 54 GLY B C 1
ATOM 3135 O O . GLY B 1 54 ? 6.844 -11.008 -28.656 1 95.19 54 GLY B O 1
ATOM 3136 N N . LEU B 1 55 ? 6.559 -10.359 -26.594 1 94.5 55 LEU B N 1
ATOM 3137 C CA . LEU B 1 55 ? 6.238 -8.977 -26.938 1 94.5 55 LEU B CA 1
ATOM 3138 C C . LEU B 1 55 ? 7.508 -8.141 -27.062 1 94.5 55 LEU B C 1
ATOM 3140 O O . LEU B 1 55 ? 7.465 -7.016 -27.562 1 94.5 55 LEU B O 1
ATOM 3144 N N . GLU B 1 56 ? 8.602 -8.617 -26.562 1 93.44 56 GLU B N 1
ATOM 3145 C CA . GLU B 1 56 ? 9.945 -8.055 -26.688 1 93.44 56 GLU B CA 1
ATOM 3146 C C . GLU B 1 56 ? 10.969 -9.133 -27.016 1 93.44 56 GLU B C 1
ATOM 3148 O O . GLU B 1 56 ? 10.922 -10.234 -26.469 1 93.44 56 GLU B O 1
ATOM 3153 N N . LEU B 1 57 ? 11.828 -8.883 -27.953 1 93.88 57 LEU B N 1
ATOM 3154 C CA . LEU B 1 57 ? 12.852 -9.859 -28.344 1 93.88 57 LEU B CA 1
ATOM 3155 C C . LEU B 1 57 ? 14.117 -9.664 -27.516 1 93.88 57 LEU B C 1
ATOM 3157 O O . LEU B 1 57 ? 14.586 -8.539 -27.344 1 93.88 57 LEU B O 1
ATOM 3161 N N . PRO B 1 58 ? 14.625 -10.734 -27.031 1 95.25 58 PRO B N 1
ATOM 3162 C CA . PRO B 1 58 ? 1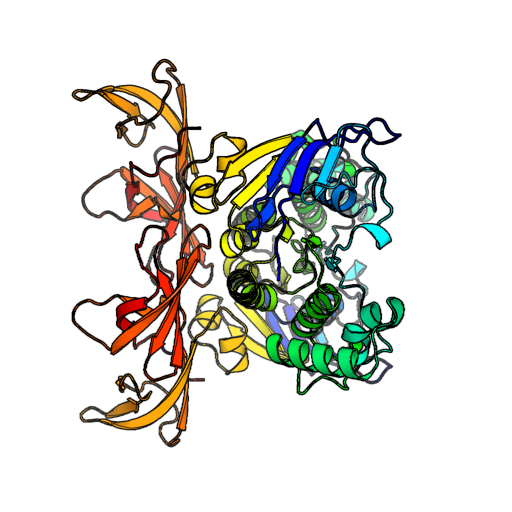5.922 -10.625 -26.375 1 95.25 58 PRO B CA 1
ATOM 3163 C C . PRO B 1 58 ? 17.062 -10.352 -27.344 1 95.25 58 PRO B C 1
ATOM 3165 O O . PRO B 1 58 ? 16.938 -10.648 -28.531 1 95.25 58 PRO B O 1
ATOM 3168 N N . MET B 1 59 ? 18.094 -9.711 -26.844 1 94.19 59 MET B N 1
ATOM 3169 C CA . MET B 1 59 ? 19.297 -9.492 -27.656 1 94.19 59 MET B CA 1
ATOM 3170 C C . MET B 1 59 ? 20.172 -10.734 -27.672 1 94.19 59 MET B C 1
ATOM 3172 O O . MET B 1 59 ? 20.922 -10.945 -28.625 1 94.19 59 MET B O 1
ATOM 3176 N N . GLY B 1 60 ? 20.031 -11.492 -26.672 1 94.31 60 GLY B N 1
ATOM 3177 C CA . GLY B 1 60 ? 20.734 -12.758 -26.578 1 94.31 60 GLY B CA 1
ATOM 3178 C C . GLY B 1 60 ? 20.188 -13.664 -25.5 1 94.31 60 GLY B C 1
ATOM 3179 O O . GLY B 1 60 ? 19.266 -13.281 -24.766 1 94.31 60 GLY B O 1
ATOM 3180 N N . GLY B 1 61 ? 20.641 -14.922 -25.531 1 96.56 61 GLY B N 1
ATOM 3181 C CA . GLY B 1 61 ? 20.141 -15.914 -24.609 1 96.56 61 GLY B CA 1
ATOM 3182 C C . GLY B 1 61 ? 18.984 -16.719 -25.156 1 96.56 61 GLY B C 1
ATOM 3183 O O . GLY B 1 61 ? 18.75 -16.719 -26.375 1 96.56 61 GLY B O 1
ATOM 3184 N N . ALA B 1 62 ? 18.359 -17.469 -24.234 1 97.75 62 ALA B N 1
ATOM 3185 C CA . ALA B 1 62 ? 17.281 -18.328 -24.672 1 97.75 62 ALA B CA 1
ATOM 3186 C C . ALA B 1 62 ? 16.156 -18.375 -23.641 1 97.75 62 ALA B C 1
ATOM 3188 O O . ALA B 1 62 ? 16.422 -18.266 -22.438 1 97.75 62 ALA B O 1
ATOM 3189 N N . VAL B 1 63 ? 14.977 -18.5 -24.141 1 97.69 63 VAL B N 1
ATOM 3190 C CA . VAL B 1 63 ? 13.789 -18.688 -23.312 1 97.69 63 VAL B CA 1
ATOM 3191 C C . VAL B 1 63 ? 13.148 -20.047 -23.641 1 97.69 63 VAL B C 1
ATOM 3193 O O . VAL B 1 63 ? 12.836 -20.328 -24.797 1 97.69 63 VAL B O 1
ATOM 3196 N N . TRP B 1 64 ? 12.945 -20.781 -22.609 1 97.62 64 TRP B N 1
ATOM 3197 C CA . TRP B 1 64 ? 12.367 -22.109 -22.797 1 97.62 64 TRP B CA 1
ATOM 3198 C C . TRP B 1 64 ? 11.094 -22.25 -21.969 1 97.62 64 TRP B C 1
ATOM 3200 O O . TRP B 1 64 ? 11.023 -21.797 -20.828 1 97.62 64 TRP B O 1
ATOM 3210 N N . ILE B 1 65 ? 10.102 -22.844 -22.531 1 96.06 65 ILE B N 1
ATOM 3211 C CA . ILE B 1 65 ? 8.922 -23.344 -21.812 1 96.06 65 ILE B CA 1
ATOM 3212 C C . ILE B 1 65 ? 8.836 -24.859 -21.969 1 96.06 65 ILE B C 1
ATOM 3214 O O . ILE B 1 65 ? 8.656 -25.375 -23.078 1 96.06 65 ILE B O 1
ATOM 3218 N N . GLY B 1 66 ? 9.008 -25.5 -20.859 1 94.5 66 GLY B N 1
ATOM 3219 C CA . GLY B 1 66 ? 9.227 -26.922 -20.984 1 94.5 66 GLY B CA 1
ATOM 3220 C C . GLY B 1 66 ? 10.453 -27.266 -21.812 1 94.5 66 GLY B C 1
ATOM 3221 O O . GLY B 1 66 ? 11.547 -26.766 -21.547 1 94.5 66 GLY B O 1
ATOM 3222 N N . GLU B 1 67 ? 10.211 -28.109 -22.828 1 94 67 GLU B N 1
ATOM 3223 C CA . GLU B 1 67 ? 11.305 -28.562 -23.672 1 94 67 GLU B CA 1
ATOM 3224 C C . GLU B 1 67 ? 11.359 -27.75 -24.969 1 94 67 GLU B C 1
ATOM 3226 O O . GLU B 1 67 ? 12.188 -28.016 -25.844 1 94 67 GLU B O 1
ATOM 3231 N N . ARG B 1 68 ? 10.594 -26.75 -25.016 1 95.19 68 ARG B N 1
ATOM 3232 C CA . ARG B 1 68 ? 10.484 -26 -26.266 1 95.19 68 ARG B CA 1
ATOM 3233 C C . ARG B 1 68 ? 11.211 -24.672 -26.156 1 95.19 68 ARG B C 1
ATOM 3235 O O . ARG B 1 68 ? 10.961 -23.891 -25.25 1 95.19 68 ARG B O 1
ATOM 3242 N N . ASP B 1 69 ? 12.086 -24.453 -27.062 1 97 69 ASP B N 1
ATOM 3243 C CA . ASP B 1 69 ? 12.703 -23.141 -27.203 1 97 69 ASP B CA 1
ATOM 3244 C C . ASP B 1 69 ? 11.75 -22.156 -27.875 1 97 69 ASP B C 1
ATOM 3246 O O . ASP B 1 69 ? 11.445 -22.281 -29.062 1 97 69 ASP B O 1
ATOM 3250 N N . ILE B 1 70 ? 11.336 -21.156 -27.094 1 96.38 70 ILE B N 1
ATOM 3251 C CA . ILE B 1 70 ? 10.328 -20.234 -27.625 1 96.38 70 ILE B CA 1
ATOM 3252 C C . ILE B 1 70 ? 10.953 -18.875 -27.891 1 96.38 70 ILE B C 1
ATOM 3254 O O . ILE B 1 70 ? 10.25 -17.891 -28.094 1 96.38 70 ILE B O 1
ATOM 3258 N N . THR B 1 71 ? 12.227 -18.797 -27.938 1 96.5 71 THR B N 1
ATOM 3259 C CA . THR B 1 71 ? 12.961 -17.531 -27.984 1 96.5 71 THR B CA 1
ATOM 3260 C C . THR B 1 71 ? 12.461 -16.656 -29.109 1 96.5 71 THR B C 1
ATOM 3262 O O . THR B 1 71 ? 12.266 -15.445 -28.938 1 96.5 71 THR B O 1
ATOM 3265 N N . TYR B 1 72 ? 12.203 -17.219 -30.203 1 95.31 72 TYR B N 1
ATOM 3266 C CA . TYR B 1 72 ? 11.867 -16.422 -31.375 1 95.31 72 TYR B CA 1
ATOM 3267 C C . TYR B 1 72 ? 10.461 -16.734 -31.875 1 95.31 72 TYR B C 1
ATOM 3269 O O . TYR B 1 72 ? 10.062 -16.297 -32.969 1 95.31 72 TYR B O 1
ATOM 3277 N N . LEU B 1 73 ? 9.734 -17.484 -31.078 1 94.88 73 LEU B N 1
ATOM 3278 C CA . LEU B 1 73 ? 8.359 -17.781 -31.453 1 94.88 73 LEU B CA 1
ATOM 3279 C C . LEU B 1 73 ? 7.469 -16.547 -31.234 1 94.88 73 LEU B C 1
ATOM 3281 O O . LEU B 1 73 ? 7.617 -15.836 -30.25 1 94.88 73 LEU B O 1
ATOM 3285 N N . PRO B 1 74 ? 6.594 -16.359 -32.156 1 94 74 PRO B N 1
ATOM 3286 C CA . PRO B 1 74 ? 5.633 -15.266 -31.938 1 94 74 PRO B CA 1
ATOM 3287 C C . PRO B 1 74 ? 4.719 -15.523 -30.75 1 94 74 PRO B C 1
ATOM 3289 O O . PRO B 1 74 ? 4.547 -16.672 -30.328 1 94 74 PRO B O 1
ATOM 3292 N N . THR B 1 75 ? 4.176 -14.453 -30.203 1 92.06 75 THR B N 1
ATOM 3293 C CA . THR B 1 75 ? 3.375 -14.477 -28.984 1 92.06 75 THR B CA 1
ATOM 3294 C C . THR B 1 75 ? 2.238 -15.492 -29.094 1 92.06 75 THR B C 1
ATOM 3296 O O . THR B 1 75 ? 1.997 -16.281 -28.188 1 92.06 75 THR B O 1
ATOM 3299 N N . GLU B 1 76 ? 1.588 -15.555 -30.266 1 88.06 76 GLU B N 1
ATOM 3300 C CA . GLU B 1 76 ? 0.387 -16.359 -30.453 1 88.06 76 GLU B CA 1
ATOM 3301 C C . GLU B 1 76 ? 0.718 -17.844 -30.453 1 88.06 76 GLU B C 1
ATOM 3303 O O . GLU B 1 76 ? -0.172 -18.688 -30.312 1 88.06 76 GLU B O 1
ATOM 3308 N N . LYS B 1 77 ? 1.97 -18.125 -30.641 1 91.12 77 LYS B N 1
ATOM 3309 C CA . LYS B 1 77 ? 2.371 -19.531 -30.75 1 91.12 77 LYS B CA 1
ATOM 3310 C C . LYS B 1 77 ? 2.98 -20.031 -29.438 1 91.12 77 LYS B C 1
ATOM 3312 O O . LYS B 1 77 ? 3.34 -21.203 -29.328 1 91.12 77 LYS B O 1
ATOM 3317 N N . ARG B 1 78 ? 3.037 -19.219 -28.422 1 92.94 78 ARG B N 1
ATOM 3318 C CA . ARG B 1 78 ? 3.742 -19.578 -27.203 1 92.94 78 ARG B CA 1
ATOM 3319 C C . ARG B 1 78 ? 2.807 -20.25 -26.203 1 92.94 78 ARG B C 1
ATOM 3321 O O . ARG B 1 78 ? 3.26 -20.844 -25.219 1 92.94 78 ARG B O 1
ATOM 3328 N N . GLU B 1 79 ? 1.51 -20.203 -26.469 1 90.25 79 GLU B N 1
ATOM 3329 C CA . GLU B 1 79 ? 0.512 -20.797 -25.594 1 90.25 79 GLU B CA 1
ATOM 3330 C C . GLU B 1 79 ? 0.602 -20.219 -24.188 1 90.25 79 GLU B C 1
ATOM 3332 O O . GLU B 1 79 ? 0.623 -20.969 -23.203 1 90.25 79 GLU B O 1
ATOM 3337 N N . ILE B 1 80 ? 0.718 -18.969 -24.125 1 93.88 80 ILE B N 1
ATOM 3338 C CA . ILE B 1 80 ? 0.843 -18.25 -22.859 1 93.88 80 ILE B CA 1
ATOM 3339 C C . ILE B 1 80 ? -0.396 -17.391 -22.641 1 93.88 80 ILE B C 1
ATOM 3341 O O . ILE B 1 80 ? -0.958 -16.844 -23.594 1 93.88 80 ILE B O 1
ATOM 3345 N N . GLY B 1 81 ? -0.868 -17.406 -21.391 1 93.94 81 GLY B N 1
ATOM 3346 C CA . GLY B 1 81 ? -1.857 -16.422 -20.969 1 93.94 81 GLY B CA 1
ATOM 3347 C C . GLY B 1 81 ? -1.241 -15.148 -20.438 1 93.94 81 GLY B C 1
ATOM 3348 O O . GLY B 1 81 ? -0.288 -15.195 -19.656 1 93.94 81 GLY B O 1
ATOM 3349 N N . PHE B 1 82 ? -1.775 -14.047 -20.891 1 93.81 82 PHE B N 1
ATOM 3350 C CA . PHE B 1 82 ? -1.223 -12.766 -20.484 1 93.81 82 PHE B CA 1
ATOM 3351 C C . PHE B 1 82 ? -2.299 -11.883 -19.859 1 93.81 82 PHE B C 1
ATOM 3353 O O . PHE B 1 82 ? -3.383 -11.727 -20.438 1 93.81 82 PHE B O 1
ATOM 3360 N N . VAL B 1 83 ? -1.964 -11.414 -18.641 1 93.38 83 VAL B N 1
ATOM 3361 C CA . VAL B 1 83 ? -2.795 -10.406 -17.984 1 93.38 83 VAL B CA 1
ATOM 3362 C C . VAL B 1 83 ? -2.035 -9.086 -17.906 1 93.38 83 VAL B C 1
ATOM 3364 O O . VAL B 1 83 ? -1.052 -8.977 -17.172 1 93.38 83 VAL B O 1
ATOM 3367 N N . PHE B 1 84 ? -2.596 -8.062 -18.547 1 88.69 84 PHE B N 1
ATOM 3368 C CA . PHE B 1 84 ? -1.948 -6.758 -18.625 1 88.69 84 PHE B CA 1
ATOM 3369 C C . PHE B 1 84 ? -2.332 -5.883 -17.438 1 88.69 84 PHE B C 1
ATOM 3371 O O . PHE B 1 84 ? -3.326 -6.152 -16.766 1 88.69 84 PHE B O 1
ATOM 3378 N N . GLN B 1 85 ? -1.581 -4.793 -17.203 1 82.25 85 GLN B N 1
ATOM 3379 C CA . GLN B 1 85 ? -1.805 -3.848 -16.109 1 82.25 85 GLN B CA 1
ATOM 3380 C C . GLN B 1 85 ? -3.197 -3.23 -16.188 1 82.25 85 GLN B C 1
ATOM 3382 O O . GLN B 1 85 ? -3.895 -3.117 -15.188 1 82.25 85 GLN B O 1
ATOM 3387 N N . GLN B 1 86 ? -3.732 -2.828 -17.25 1 82.88 86 GLN B N 1
ATOM 3388 C CA . GLN B 1 86 ? -5.066 -2.254 -17.406 1 82.88 86 GLN B CA 1
ATOM 3389 C C . GLN B 1 86 ? -6.066 -3.305 -17.875 1 82.88 86 GLN B C 1
ATOM 3391 O O . GLN B 1 86 ? -7.156 -2.969 -18.344 1 82.88 86 GLN B O 1
ATOM 3396 N N . TYR B 1 87 ? -5.789 -4.555 -17.766 1 85.44 87 TYR B N 1
ATOM 3397 C CA . TYR B 1 87 ? -6.586 -5.758 -17.984 1 85.44 87 TYR B CA 1
ATOM 3398 C C . TYR B 1 87 ? -6.934 -5.918 -19.453 1 85.44 87 TYR B C 1
ATOM 3400 O O . TYR B 1 87 ? -7.129 -7.039 -19.938 1 85.44 87 TYR B O 1
ATOM 3408 N N . ALA B 1 88 ? -7.012 -4.75 -20.188 1 86.5 88 ALA B N 1
ATOM 3409 C CA . ALA B 1 88 ? -7.246 -4.77 -21.625 1 86.5 88 ALA B CA 1
ATOM 3410 C C . ALA B 1 88 ? -8.5 -5.566 -21.969 1 86.5 88 ALA B C 1
ATOM 3412 O O . ALA B 1 88 ? -8.484 -6.41 -22.859 1 86.5 88 ALA B O 1
ATOM 3413 N N . LEU B 1 89 ? -9.562 -5.383 -21.188 1 92.25 89 LEU B N 1
ATOM 3414 C CA . LEU B 1 89 ? -10.828 -6.039 -21.484 1 92.25 89 LEU B CA 1
ATOM 3415 C C . LEU B 1 89 ? -11.562 -5.32 -22.609 1 92.25 89 LEU B C 1
ATOM 3417 O O . LEU B 1 89 ? -11.352 -4.125 -22.844 1 92.25 89 LEU B O 1
ATOM 3421 N N . PHE B 1 90 ? -12.344 -6.121 -23.344 1 92.94 90 PHE B N 1
ATOM 3422 C CA . PHE B 1 90 ? -13.203 -5.512 -24.344 1 92.94 90 PHE B CA 1
ATOM 3423 C C . PHE B 1 90 ? -14.445 -4.906 -23.703 1 92.94 90 PHE B C 1
ATOM 3425 O O . PHE B 1 90 ? -15.336 -5.629 -23.25 1 92.94 90 PHE B O 1
ATOM 3432 N N . PRO B 1 91 ? -14.523 -3.621 -23.75 1 90.69 91 PRO B N 1
ATOM 3433 C CA . PRO B 1 91 ? -15.57 -2.947 -22.969 1 90.69 91 PRO B CA 1
ATOM 3434 C C . PRO B 1 91 ? -16.969 -3.234 -23.5 1 90.69 91 PRO B C 1
ATOM 3436 O O . PRO B 1 91 ? -17.953 -3.131 -22.766 1 90.69 91 PRO B O 1
ATOM 3439 N N . THR B 1 92 ? -17.094 -3.617 -24.766 1 91.62 92 THR B N 1
ATOM 3440 C CA . THR B 1 92 ? -18.406 -3.824 -25.375 1 91.62 92 THR B CA 1
ATOM 3441 C C . THR B 1 92 ? -18.828 -5.285 -25.266 1 91.62 92 THR B C 1
ATOM 3443 O O . THR B 1 92 ? -19.969 -5.633 -25.609 1 91.62 92 THR B O 1
ATOM 3446 N N . MET B 1 93 ? -17.969 -6.141 -24.766 1 95.12 93 MET B N 1
ATOM 3447 C CA . MET B 1 93 ? -18.281 -7.559 -24.609 1 95.12 93 MET B CA 1
ATOM 3448 C C . MET B 1 93 ? -18.719 -7.867 -23.188 1 95.12 93 MET B C 1
ATOM 3450 O O . MET B 1 93 ? -18.297 -7.191 -22.234 1 95.12 93 MET B O 1
ATOM 3454 N N . THR B 1 94 ? -19.547 -8.836 -23.125 1 96.69 94 THR B N 1
ATOM 3455 C CA . THR B 1 94 ? -19.953 -9.32 -21.812 1 96.69 94 THR B CA 1
ATOM 3456 C C . THR B 1 94 ? -18.797 -10.062 -21.141 1 96.69 94 THR B C 1
ATOM 3458 O O . THR B 1 94 ? -17.781 -10.359 -21.781 1 96.69 94 THR B O 1
ATOM 3461 N N . VAL B 1 95 ? -18.984 -10.281 -19.891 1 97.12 95 VAL B N 1
ATOM 3462 C CA . VAL B 1 95 ? -18.016 -11.062 -19.125 1 97.12 95 VAL B CA 1
ATOM 3463 C C . VAL B 1 95 ? -17.797 -12.414 -19.797 1 97.12 95 VAL B C 1
ATOM 3465 O O . VAL B 1 95 ? -16.656 -12.805 -20.047 1 97.12 95 VAL B O 1
ATOM 3468 N N . ALA B 1 96 ? -18.844 -13.062 -20.141 1 97.25 96 ALA B N 1
ATOM 3469 C CA . ALA B 1 96 ? -18.766 -14.367 -20.797 1 97.25 96 ALA B CA 1
ATOM 3470 C C . ALA B 1 96 ? -18.062 -14.273 -22.141 1 97.25 96 ALA B C 1
ATOM 3472 O O . ALA B 1 96 ? -17.266 -15.133 -22.5 1 97.25 96 ALA B O 1
ATOM 3473 N N . GLU B 1 97 ? -18.344 -13.25 -22.828 1 96.19 97 GLU B N 1
ATOM 3474 C CA . GLU B 1 97 ? -17.75 -13.055 -24.141 1 96.19 97 GLU B CA 1
ATOM 3475 C C . GLU B 1 97 ? -16.25 -12.789 -24.031 1 96.19 97 GLU B C 1
ATOM 3477 O O . GLU B 1 97 ? -15.461 -13.281 -24.828 1 96.19 97 GLU B O 1
ATOM 3482 N N . ASN B 1 98 ? -15.938 -11.945 -23.094 1 97 98 ASN B N 1
ATOM 3483 C CA . ASN B 1 98 ? -14.523 -11.688 -22.844 1 97 98 ASN B CA 1
ATOM 3484 C C . ASN B 1 98 ? -13.766 -12.984 -22.578 1 97 98 ASN B C 1
ATOM 3486 O O . ASN B 1 98 ? -12.703 -13.219 -23.156 1 97 98 ASN B O 1
ATOM 3490 N N . ILE B 1 99 ? -14.336 -13.812 -21.75 1 96.88 99 ILE B N 1
ATOM 3491 C CA . ILE B 1 99 ? -13.695 -15.055 -21.328 1 96.88 99 ILE B CA 1
ATOM 3492 C C . ILE B 1 99 ? -13.586 -16.016 -22.516 1 96.88 99 ILE B C 1
ATOM 3494 O O . ILE B 1 99 ? -12.562 -16.672 -22.703 1 96.88 99 ILE B O 1
ATOM 3498 N N . ALA B 1 100 ? -14.586 -15.992 -23.344 1 96.38 100 ALA B N 1
ATOM 3499 C CA . ALA B 1 100 ? -14.656 -16.953 -24.438 1 96.38 100 ALA B CA 1
ATOM 3500 C C . ALA B 1 100 ? -13.883 -16.469 -25.656 1 96.38 100 ALA B C 1
ATOM 3502 O O . ALA B 1 100 ? -13.648 -17.219 -26.594 1 96.38 100 ALA B O 1
ATOM 3503 N N . PHE B 1 101 ? -13.453 -15.312 -25.609 1 94.19 101 PHE B N 1
ATOM 3504 C CA . PHE B 1 101 ? -12.906 -14.656 -26.797 1 94.19 101 PHE B CA 1
ATOM 3505 C C . PHE B 1 101 ? -11.734 -15.453 -27.375 1 94.19 101 PHE B C 1
ATOM 3507 O O . PHE B 1 101 ? -11.711 -15.758 -28.562 1 94.19 101 PHE B O 1
ATOM 3514 N N . GLY B 1 102 ? -10.797 -15.75 -26.531 1 91.69 102 GLY B N 1
ATOM 3515 C CA . GLY B 1 102 ? -9.625 -16.5 -26.969 1 91.69 102 GLY B CA 1
ATOM 3516 C C . GLY B 1 102 ? -9.969 -17.875 -27.516 1 91.69 102 GLY B C 1
ATOM 3517 O O . GLY B 1 102 ? -9.344 -18.344 -28.469 1 91.69 102 GLY B O 1
ATOM 3518 N N . MET B 1 103 ? -10.922 -18.5 -26.922 1 94.44 103 MET B N 1
ATOM 3519 C CA . MET B 1 103 ? -11.352 -19.828 -27.391 1 94.44 103 MET B CA 1
ATOM 3520 C C . MET B 1 103 ? -11.977 -19.734 -28.766 1 94.44 103 MET B C 1
ATOM 3522 O O . MET B 1 103 ? -11.766 -20.609 -29.609 1 94.44 103 MET B O 1
ATOM 3526 N N . LYS B 1 104 ? -12.695 -18.703 -28.953 1 93.06 104 LYS B N 1
ATOM 3527 C CA . LYS B 1 104 ? -13.312 -18.484 -30.266 1 93.06 104 LYS B CA 1
ATOM 3528 C C . LYS B 1 104 ? -12.258 -18.312 -31.344 1 93.06 104 LYS B C 1
ATOM 3530 O O . LYS B 1 104 ? -12.375 -18.875 -32.438 1 93.06 104 LYS B O 1
ATOM 3535 N N . LEU B 1 105 ? -11.305 -17.578 -31.062 1 90.81 105 LEU B N 1
ATOM 3536 C CA . LEU B 1 105 ? -10.227 -17.328 -32 1 90.81 105 LEU B CA 1
ATOM 3537 C C . LEU B 1 105 ? -9.469 -18.609 -32.344 1 90.81 105 LEU B C 1
ATOM 3539 O O . LEU B 1 105 ? -8.977 -18.766 -33.469 1 90.81 105 LEU B O 1
ATOM 3543 N N . ARG B 1 106 ? -9.414 -19.469 -31.375 1 91.38 106 ARG B N 1
ATOM 3544 C CA . ARG B 1 106 ? -8.695 -20.719 -31.547 1 91.38 106 ARG B CA 1
ATOM 3545 C C . ARG B 1 106 ? -9.625 -21.812 -32.062 1 91.38 106 ARG B C 1
ATOM 3547 O O . ARG B 1 106 ? -9.258 -23 -32.062 1 91.38 106 ARG B O 1
ATOM 3554 N N . LYS B 1 107 ? -10.867 -21.562 -32.281 1 92.5 107 LYS B N 1
ATOM 3555 C CA . LYS B 1 107 ? -11.852 -22.391 -32.969 1 92.5 107 LYS B CA 1
ATOM 3556 C C . LYS B 1 107 ? -12.273 -23.578 -32.094 1 92.5 107 LYS B C 1
ATOM 3558 O O . LYS B 1 107 ? -12.406 -24.703 -32.594 1 92.5 107 LYS B O 1
ATOM 3563 N N . TYR B 1 108 ? -12.367 -23.25 -30.875 1 93.12 108 TYR B N 1
ATOM 3564 C CA . TYR B 1 108 ? -13 -24.219 -30 1 93.12 108 TYR B CA 1
ATOM 3565 C C . TYR B 1 108 ? -14.453 -24.453 -30.406 1 93.12 108 TYR B C 1
ATOM 3567 O O . TYR B 1 108 ? -15.109 -23.531 -30.906 1 93.12 108 TYR B O 1
ATOM 3575 N N . GLY B 1 109 ? -14.922 -25.609 -30.219 1 94.5 109 GLY B N 1
ATOM 3576 C CA . GLY B 1 109 ? -16.328 -25.891 -30.453 1 94.5 109 GLY B CA 1
ATOM 3577 C C . GLY B 1 109 ? -17.25 -25.109 -29.531 1 94.5 109 GLY B C 1
ATOM 3578 O O . GLY B 1 109 ? -16.859 -24.75 -28.422 1 94.5 109 GLY B O 1
ATOM 3579 N N . LYS B 1 110 ? -18.406 -24.906 -29.969 1 94.19 110 LYS B N 1
ATOM 3580 C CA . LYS B 1 110 ? -19.375 -24.109 -29.219 1 94.19 110 LYS B CA 1
ATOM 3581 C C . LYS B 1 110 ? -19.672 -24.75 -27.859 1 94.19 110 LYS B C 1
ATOM 3583 O O . LYS B 1 110 ? -19.656 -24.062 -26.844 1 94.19 110 LYS B O 1
ATOM 3588 N N . GLN B 1 111 ? -19.875 -25.938 -27.828 1 95.5 111 GLN B N 1
ATOM 3589 C CA . GLN B 1 111 ? -20.219 -26.625 -26.594 1 95.5 111 GLN B CA 1
ATOM 3590 C C . GLN B 1 111 ? -19.047 -26.594 -25.609 1 95.5 111 GLN B C 1
ATOM 3592 O O . GLN B 1 111 ? -19.234 -26.391 -24.406 1 95.5 111 GLN B O 1
ATOM 3597 N N . GLU B 1 112 ? -17.922 -26.781 -26.156 1 94.62 112 GLU B N 1
ATOM 3598 C CA . GLU B 1 112 ? -16.719 -26.75 -25.344 1 94.62 112 GLU B CA 1
ATOM 3599 C C . GLU B 1 112 ? -16.469 -25.359 -24.766 1 94.62 112 GLU B C 1
ATOM 3601 O O . GLU B 1 112 ? -16.125 -25.219 -23.594 1 94.62 112 GLU B O 1
ATOM 3606 N N . ARG B 1 113 ? -16.656 -24.359 -25.531 1 95.88 113 ARG B N 1
ATOM 3607 C CA . ARG B 1 113 ? -16.484 -22.969 -25.094 1 95.88 113 ARG B CA 1
ATOM 3608 C C . ARG B 1 113 ? -17.438 -22.625 -23.969 1 95.88 113 ARG B C 1
ATOM 3610 O O . ARG B 1 113 ? -17.062 -22 -22.969 1 95.88 113 ARG B O 1
ATOM 3617 N N . GLU B 1 114 ? -18.656 -23.047 -24.172 1 95.62 114 GLU B N 1
ATOM 3618 C CA . GLU B 1 114 ? -19.672 -22.75 -23.172 1 95.62 114 GLU B CA 1
ATOM 3619 C C . GLU B 1 114 ? -19.375 -23.469 -21.844 1 95.62 114 GLU B C 1
ATOM 3621 O O . GLU B 1 114 ? -19.531 -22.875 -20.781 1 95.62 114 GLU B O 1
ATOM 3626 N N . LYS B 1 115 ? -18.984 -24.656 -22 1 95.62 115 LYS B N 1
ATOM 3627 C CA . LYS B 1 115 ? -18.656 -25.422 -20.812 1 95.62 115 LYS B CA 1
ATOM 3628 C C . LYS B 1 115 ? -17.484 -24.797 -20.047 1 95.62 115 LYS B C 1
ATOM 3630 O O . LYS B 1 115 ? -17.578 -24.578 -18.844 1 95.62 115 LYS B O 1
ATOM 3635 N N . LYS B 1 116 ? -16.484 -24.531 -20.75 1 94.69 116 LYS B N 1
ATOM 3636 C CA . LYS B 1 116 ? -15.289 -23.969 -20.141 1 94.69 116 LYS B CA 1
ATOM 3637 C C . LYS B 1 116 ? -15.562 -22.578 -19.547 1 94.69 116 LYS B C 1
ATOM 3639 O O . LYS B 1 116 ? -15.078 -22.25 -18.469 1 94.69 116 LYS B O 1
ATOM 3644 N N . THR B 1 117 ? -16.312 -21.828 -20.297 1 96.75 117 THR B N 1
ATOM 3645 C CA . THR B 1 117 ? -16.672 -20.5 -19.812 1 96.75 117 THR B CA 1
ATOM 3646 C C . THR B 1 117 ? -17.453 -20.594 -18.5 1 96.75 117 THR B C 1
ATOM 3648 O O . THR B 1 117 ? -17.172 -19.844 -17.562 1 96.75 117 THR B O 1
ATOM 3651 N N . THR B 1 118 ? -18.328 -21.484 -18.438 1 95.94 118 THR B N 1
ATOM 3652 C CA . THR B 1 118 ? -19.125 -21.656 -17.234 1 95.94 118 THR B CA 1
ATOM 3653 C C . THR B 1 118 ? -18.266 -22.078 -16.062 1 95.94 118 THR B C 1
ATOM 3655 O O . THR B 1 118 ? -18.422 -21.578 -14.945 1 95.94 118 THR B O 1
ATOM 3658 N N . GLU B 1 119 ? -17.359 -22.953 -16.312 1 93.88 119 GLU B N 1
ATOM 3659 C CA . GLU B 1 119 ? -16.453 -23.406 -15.273 1 93.88 119 GLU B CA 1
ATOM 3660 C C . GLU B 1 119 ? -15.609 -22.266 -14.727 1 93.88 119 GLU B C 1
ATOM 3662 O O . GLU B 1 119 ? -15.438 -22.141 -13.516 1 93.88 119 GLU B O 1
ATOM 3667 N N . LEU B 1 120 ? -15.109 -21.484 -15.609 1 94 120 LEU B N 1
ATOM 3668 C CA . LEU B 1 120 ? -14.258 -20.375 -15.219 1 94 120 LEU B CA 1
ATOM 3669 C C . LEU B 1 120 ? -15.062 -19.312 -14.461 1 94 120 LEU B C 1
ATOM 3671 O O . LEU B 1 120 ? -14.562 -18.719 -13.5 1 94 120 LEU B O 1
ATOM 3675 N N . LEU B 1 121 ? -16.266 -19.109 -14.906 1 95.19 121 LEU B N 1
ATOM 3676 C CA . LEU B 1 121 ? -17.141 -18.172 -14.211 1 95.19 121 LEU B CA 1
ATOM 3677 C C . LEU B 1 121 ? -17.375 -18.625 -12.766 1 95.19 121 LEU B C 1
ATOM 3679 O O . LEU B 1 121 ? -17.312 -17.812 -11.844 1 95.19 121 LEU B O 1
ATOM 3683 N N . GLU B 1 122 ? -17.547 -19.828 -12.617 1 92.06 122 GLU B N 1
ATOM 3684 C CA . GLU B 1 122 ? -17.766 -20.375 -11.289 1 92.06 122 GLU B CA 1
ATOM 3685 C C . GLU B 1 122 ? -16.516 -20.266 -10.43 1 92.06 122 GLU B C 1
ATOM 3687 O O . GLU B 1 122 ? -16.578 -19.828 -9.281 1 92.06 122 GLU B O 1
ATOM 3692 N N . MET B 1 123 ? -15.461 -20.625 -11.031 1 88.19 123 MET B N 1
ATOM 3693 C CA . MET B 1 123 ? -14.18 -20.609 -10.32 1 88.19 123 MET B CA 1
ATOM 3694 C C . MET B 1 123 ? -13.836 -19.188 -9.852 1 88.19 123 MET B C 1
ATOM 3696 O O . MET B 1 123 ? -13.281 -19.016 -8.773 1 88.19 123 MET B O 1
ATOM 3700 N N . MET B 1 124 ? -14.227 -18.203 -10.68 1 90.19 124 MET B N 1
ATOM 3701 C CA . MET B 1 124 ? -13.875 -16.812 -10.391 1 90.19 124 MET B CA 1
ATOM 3702 C C . MET B 1 124 ? -15.016 -16.094 -9.68 1 90.19 124 MET B C 1
ATOM 3704 O O . MET B 1 124 ? -14.953 -14.891 -9.453 1 90.19 124 MET B O 1
ATOM 3708 N N . ASN B 1 125 ? -16.078 -16.781 -9.352 1 88.19 125 ASN B N 1
ATOM 3709 C CA . ASN B 1 125 ? -17.25 -16.203 -8.711 1 88.19 125 ASN B CA 1
ATOM 3710 C C . ASN B 1 125 ? -17.828 -15.047 -9.531 1 88.19 125 ASN B C 1
ATOM 3712 O O . ASN B 1 125 ? -18.062 -13.953 -9.008 1 88.19 125 ASN B O 1
ATOM 3716 N N . LEU B 1 126 ? -17.984 -15.352 -10.82 1 92.94 126 LEU B N 1
ATOM 3717 C CA . LEU B 1 126 ? -18.484 -14.336 -11.758 1 92.94 126 LEU B CA 1
ATOM 3718 C C . LEU B 1 126 ? -19.781 -14.789 -12.406 1 92.94 126 LEU B C 1
ATOM 3720 O O . LEU B 1 126 ? -20.281 -14.141 -13.336 1 92.94 126 LEU B O 1
ATOM 3724 N N . THR B 1 127 ? -20.344 -15.859 -11.938 1 94.75 127 THR B N 1
ATOM 3725 C CA . THR B 1 127 ? -21.5 -16.484 -12.586 1 94.75 127 THR B CA 1
ATOM 3726 C C . THR B 1 127 ? -22.641 -15.492 -12.742 1 94.75 127 THR B C 1
ATOM 3728 O O . THR B 1 127 ? -23.234 -15.375 -13.82 1 94.75 127 THR B O 1
ATOM 3731 N N . GLU B 1 128 ? -22.922 -14.734 -11.742 1 93.56 128 GLU B N 1
ATOM 3732 C CA . GLU B 1 128 ? -24.047 -13.812 -11.742 1 93.56 128 GLU B CA 1
ATOM 3733 C C . GLU B 1 128 ? -23.766 -12.602 -12.633 1 93.56 128 GLU B C 1
ATOM 3735 O O . GLU B 1 128 ? -24.688 -11.859 -12.992 1 93.56 128 GLU B O 1
ATOM 3740 N N . LEU B 1 129 ? -22.578 -12.453 -13.023 1 95.06 129 LEU B N 1
ATOM 3741 C CA . LEU B 1 129 ? -22.188 -11.273 -13.781 1 95.06 129 LEU B CA 1
ATOM 3742 C C . LEU B 1 129 ? -21.922 -11.625 -15.242 1 95.06 129 LEU B C 1
ATOM 3744 O O . LEU B 1 129 ? -21.5 -10.773 -16.031 1 95.06 129 LEU B O 1
ATOM 3748 N N . LYS B 1 130 ? -22.203 -12.805 -15.633 1 95.88 130 LYS B N 1
ATOM 3749 C CA . LYS B 1 130 ? -21.781 -13.359 -16.922 1 95.88 130 LYS B CA 1
ATOM 3750 C C . LYS B 1 130 ? -22.281 -12.492 -18.078 1 95.88 130 LYS B C 1
ATOM 3752 O O . LYS B 1 130 ? -21.609 -12.391 -19.109 1 95.88 130 LYS B O 1
ATOM 3757 N N . ASP B 1 131 ? -23.406 -11.766 -17.891 1 95.62 131 ASP B N 1
ATOM 3758 C CA . ASP B 1 131 ? -24.016 -11.039 -19 1 95.62 131 ASP B CA 1
ATOM 3759 C C . ASP B 1 131 ? -23.734 -9.539 -18.891 1 95.62 131 ASP B C 1
ATOM 3761 O O . ASP B 1 131 ? -24.141 -8.758 -19.75 1 95.62 131 ASP B O 1
ATOM 3765 N N . ARG B 1 132 ? -23.062 -9.164 -17.906 1 94.94 132 ARG B N 1
ATOM 3766 C CA . ARG B 1 132 ? -22.719 -7.762 -17.75 1 94.94 132 ARG B CA 1
ATOM 3767 C C . ARG B 1 132 ? -21.547 -7.383 -18.656 1 94.94 132 ARG B C 1
ATOM 3769 O O . ARG B 1 132 ? -20.719 -8.227 -19 1 94.94 132 ARG B O 1
ATOM 3776 N N . LYS B 1 133 ? -21.641 -6.125 -19.062 1 93.94 133 LYS B N 1
ATOM 3777 C CA . LYS B 1 133 ? -20.484 -5.605 -19.797 1 93.94 133 LYS B CA 1
ATOM 3778 C C . LYS B 1 133 ? -19.328 -5.285 -18.859 1 93.94 133 LYS B C 1
ATOM 3780 O O . LYS B 1 133 ? -19.547 -4.938 -17.703 1 93.94 133 LYS B O 1
ATOM 3785 N N . SER B 1 134 ? -18.047 -5.438 -19.375 1 89.56 134 SER B N 1
ATOM 3786 C CA . SER B 1 134 ? -16.859 -5.254 -18.547 1 89.56 134 SER B CA 1
ATOM 3787 C C . SER B 1 134 ? -16.828 -3.85 -17.953 1 89.56 134 SER B C 1
ATOM 3789 O O . SER B 1 134 ? -16.328 -3.658 -16.828 1 89.56 134 SER B O 1
ATOM 3791 N N . ALA B 1 135 ? -17.328 -2.871 -18.547 1 84.31 135 ALA B N 1
ATOM 3792 C CA . ALA B 1 135 ? -17.328 -1.479 -18.109 1 84.31 135 ALA B CA 1
ATOM 3793 C C . ALA B 1 135 ? -18.188 -1.305 -16.859 1 84.31 135 ALA B C 1
ATOM 3795 O O . ALA B 1 135 ? -18.047 -0.32 -16.141 1 84.31 135 ALA B O 1
ATOM 3796 N N . GLN B 1 136 ? -19.047 -2.232 -16.609 1 86.5 136 GLN B N 1
ATOM 3797 C CA . GLN B 1 136 ? -19.984 -2.15 -15.5 1 86.5 136 GLN B CA 1
ATOM 3798 C C . GLN B 1 136 ? -19.422 -2.84 -14.258 1 86.5 136 GLN B C 1
ATOM 3800 O O . GLN B 1 136 ? -20.094 -2.881 -13.219 1 86.5 136 GLN B O 1
ATOM 3805 N N . LEU B 1 137 ? -18.25 -3.338 -14.414 1 87.38 137 LEU B N 1
ATOM 3806 C CA . LEU B 1 137 ? -17.672 -4.148 -13.344 1 87.38 137 LEU B CA 1
ATOM 3807 C C . LEU B 1 137 ? -16.766 -3.309 -12.453 1 87.38 137 LEU B C 1
ATOM 3809 O O . LEU B 1 137 ? -16.219 -2.295 -12.891 1 87.38 137 LEU B O 1
ATOM 3813 N N . SER B 1 138 ? -16.672 -3.744 -11.172 1 80.19 138 SER B N 1
ATOM 3814 C CA . SER B 1 138 ? -15.648 -3.18 -10.297 1 80.19 138 SER B CA 1
ATOM 3815 C C . SER B 1 138 ? -14.25 -3.604 -10.727 1 80.19 138 SER B C 1
ATOM 3817 O O . SER B 1 138 ? -14.094 -4.531 -11.523 1 80.19 138 SER B O 1
ATOM 3819 N N . GLY B 1 139 ? -13.211 -2.902 -10.289 1 79.25 139 GLY B N 1
ATOM 3820 C CA . GLY B 1 139 ? -11.828 -3.24 -10.594 1 79.25 139 GLY B CA 1
ATOM 3821 C C . GLY B 1 139 ? -11.492 -4.688 -10.289 1 79.25 139 GLY B C 1
ATOM 3822 O O . GLY B 1 139 ? -10.844 -5.363 -11.094 1 79.25 139 GLY B O 1
ATOM 3823 N N . GLY B 1 140 ? -11.945 -5.094 -9.109 1 81.5 140 GLY B N 1
ATOM 3824 C CA . GLY B 1 140 ? -11.695 -6.477 -8.734 1 81.5 140 GLY B CA 1
ATOM 3825 C C . GLY B 1 140 ? -12.383 -7.477 -9.648 1 81.5 140 GLY B C 1
ATOM 3826 O O . GLY B 1 140 ? -11.812 -8.516 -9.977 1 81.5 140 GLY B O 1
ATOM 3827 N N . GLN B 1 141 ? -13.594 -7.152 -10.023 1 86.5 141 GLN B N 1
ATOM 3828 C CA . GLN B 1 141 ? -14.328 -8 -10.953 1 86.5 141 GLN B CA 1
ATOM 3829 C C . GLN B 1 141 ? -13.648 -8.031 -12.32 1 86.5 141 GLN B C 1
ATOM 3831 O O . GLN B 1 141 ? -13.508 -9.094 -12.93 1 86.5 141 GLN B O 1
ATOM 3836 N N . GLN B 1 142 ? -13.164 -6.902 -12.727 1 90.38 142 GLN B N 1
ATOM 3837 C CA . GLN B 1 142 ? -12.453 -6.828 -14 1 90.38 142 GLN B CA 1
ATOM 3838 C C . GLN B 1 142 ? -11.195 -7.695 -13.977 1 90.38 142 GLN B C 1
ATOM 3840 O O . GLN B 1 142 ? -10.875 -8.359 -14.961 1 90.38 142 GLN B O 1
ATOM 3845 N N . GLN B 1 143 ? -10.516 -7.66 -12.891 1 88.38 143 GLN B N 1
ATOM 3846 C CA . GLN B 1 143 ? -9.312 -8.469 -12.742 1 88.38 143 GLN B CA 1
ATOM 3847 C C . GLN B 1 143 ? -9.625 -9.953 -12.867 1 88.38 143 GLN B C 1
ATOM 3849 O O . GLN B 1 143 ? -8.914 -10.688 -13.555 1 88.38 143 GLN B O 1
ATOM 3854 N N . ARG B 1 144 ? -10.656 -10.391 -12.195 1 88.81 144 ARG B N 1
ATOM 3855 C CA . ARG B 1 144 ? -11.047 -11.797 -12.258 1 88.81 144 ARG B CA 1
ATOM 3856 C C . ARG B 1 144 ? -11.43 -12.195 -13.68 1 88.81 144 ARG B C 1
ATOM 3858 O O . ARG B 1 144 ? -11.117 -13.305 -14.125 1 88.81 144 ARG B O 1
ATOM 3865 N N . VAL B 1 145 ? -12.078 -11.289 -14.359 1 94 145 VAL B N 1
ATOM 3866 C CA . VAL B 1 145 ? -12.43 -11.555 -15.75 1 94 145 VAL B CA 1
ATOM 3867 C C . VAL B 1 145 ? -11.156 -11.703 -16.578 1 94 145 VAL B C 1
ATOM 3869 O O . VAL B 1 145 ? -11.055 -12.609 -17.406 1 94 145 VAL B O 1
ATOM 3872 N N . ALA B 1 146 ? -10.227 -10.797 -16.328 1 93.88 146 ALA B N 1
ATOM 3873 C CA . ALA B 1 146 ? -8.969 -10.828 -17.078 1 93.88 146 ALA B CA 1
ATOM 3874 C C . ALA B 1 146 ? -8.227 -12.141 -16.859 1 93.88 146 ALA B C 1
ATOM 3876 O O . ALA B 1 146 ? -7.684 -12.734 -17.797 1 93.88 146 ALA B O 1
ATOM 3877 N N . ILE B 1 147 ? -8.188 -12.594 -15.664 1 92.69 147 ILE B N 1
ATOM 3878 C CA . ILE B 1 147 ? -7.516 -13.844 -15.328 1 92.69 147 ILE B CA 1
ATOM 3879 C C . ILE B 1 147 ? -8.25 -15.016 -15.977 1 92.69 147 ILE B C 1
ATOM 3881 O O . ILE B 1 147 ? -7.633 -15.883 -16.594 1 92.69 147 ILE B O 1
ATOM 3885 N N . ALA B 1 148 ? -9.562 -15.008 -15.859 1 94.06 148 ALA B N 1
ATOM 3886 C CA . ALA B 1 148 ? -10.375 -16.047 -16.484 1 94.06 148 ALA B CA 1
ATOM 3887 C C . ALA B 1 148 ? -10.141 -16.109 -17.984 1 94.06 148 ALA B C 1
ATOM 3889 O O . ALA B 1 148 ? -9.992 -17.203 -18.547 1 94.06 148 ALA B O 1
ATOM 3890 N N . ARG B 1 149 ? -10.133 -15.008 -18.531 1 95.31 149 ARG B N 1
ATOM 3891 C CA . ARG B 1 149 ? -9.891 -14.938 -19.969 1 95.31 149 ARG B CA 1
ATOM 3892 C C . ARG B 1 149 ? -8.539 -15.539 -20.328 1 95.31 149 ARG B C 1
ATOM 3894 O O . ARG B 1 149 ? -8.43 -16.297 -21.297 1 95.31 149 ARG B O 1
ATOM 3901 N N . ALA B 1 150 ? -7.57 -15.188 -19.562 1 93.75 150 ALA B N 1
ATOM 3902 C CA . ALA B 1 150 ? -6.227 -15.703 -19.812 1 93.75 150 ALA B CA 1
ATOM 3903 C C . ALA B 1 150 ? -6.184 -17.219 -19.625 1 93.75 150 ALA B C 1
ATOM 3905 O O . ALA B 1 150 ? -5.449 -17.922 -20.328 1 93.75 150 ALA B O 1
ATOM 3906 N N . LEU B 1 151 ? -6.98 -17.75 -18.781 1 93.88 151 LEU B N 1
ATOM 3907 C CA . LEU B 1 151 ? -6.961 -19.172 -18.438 1 93.88 151 LEU B CA 1
ATOM 3908 C C . LEU B 1 151 ? -7.82 -19.984 -19.406 1 93.88 151 LEU B C 1
ATOM 3910 O O . LEU B 1 151 ? -7.684 -21.203 -19.5 1 93.88 151 LEU B O 1
ATOM 3914 N N . ALA B 1 152 ? -8.703 -19.312 -20.031 1 94.06 152 ALA B N 1
ATOM 3915 C CA . ALA B 1 152 ? -9.695 -19.969 -20.875 1 94.06 152 ALA B CA 1
ATOM 3916 C C . ALA B 1 152 ? -9.031 -20.812 -21.953 1 94.06 152 ALA B C 1
ATOM 3918 O O . ALA B 1 152 ? -9.531 -21.875 -22.312 1 94.06 152 ALA B O 1
ATOM 3919 N N . ILE B 1 153 ? -7.961 -20.375 -22.422 1 91.25 153 ILE B N 1
ATOM 3920 C CA . ILE B 1 153 ? -7.301 -21.062 -23.516 1 91.25 153 ILE B CA 1
ATOM 3921 C C . ILE B 1 153 ? -6.375 -22.141 -22.969 1 91.25 153 ILE B C 1
ATOM 3923 O O . ILE B 1 153 ? -5.586 -22.734 -23.703 1 91.25 153 ILE B O 1
ATOM 3927 N N . GLU B 1 154 ? -6.422 -22.281 -21.641 1 90.19 154 GLU B N 1
ATOM 3928 C CA . GLU B 1 154 ? -5.641 -23.312 -20.953 1 90.19 154 GLU B CA 1
ATOM 3929 C C . GLU B 1 154 ? -4.152 -23.156 -21.266 1 90.19 154 GLU B C 1
ATOM 3931 O O . GLU B 1 154 ? -3.514 -24.109 -21.734 1 90.19 154 GLU B O 1
ATOM 3936 N N . PRO B 1 155 ? -3.648 -22.062 -20.953 1 92.62 155 PRO B N 1
ATOM 3937 C CA . PRO B 1 155 ? -2.234 -21.797 -21.234 1 92.62 155 PRO B CA 1
ATOM 3938 C C . PRO B 1 155 ? -1.296 -22.672 -20.391 1 92.62 155 PRO B C 1
ATOM 3940 O O . PRO B 1 155 ? -1.699 -23.203 -19.359 1 92.62 155 PRO B O 1
ATOM 3943 N N . LYS B 1 156 ? -0.047 -22.781 -20.891 1 91 156 LYS B N 1
ATOM 3944 C CA . LYS B 1 156 ? 0.98 -23.5 -20.156 1 91 156 LYS B CA 1
ATOM 3945 C C . LYS B 1 156 ? 1.546 -22.641 -19.031 1 91 156 LYS B C 1
ATOM 3947 O O . LYS B 1 156 ? 1.963 -23.172 -17.984 1 91 156 LYS B O 1
ATOM 3952 N N . VAL B 1 157 ? 1.535 -21.406 -19.344 1 95.56 157 VAL B N 1
ATOM 3953 C CA . VAL B 1 157 ? 2.088 -20.453 -18.391 1 95.56 157 VAL B CA 1
ATOM 3954 C C . VAL B 1 157 ? 1.224 -19.188 -18.359 1 95.56 157 VAL B C 1
ATOM 3956 O O . VAL B 1 157 ? 0.563 -18.859 -19.344 1 95.56 157 VAL B O 1
ATOM 3959 N N . LEU B 1 158 ? 1.201 -18.594 -17.188 1 96.56 158 LEU B N 1
ATOM 3960 C CA . LEU B 1 158 ? 0.477 -17.344 -17 1 96.56 158 LEU B CA 1
ATOM 3961 C C . LEU B 1 158 ? 1.438 -16.203 -16.672 1 96.56 158 LEU B C 1
ATOM 3963 O O . LEU B 1 158 ? 2.322 -16.344 -15.828 1 96.56 158 LEU B O 1
ATOM 3967 N N . LEU B 1 159 ? 1.377 -15.125 -17.422 1 97.56 159 LEU B N 1
ATOM 3968 C CA . LEU B 1 159 ? 2.162 -13.914 -17.203 1 97.56 159 LEU B CA 1
ATOM 3969 C C . LEU B 1 159 ? 1.266 -12.758 -16.766 1 97.56 159 LEU B C 1
ATOM 3971 O O . LEU B 1 159 ? 0.231 -12.508 -17.391 1 97.56 159 LEU B O 1
ATOM 3975 N N . MET B 1 160 ? 1.667 -12.102 -15.688 1 96.69 160 MET B N 1
ATOM 3976 C CA . MET B 1 160 ? 0.885 -10.977 -15.188 1 96.69 160 MET B CA 1
ATOM 3977 C C . MET B 1 160 ? 1.775 -9.766 -14.945 1 96.69 160 MET B C 1
ATOM 3979 O O . MET B 1 160 ? 2.771 -9.852 -14.227 1 96.69 160 MET B O 1
ATOM 3983 N N . ASP B 1 161 ? 1.362 -8.656 -15.516 1 95 161 ASP B N 1
ATOM 3984 C CA . ASP B 1 161 ? 2.137 -7.426 -15.406 1 95 161 ASP B CA 1
ATOM 3985 C C . ASP B 1 161 ? 1.429 -6.402 -14.523 1 95 161 ASP B C 1
ATOM 3987 O O . ASP B 1 161 ? 0.591 -5.633 -14.992 1 95 161 ASP B O 1
ATOM 3991 N N . GLU B 1 162 ? 1.79 -6.359 -13.242 1 92.38 162 GLU B N 1
ATOM 3992 C CA . GLU B 1 162 ? 1.29 -5.418 -12.242 1 92.38 162 GLU B CA 1
ATOM 3993 C C . GLU B 1 162 ? -0.235 -5.391 -12.227 1 92.38 162 GLU B C 1
ATOM 3995 O O . GLU B 1 162 ? -0.843 -4.32 -12.32 1 92.38 162 GLU B O 1
ATOM 4000 N N . PRO B 1 163 ? -0.837 -6.5 -11.93 1 91.56 163 PRO B N 1
ATOM 4001 C CA . PRO B 1 163 ? -2.285 -6.629 -12.102 1 91.56 163 PRO B CA 1
ATOM 4002 C C . PRO B 1 163 ? -3.076 -5.805 -11.086 1 91.56 163 PRO B C 1
ATOM 4004 O O . PRO B 1 163 ? -4.266 -5.551 -11.289 1 91.56 163 PRO B O 1
ATOM 4007 N N . LEU B 1 164 ? -2.43 -5.328 -10.016 1 89.25 164 LEU B N 1
ATOM 4008 C CA . LEU B 1 164 ? -3.191 -4.645 -8.977 1 89.25 164 LEU B CA 1
ATOM 4009 C C . LEU B 1 164 ? -2.799 -3.174 -8.891 1 89.25 164 LEU B C 1
ATOM 4011 O O . LEU B 1 164 ? -3.285 -2.443 -8.023 1 89.25 164 LEU B O 1
ATOM 4015 N N . THR B 1 165 ? -1.996 -2.658 -9.766 1 81.62 165 THR B N 1
ATOM 4016 C CA . THR B 1 165 ? -1.396 -1.333 -9.656 1 81.62 165 THR B CA 1
ATOM 4017 C C . THR B 1 165 ? -2.455 -0.247 -9.828 1 81.62 165 THR B C 1
ATOM 4019 O O . THR B 1 165 ? -2.354 0.824 -9.227 1 81.62 165 THR B O 1
ATOM 4022 N N . ALA B 1 166 ? -3.463 -0.473 -10.578 1 72.94 166 ALA B N 1
ATOM 4023 C CA . ALA B 1 166 ? -4.441 0.557 -10.914 1 72.94 166 ALA B CA 1
ATOM 4024 C C . ALA B 1 166 ? -5.562 0.606 -9.883 1 72.94 166 ALA B C 1
ATOM 4026 O O . ALA B 1 166 ? -6.441 1.471 -9.953 1 72.94 166 ALA B O 1
ATOM 4027 N N . LEU B 1 167 ? -5.527 -0.247 -8.914 1 79.06 167 LEU B N 1
ATOM 4028 C CA . LEU B 1 167 ? -6.621 -0.375 -7.957 1 79.06 167 LEU B CA 1
ATOM 4029 C C . LEU B 1 167 ? -6.352 0.454 -6.707 1 79.06 167 LEU B C 1
ATOM 4031 O O . LEU B 1 167 ? -5.195 0.753 -6.395 1 79.06 167 LEU B O 1
ATOM 4035 N N . ASP B 1 168 ? -7.414 0.854 -6.016 1 77.31 168 ASP B N 1
ATOM 4036 C CA . ASP B 1 168 ? -7.27 1.556 -4.746 1 77.31 168 ASP B CA 1
ATOM 4037 C C . ASP B 1 168 ? -6.758 0.616 -3.654 1 77.31 168 ASP B C 1
ATOM 4039 O O . ASP B 1 168 ? -6.746 -0.604 -3.836 1 77.31 168 ASP B O 1
ATOM 4043 N N . ALA B 1 169 ? -6.309 1.224 -2.572 1 77.81 169 ALA B N 1
ATOM 4044 C CA . ALA B 1 169 ? -5.598 0.498 -1.525 1 77.81 169 ALA B CA 1
ATOM 4045 C C . ALA B 1 169 ? -6.484 -0.574 -0.899 1 77.81 169 ALA B C 1
ATOM 4047 O O . ALA B 1 169 ? -6.039 -1.703 -0.674 1 77.81 169 ALA B O 1
ATOM 4048 N N . LYS B 1 170 ? -7.684 -0.236 -0.663 1 80.19 170 LYS B N 1
ATOM 4049 C CA . LYS B 1 170 ? -8.578 -1.187 -0.013 1 80.19 170 LYS B CA 1
ATOM 4050 C C . LYS B 1 170 ? -8.836 -2.4 -0.903 1 80.19 170 LYS B C 1
ATOM 4052 O O . LYS B 1 170 ? -8.703 -3.541 -0.456 1 80.19 170 LYS B O 1
ATOM 4057 N N . LEU B 1 171 ? -9.227 -2.121 -2.064 1 81.12 171 LEU B N 1
ATOM 4058 C CA . LEU B 1 171 ? -9.492 -3.201 -3.008 1 81.12 171 LEU B CA 1
ATOM 4059 C C . LEU B 1 171 ? -8.234 -4.035 -3.244 1 81.12 171 LEU B C 1
ATOM 4061 O O . LEU B 1 171 ? -8.305 -5.266 -3.309 1 81.12 171 LEU B O 1
ATOM 4065 N N . LYS B 1 172 ? -7.086 -3.438 -3.262 1 87 172 LYS B N 1
ATOM 4066 C CA . LYS B 1 172 ? -5.816 -4.133 -3.441 1 87 172 LYS B CA 1
ATOM 4067 C C . LYS B 1 172 ? -5.57 -5.133 -2.314 1 87 172 LYS B C 1
ATOM 4069 O O . LYS B 1 172 ? -5.152 -6.266 -2.562 1 87 172 LYS B O 1
ATOM 4074 N N . GLU B 1 173 ? -5.805 -4.676 -1.16 1 86.5 173 GLU B N 1
ATOM 4075 C CA . GLU B 1 173 ? -5.578 -5.52 0.011 1 86.5 173 GLU B CA 1
ATOM 4076 C C . GLU B 1 173 ? -6.465 -6.758 -0.022 1 86.5 173 GLU B C 1
ATOM 4078 O O . GLU B 1 173 ? -6.012 -7.859 0.303 1 86.5 173 GLU B O 1
ATOM 4083 N N . HIS B 1 174 ? -7.629 -6.535 -0.442 1 84.62 174 HIS B N 1
ATOM 4084 C CA . HIS B 1 174 ? -8.57 -7.652 -0.523 1 84.62 174 HIS B CA 1
ATOM 4085 C C . HIS B 1 174 ? -8.18 -8.617 -1.642 1 84.62 174 HIS B C 1
ATOM 4087 O O . HIS B 1 174 ? -8.125 -9.828 -1.429 1 84.62 174 HIS B O 1
ATOM 4093 N N . LEU B 1 175 ? -7.828 -8.109 -2.709 1 87.94 175 LEU B N 1
ATOM 4094 C CA . LEU B 1 175 ? -7.59 -8.93 -3.893 1 87.94 175 LEU B CA 1
ATOM 4095 C C . LEU B 1 175 ? -6.27 -9.68 -3.771 1 87.94 175 LEU B C 1
ATOM 4097 O O . LEU B 1 175 ? -6.133 -10.797 -4.293 1 87.94 175 LEU B O 1
ATOM 4101 N N . ARG B 1 176 ? -5.32 -9.094 -3.088 1 91.38 176 ARG B N 1
ATOM 4102 C CA . ARG B 1 176 ? -4.051 -9.797 -2.922 1 91.38 176 ARG B CA 1
ATOM 4103 C C . ARG B 1 176 ? -4.25 -11.125 -2.203 1 91.38 176 ARG B C 1
ATOM 4105 O O . ARG B 1 176 ? -3.619 -12.125 -2.551 1 91.38 176 ARG B O 1
ATOM 4112 N N . ILE B 1 177 ? -5.137 -11.125 -1.272 1 90.62 177 ILE B N 1
ATOM 4113 C CA . ILE B 1 177 ? -5.414 -12.344 -0.518 1 90.62 177 ILE B CA 1
ATOM 4114 C C . ILE B 1 177 ? -6.156 -13.336 -1.403 1 90.62 177 ILE B C 1
ATOM 4116 O O . ILE B 1 177 ? -5.824 -14.523 -1.425 1 90.62 177 ILE B O 1
ATOM 4120 N N . GLU B 1 178 ? -7.039 -12.836 -2.1 1 88.25 178 GLU B N 1
ATOM 4121 C CA . GLU B 1 178 ? -7.801 -13.695 -2.998 1 88.25 178 GLU B CA 1
ATOM 4122 C C . GLU B 1 178 ? -6.902 -14.328 -4.059 1 88.25 178 GLU B C 1
ATOM 4124 O O . GLU B 1 178 ? -7.039 -15.516 -4.371 1 88.25 178 GLU B O 1
ATOM 4129 N N . LEU B 1 179 ? -6.039 -13.547 -4.598 1 91.88 179 LEU B N 1
ATOM 4130 C CA . LEU B 1 179 ? -5.121 -14.039 -5.617 1 91.88 179 LEU B CA 1
ATOM 4131 C C . LEU B 1 179 ? -4.176 -15.086 -5.031 1 91.88 179 LEU B C 1
ATOM 4133 O O . LEU B 1 179 ? -3.885 -16.094 -5.676 1 91.88 179 LEU B O 1
ATOM 4137 N N . ALA B 1 180 ? -3.705 -14.797 -3.873 1 93.88 180 ALA B N 1
ATOM 4138 C CA . ALA B 1 180 ? -2.844 -15.773 -3.207 1 93.88 180 ALA B CA 1
ATOM 4139 C C . ALA B 1 180 ? -3.527 -17.141 -3.109 1 93.88 180 ALA B C 1
ATOM 4141 O O . ALA B 1 180 ? -2.939 -18.156 -3.463 1 93.88 180 ALA B O 1
ATOM 4142 N N . GLN B 1 181 ? -4.738 -17.109 -2.736 1 91.19 181 GLN B N 1
ATOM 4143 C CA . GLN B 1 181 ? -5.488 -18.359 -2.588 1 91.19 181 GLN B CA 1
ATOM 4144 C C . GLN B 1 181 ? -5.762 -19 -3.945 1 91.19 181 GLN B C 1
ATOM 4146 O O . GLN B 1 181 ? -5.676 -20.219 -4.086 1 91.19 181 GLN B O 1
ATOM 4151 N N . LEU B 1 182 ? -6.082 -18.203 -4.848 1 88.81 182 LEU B N 1
ATOM 4152 C CA . LEU B 1 182 ? -6.379 -18.688 -6.191 1 88.81 182 LEU B CA 1
ATOM 4153 C C . LEU B 1 182 ? -5.176 -19.406 -6.793 1 88.81 182 LEU B C 1
ATOM 4155 O O . LEU B 1 182 ? -5.305 -20.516 -7.305 1 88.81 182 LEU B O 1
ATOM 4159 N N . PHE B 1 183 ? -4.031 -18.859 -6.727 1 92.19 183 PHE B N 1
ATOM 4160 C CA . PHE B 1 183 ? -2.84 -19.422 -7.352 1 92.19 183 PHE B CA 1
ATOM 4161 C C . PHE B 1 183 ? -2.383 -20.672 -6.621 1 92.19 183 PHE B C 1
ATOM 4163 O O . PHE B 1 183 ? -1.856 -21.594 -7.242 1 92.19 183 PHE B O 1
ATOM 4170 N N . ARG B 1 184 ? -2.566 -20.688 -5.371 1 89.75 184 ARG B N 1
ATOM 4171 C CA . ARG B 1 184 ? -2.262 -21.891 -4.621 1 89.75 184 ARG B CA 1
ATOM 4172 C C . ARG B 1 184 ? -3.129 -23.062 -5.086 1 89.75 184 ARG B C 1
ATOM 4174 O O . ARG B 1 184 ? -2.682 -24.203 -5.09 1 89.75 184 ARG B O 1
ATOM 4181 N N . ARG B 1 185 ? -4.316 -22.75 -5.52 1 87.25 185 ARG B N 1
ATOM 4182 C CA . ARG B 1 185 ? -5.258 -23.766 -5.973 1 87.25 185 ARG B CA 1
ATOM 4183 C C . ARG B 1 185 ? -4.98 -24.172 -7.418 1 87.25 185 ARG B C 1
ATOM 4185 O O . ARG B 1 185 ? -5.016 -25.344 -7.758 1 87.25 185 ARG B O 1
ATOM 4192 N N . LEU B 1 186 ? -4.723 -23.203 -8.281 1 87.5 186 LEU B N 1
ATOM 4193 C CA . LEU B 1 186 ? -4.578 -23.438 -9.711 1 87.5 186 LEU B CA 1
ATOM 4194 C C . LEU B 1 186 ? -3.281 -24.188 -10.016 1 87.5 186 LEU B C 1
ATOM 4196 O O . LEU B 1 186 ? -3.25 -25.062 -10.875 1 87.5 186 LEU B O 1
ATOM 4200 N N . LYS B 1 187 ? -2.232 -23.859 -9.336 1 91.56 187 LYS B N 1
ATOM 4201 C CA . LYS B 1 187 ? -0.914 -24.453 -9.492 1 91.56 187 LYS B CA 1
ATOM 4202 C C . LYS B 1 187 ? -0.415 -24.328 -10.93 1 91.56 187 LYS B C 1
ATOM 4204 O O . LYS B 1 187 ? 0.131 -25.281 -11.484 1 91.56 187 LYS B O 1
ATOM 4209 N N . ILE B 1 188 ? -0.745 -23.312 -11.57 1 94 188 ILE B N 1
ATOM 4210 C CA . ILE B 1 188 ? -0.224 -23 -12.898 1 94 188 ILE B CA 1
ATOM 4211 C C . ILE B 1 188 ? 1.079 -22.219 -12.766 1 94 188 ILE B C 1
ATOM 4213 O O . ILE B 1 188 ? 1.216 -21.359 -11.883 1 94 188 ILE B O 1
ATOM 4217 N N . THR B 1 189 ? 2.025 -22.562 -13.672 1 97.38 189 THR B N 1
ATOM 4218 C CA . THR B 1 189 ? 3.27 -21.812 -13.688 1 97.38 189 THR B CA 1
ATOM 4219 C C . THR B 1 189 ? 3.002 -20.344 -14.008 1 97.38 189 THR B C 1
ATOM 4221 O O . THR B 1 189 ? 2.434 -20.016 -15.055 1 97.38 189 THR B O 1
ATOM 4224 N N . THR B 1 190 ? 3.373 -19.453 -13.062 1 97.56 190 THR B N 1
ATOM 4225 C CA . THR B 1 190 ? 3.004 -18.047 -13.188 1 97.56 190 THR B CA 1
ATOM 4226 C C . THR B 1 190 ? 4.211 -17.141 -12.938 1 97.56 190 THR B C 1
ATOM 4228 O O . THR B 1 190 ? 4.992 -17.391 -12.016 1 97.56 190 THR B O 1
ATOM 4231 N N . VAL B 1 191 ? 4.371 -16.172 -13.82 1 98.38 191 VAL B N 1
ATOM 4232 C CA . VAL B 1 191 ? 5.297 -15.062 -13.586 1 98.38 191 VAL B CA 1
ATOM 4233 C C . VAL B 1 191 ? 4.516 -13.789 -13.297 1 98.38 191 VAL B C 1
ATOM 4235 O O . VAL B 1 191 ? 3.691 -13.359 -14.109 1 98.38 191 VAL B O 1
ATOM 4238 N N . TYR B 1 192 ? 4.793 -13.25 -12.18 1 97.88 192 TYR B N 1
ATOM 4239 C CA . TYR B 1 192 ? 4.047 -12.109 -11.656 1 97.88 192 TYR B CA 1
ATOM 4240 C C . TYR B 1 192 ? 4.965 -10.922 -11.406 1 97.88 192 TYR B C 1
ATOM 4242 O O . TYR B 1 192 ? 5.934 -11.023 -10.648 1 97.88 192 TYR B O 1
ATOM 4250 N N . VAL B 1 193 ? 4.664 -9.828 -12.086 1 97.12 193 VAL B N 1
ATOM 4251 C CA . VAL B 1 193 ? 5.488 -8.641 -11.922 1 97.12 193 VAL B CA 1
ATOM 4252 C C . VAL B 1 193 ? 4.777 -7.645 -11 1 97.12 193 VAL B C 1
ATOM 4254 O O . VAL B 1 193 ? 3.588 -7.371 -11.18 1 97.12 193 VAL B O 1
ATOM 4257 N N . THR B 1 194 ? 5.52 -7.109 -10.047 1 94.88 194 THR B N 1
ATOM 4258 C CA . THR B 1 194 ? 4.973 -6.062 -9.188 1 94.88 194 THR B CA 1
ATOM 4259 C C . THR B 1 194 ? 6.094 -5.289 -8.5 1 94.88 194 THR B C 1
ATOM 4261 O O . THR B 1 194 ? 7.211 -5.789 -8.375 1 94.88 194 THR B O 1
ATOM 4264 N N . HIS B 1 195 ? 5.805 -4.133 -8.156 1 91 195 HIS B N 1
ATOM 4265 C CA . HIS B 1 195 ? 6.715 -3.367 -7.316 1 91 195 HIS B CA 1
ATOM 4266 C C . HIS B 1 195 ? 6.238 -3.348 -5.867 1 91 195 HIS B C 1
ATOM 4268 O O . HIS B 1 195 ? 6.902 -2.775 -4.996 1 91 195 HIS B O 1
ATOM 4274 N N . ASP B 1 196 ? 5.145 -3.961 -5.582 1 92 196 ASP B N 1
ATOM 4275 C CA . ASP B 1 196 ? 4.562 -3.994 -4.242 1 92 196 ASP B CA 1
ATOM 4276 C C . ASP B 1 196 ? 5.105 -5.176 -3.439 1 92 196 ASP B C 1
ATOM 4278 O O . ASP B 1 196 ? 4.805 -6.332 -3.742 1 92 196 ASP B O 1
ATOM 4282 N N . GLN B 1 197 ? 5.762 -4.867 -2.383 1 94.44 197 GLN B N 1
ATOM 4283 C CA . GLN B 1 197 ? 6.445 -5.895 -1.608 1 94.44 197 GLN B CA 1
ATOM 4284 C C . GLN B 1 197 ? 5.449 -6.805 -0.898 1 94.44 197 GLN B C 1
ATOM 4286 O O . GLN B 1 197 ? 5.648 -8.023 -0.828 1 94.44 197 GLN B O 1
ATOM 4291 N N . VAL B 1 198 ? 4.395 -6.188 -0.365 1 94.25 198 VAL B N 1
ATOM 4292 C CA . VAL B 1 198 ? 3.416 -6.977 0.372 1 94.25 198 VAL B CA 1
ATOM 4293 C C . VAL B 1 198 ? 2.705 -7.938 -0.579 1 94.25 198 VAL B C 1
ATOM 4295 O O . VAL B 1 198 ? 2.484 -9.102 -0.244 1 94.25 198 VAL B O 1
ATOM 4298 N N . GLU B 1 199 ? 2.4 -7.449 -1.713 1 94.75 199 GLU B N 1
ATOM 4299 C CA . GLU B 1 199 ? 1.811 -8.281 -2.76 1 94.75 199 GLU B CA 1
ATOM 4300 C C . GLU B 1 199 ? 2.717 -9.453 -3.109 1 94.75 199 GLU B C 1
ATOM 4302 O O . GLU B 1 199 ? 2.256 -10.594 -3.199 1 94.75 199 GLU B O 1
ATOM 4307 N N . ALA B 1 200 ? 3.949 -9.164 -3.281 1 97.25 200 ALA B N 1
ATOM 4308 C CA . ALA B 1 200 ? 4.93 -10.195 -3.605 1 97.25 200 ALA B CA 1
ATOM 4309 C C . ALA B 1 200 ? 4.996 -11.258 -2.508 1 97.25 200 ALA B C 1
ATOM 4311 O O . ALA B 1 200 ? 4.957 -12.453 -2.791 1 97.25 200 ALA B O 1
ATOM 4312 N N . MET B 1 201 ? 5.035 -10.82 -1.328 1 97.19 201 MET B N 1
ATOM 4313 C CA . MET B 1 201 ? 5.145 -11.734 -0.195 1 97.19 201 MET B CA 1
ATOM 4314 C C . MET B 1 201 ? 3.918 -12.633 -0.098 1 97.19 201 MET B C 1
ATOM 4316 O O . MET B 1 201 ? 4.035 -13.82 0.194 1 97.19 201 MET B O 1
ATOM 4320 N N . ALA B 1 202 ? 2.797 -12.078 -0.345 1 96.69 202 ALA B N 1
ATOM 4321 C CA . ALA B 1 202 ? 1.536 -12.797 -0.176 1 96.69 202 ALA B CA 1
ATOM 4322 C C . ALA B 1 202 ? 1.36 -13.852 -1.263 1 96.69 202 ALA B C 1
ATOM 4324 O O . ALA B 1 202 ? 0.865 -14.953 -0.994 1 96.69 202 ALA B O 1
ATOM 4325 N N . ILE B 1 203 ? 1.814 -13.578 -2.457 1 96.88 203 ILE B N 1
ATOM 4326 C CA . ILE B 1 203 ? 1.39 -14.352 -3.621 1 96.88 203 ILE B CA 1
ATOM 4327 C C . ILE B 1 203 ? 2.49 -15.328 -4.02 1 96.88 203 ILE B C 1
ATOM 4329 O O . ILE B 1 203 ? 2.207 -16.438 -4.488 1 96.88 203 ILE B O 1
ATOM 4333 N N . ALA B 1 204 ? 3.707 -15.055 -3.766 1 97.94 204 ALA B N 1
ATOM 4334 C CA . ALA B 1 204 ? 4.848 -15.734 -4.379 1 97.94 204 ALA B CA 1
ATOM 4335 C C . ALA B 1 204 ? 5.18 -17.031 -3.637 1 97.94 204 ALA B C 1
ATOM 4337 O O . ALA B 1 204 ? 5.121 -17.078 -2.406 1 97.94 204 ALA B O 1
ATOM 4338 N N . ASP B 1 205 ? 5.52 -18.031 -4.445 1 97.38 205 ASP B N 1
ATOM 4339 C CA . ASP B 1 205 ? 6.316 -19.125 -3.9 1 97.38 205 ASP B CA 1
ATOM 4340 C C . ASP B 1 205 ? 7.777 -18.703 -3.732 1 97.38 205 ASP B C 1
ATOM 4342 O O . ASP B 1 205 ? 8.375 -18.922 -2.678 1 97.38 205 ASP B O 1
ATOM 4346 N N . ARG B 1 206 ? 8.211 -18.125 -4.805 1 98.38 206 ARG B N 1
ATOM 4347 C CA . ARG B 1 206 ? 9.531 -17.516 -4.777 1 98.38 206 ARG B CA 1
ATOM 4348 C C . ARG B 1 206 ? 9.492 -16.094 -5.352 1 98.38 206 ARG B C 1
ATOM 4350 O O . ARG B 1 206 ? 8.609 -15.773 -6.145 1 98.38 206 ARG B O 1
ATOM 4357 N N . ILE B 1 207 ? 10.438 -15.32 -4.895 1 98.56 207 ILE B N 1
ATOM 4358 C CA . ILE B 1 207 ? 10.594 -13.945 -5.359 1 98.56 207 ILE B CA 1
ATOM 4359 C C . ILE B 1 207 ? 11.977 -13.766 -5.973 1 98.56 207 ILE B C 1
ATOM 4361 O O . ILE B 1 207 ? 12.977 -14.219 -5.41 1 98.56 207 ILE B O 1
ATOM 4365 N N . ALA B 1 208 ? 12.055 -13.219 -7.137 1 98.62 208 ALA B N 1
ATOM 4366 C CA . ALA B 1 208 ? 13.297 -12.695 -7.711 1 98.62 208 ALA B CA 1
ATOM 4367 C C . ALA B 1 208 ? 13.375 -11.18 -7.551 1 98.62 208 ALA B C 1
ATOM 4369 O O . ALA B 1 208 ? 12.648 -10.438 -8.219 1 98.62 208 ALA B O 1
ATOM 4370 N N . VAL B 1 209 ? 14.227 -10.773 -6.68 1 98.12 209 VAL B N 1
ATOM 4371 C CA . VAL B 1 209 ? 14.43 -9.336 -6.469 1 98.12 209 VAL B CA 1
ATOM 4372 C C . VAL B 1 209 ? 15.414 -8.797 -7.504 1 98.12 209 VAL B C 1
ATOM 4374 O O . VAL B 1 209 ? 16.562 -9.242 -7.57 1 98.12 209 VAL B O 1
ATOM 4377 N N . MET B 1 210 ? 14.922 -7.848 -8.242 1 97 210 MET B N 1
ATOM 4378 C CA . MET B 1 210 ? 15.727 -7.305 -9.336 1 97 210 MET B CA 1
ATOM 4379 C C . MET B 1 210 ? 16.172 -5.879 -9.031 1 97 210 MET B C 1
ATOM 4381 O O . MET B 1 210 ? 15.453 -5.129 -8.367 1 97 210 MET B O 1
ATOM 4385 N N . ASN B 1 211 ? 17.359 -5.539 -9.5 1 94.5 211 ASN B N 1
ATOM 4386 C CA . ASN B 1 211 ? 17.953 -4.215 -9.367 1 94.5 211 ASN B CA 1
ATOM 4387 C C . ASN B 1 211 ? 18.875 -3.895 -10.539 1 94.5 211 ASN B C 1
ATOM 4389 O O . ASN B 1 211 ? 19.828 -4.625 -10.805 1 94.5 211 ASN B O 1
ATOM 4393 N N . LYS B 1 212 ? 18.625 -2.811 -11.227 1 92.06 212 LYS B N 1
ATOM 4394 C CA . LYS B 1 212 ? 19.453 -2.324 -12.32 1 92.06 212 LYS B CA 1
ATOM 4395 C C . LYS B 1 212 ? 19.734 -3.43 -13.336 1 92.06 212 LYS B C 1
ATOM 4397 O O . LYS B 1 212 ? 20.891 -3.652 -13.719 1 92.06 212 LYS B O 1
ATOM 4402 N N . GLY B 1 213 ? 18.734 -4.191 -13.586 1 94.56 213 GLY B N 1
ATOM 4403 C CA . GLY B 1 213 ? 18.781 -5.148 -14.68 1 94.56 213 GLY B CA 1
ATOM 4404 C C . GLY B 1 213 ? 19.375 -6.488 -14.266 1 94.56 213 GLY B C 1
ATOM 4405 O O . GLY B 1 213 ? 19.625 -7.344 -15.109 1 94.56 213 GLY B O 1
ATOM 4406 N N . VAL B 1 214 ? 19.594 -6.664 -12.969 1 96.06 214 VAL B N 1
ATOM 4407 C CA . VAL B 1 214 ? 20.141 -7.934 -12.492 1 96.06 214 VAL B CA 1
ATOM 4408 C C . VAL B 1 214 ? 19.234 -8.508 -11.414 1 96.06 214 VAL B C 1
ATOM 4410 O O . VAL B 1 214 ? 18.438 -7.781 -10.805 1 96.06 214 VAL B O 1
ATOM 4413 N N . ILE B 1 215 ? 19.312 -9.789 -11.203 1 97.12 215 ILE B N 1
ATOM 4414 C CA . ILE B 1 215 ? 18.641 -10.438 -10.078 1 97.12 215 ILE B CA 1
ATOM 4415 C C . ILE B 1 215 ? 19.562 -10.43 -8.859 1 97.12 215 ILE B C 1
ATOM 4417 O O . ILE B 1 215 ? 20.625 -11.062 -8.867 1 97.12 215 ILE B O 1
ATOM 4421 N N . GLU B 1 216 ? 19.172 -9.75 -7.785 1 96.56 216 GLU B N 1
ATOM 4422 C CA . GLU B 1 216 ? 19.969 -9.625 -6.559 1 96.56 216 GLU B CA 1
ATOM 4423 C C . GLU B 1 216 ? 19.844 -10.883 -5.699 1 96.56 216 GLU B C 1
ATOM 4425 O O . GLU B 1 216 ? 20.812 -11.281 -5.051 1 96.56 216 GLU B O 1
ATOM 4430 N N . GLN B 1 217 ? 18.734 -11.406 -5.641 1 97.38 217 GLN B N 1
ATOM 4431 C CA . GLN B 1 217 ? 18.438 -12.562 -4.805 1 97.38 217 GLN B CA 1
ATOM 4432 C C . GLN B 1 217 ? 17.172 -13.273 -5.266 1 97.38 217 GLN B C 1
ATOM 4434 O O . GLN B 1 217 ? 16.219 -12.625 -5.695 1 97.38 217 GLN B O 1
ATOM 4439 N N . ILE B 1 218 ? 17.203 -14.547 -5.262 1 98.06 218 ILE B N 1
ATOM 4440 C CA . ILE B 1 218 ? 16.031 -15.375 -5.5 1 98.06 218 ILE B CA 1
ATOM 4441 C C . ILE B 1 218 ? 15.805 -16.312 -4.312 1 98.06 218 ILE B C 1
ATOM 4443 O O . ILE B 1 218 ? 16.75 -16.938 -3.818 1 98.06 218 ILE B O 1
ATOM 4447 N N . GLY B 1 219 ? 14.602 -16.344 -3.824 1 98 219 GLY B N 1
ATOM 4448 C CA . GLY B 1 219 ? 14.25 -17.203 -2.715 1 98 219 GLY B CA 1
ATOM 4449 C C . GLY B 1 219 ? 12.781 -17.141 -2.336 1 98 219 GLY B C 1
ATOM 4450 O O . GLY B 1 219 ? 12 -16.438 -2.994 1 98 219 GLY B O 1
ATOM 4451 N N . THR B 1 220 ? 12.422 -17.922 -1.38 1 97.69 220 THR B N 1
ATOM 4452 C CA . THR B 1 220 ? 11.055 -17.844 -0.87 1 97.69 220 THR B CA 1
ATOM 4453 C C . THR B 1 220 ? 10.773 -16.484 -0.264 1 97.69 220 THR B C 1
ATOM 4455 O O . THR B 1 220 ? 11.711 -15.734 0.051 1 97.69 220 THR B O 1
ATOM 4458 N N . ALA B 1 221 ? 9.531 -16.156 -0.12 1 96.5 221 ALA B N 1
ATOM 4459 C CA . ALA B 1 221 ? 9.148 -14.883 0.495 1 96.5 221 ALA B CA 1
ATOM 4460 C C . ALA B 1 221 ? 9.781 -14.727 1.874 1 96.5 221 ALA B C 1
ATOM 4462 O O . ALA B 1 221 ? 10.336 -13.672 2.193 1 96.5 221 ALA B O 1
ATOM 4463 N N . LYS B 1 222 ? 9.805 -15.766 2.631 1 95.75 222 LYS B N 1
ATOM 4464 C CA . LYS B 1 222 ? 10.367 -15.727 3.979 1 95.75 222 LYS B CA 1
ATOM 4465 C C . LYS B 1 222 ? 11.875 -15.531 3.936 1 95.75 222 LYS B C 1
ATOM 4467 O O . LYS B 1 222 ? 12.43 -14.766 4.723 1 95.75 222 LYS B O 1
ATOM 4472 N N . GLU B 1 223 ? 12.5 -16.203 3.035 1 95.69 223 GLU B N 1
ATOM 4473 C CA . GLU B 1 223 ? 13.945 -16.062 2.887 1 95.69 223 GLU B CA 1
ATOM 4474 C C . GLU B 1 223 ? 14.328 -14.648 2.488 1 95.69 223 GLU B C 1
ATOM 4476 O O . GLU B 1 223 ? 15.242 -14.055 3.064 1 95.69 223 GLU B O 1
ATOM 4481 N N . ILE B 1 224 ? 13.586 -14.156 1.514 1 96.44 224 ILE B N 1
ATOM 4482 C CA . ILE B 1 224 ? 13.859 -12.812 1.015 1 96.44 224 ILE B CA 1
ATOM 4483 C C . ILE B 1 224 ? 13.695 -11.797 2.145 1 96.44 224 ILE B C 1
ATOM 4485 O O . ILE B 1 224 ? 14.484 -10.859 2.266 1 96.44 224 ILE B O 1
ATOM 4489 N N . TYR B 1 225 ? 12.75 -11.969 3.043 1 96.06 225 TYR B N 1
ATOM 4490 C CA . TYR B 1 225 ? 12.422 -11.016 4.09 1 96.06 225 TYR B CA 1
ATOM 4491 C C . TYR B 1 225 ? 13.359 -11.164 5.281 1 96.06 225 TYR B C 1
ATOM 4493 O O . TYR B 1 225 ? 13.844 -10.164 5.824 1 96.06 225 TYR B O 1
ATOM 4501 N N . HIS B 1 226 ? 13.711 -12.352 5.641 1 93.44 226 HIS B N 1
ATOM 4502 C CA . HIS B 1 226 ? 14.422 -12.602 6.891 1 93.44 226 HIS B CA 1
ATOM 4503 C C . HIS B 1 226 ? 15.922 -12.727 6.652 1 93.44 226 HIS B C 1
ATOM 4505 O O . HIS B 1 226 ? 16.719 -12.477 7.559 1 93.44 226 HIS B O 1
ATOM 4511 N N . ARG B 1 227 ? 16.281 -13.141 5.43 1 93.31 227 ARG B N 1
ATOM 4512 C CA . ARG B 1 227 ? 17.688 -13.398 5.137 1 93.31 227 ARG B CA 1
ATOM 4513 C C . ARG B 1 227 ? 18.109 -12.75 3.822 1 93.31 227 ARG B C 1
ATOM 4515 O O . ARG B 1 227 ? 18.609 -13.422 2.924 1 93.31 227 ARG B O 1
ATOM 4522 N N . PRO B 1 228 ? 17.938 -11.438 3.824 1 95.19 228 PRO B N 1
ATOM 4523 C CA . PRO B 1 228 ? 18.422 -10.766 2.617 1 95.19 228 PRO B CA 1
ATOM 4524 C C . PRO B 1 228 ? 19.922 -10.953 2.393 1 95.19 228 PRO B C 1
ATOM 4526 O O . PRO B 1 228 ? 20.703 -10.938 3.35 1 95.19 228 PRO B O 1
ATOM 4529 N N . HIS B 1 229 ? 20.344 -11.109 1.149 1 91.81 229 HIS B N 1
ATOM 4530 C CA . HIS B 1 229 ? 21.719 -11.461 0.819 1 91.81 229 HIS B CA 1
ATOM 4531 C C . HIS B 1 229 ? 22.562 -10.211 0.577 1 91.81 229 HIS B C 1
ATOM 4533 O O . HIS B 1 229 ? 23.766 -10.297 0.402 1 91.81 229 HIS B O 1
ATOM 4539 N N . SER B 1 230 ? 21.938 -9.055 0.506 1 91.38 230 SER B N 1
ATOM 4540 C CA . SER B 1 230 ? 22.641 -7.801 0.258 1 91.38 230 SER B CA 1
ATOM 4541 C C . SER B 1 230 ? 21.984 -6.637 0.988 1 91.38 230 SER B C 1
ATOM 4543 O O . SER B 1 230 ? 20.828 -6.742 1.427 1 91.38 230 SER B O 1
ATOM 4545 N N . SER B 1 231 ? 22.766 -5.625 1.112 1 92 231 SER B N 1
ATOM 4546 C CA . SER B 1 231 ? 22.25 -4.402 1.708 1 92 231 SER B CA 1
ATOM 4547 C C . SER B 1 231 ? 21.062 -3.857 0.908 1 92 231 SER B C 1
ATOM 4549 O O . SER B 1 231 ? 20.109 -3.324 1.481 1 92 231 SER B O 1
ATOM 4551 N N . PHE B 1 232 ? 21.141 -4.062 -0.357 1 93.25 232 PHE B N 1
ATOM 4552 C CA . PHE B 1 232 ? 20.047 -3.588 -1.199 1 93.25 232 PHE B CA 1
ATOM 4553 C C . PHE B 1 232 ? 18.75 -4.32 -0.872 1 93.25 232 PHE B C 1
ATOM 4555 O O . PHE B 1 232 ? 17.719 -3.689 -0.627 1 93.25 232 PHE B O 1
ATOM 4562 N N . VAL B 1 233 ? 18.766 -5.664 -0.853 1 95.5 233 VAL B N 1
ATOM 4563 C CA . VAL B 1 233 ? 17.562 -6.453 -0.608 1 95.5 233 VAL B CA 1
ATOM 4564 C C . VAL B 1 233 ? 17.016 -6.145 0.784 1 95.5 233 VAL B C 1
ATOM 4566 O O . VAL B 1 233 ? 15.812 -6.008 0.967 1 95.5 233 VAL B O 1
ATOM 4569 N N . ALA B 1 234 ? 17.969 -5.961 1.765 1 93.88 234 ALA B N 1
ATOM 4570 C CA . ALA B 1 234 ? 17.562 -5.668 3.139 1 93.88 234 ALA B CA 1
ATOM 4571 C C . ALA B 1 234 ? 16.812 -4.348 3.219 1 93.88 234 ALA B C 1
ATOM 4573 O O . ALA B 1 234 ? 15.812 -4.238 3.943 1 93.88 234 ALA B O 1
ATOM 4574 N N . GLN B 1 235 ? 17.25 -3.426 2.445 1 92.38 235 GLN B N 1
ATOM 4575 C CA . GLN B 1 235 ? 16.672 -2.09 2.508 1 92.38 235 GLN B CA 1
ATOM 4576 C C . GLN B 1 235 ? 15.445 -1.98 1.6 1 92.38 235 GLN B C 1
ATOM 4578 O O . GLN B 1 235 ? 14.539 -1.181 1.858 1 92.38 235 GLN B O 1
ATOM 4583 N N . PHE B 1 236 ? 15.422 -2.77 0.598 1 92.19 236 PHE B N 1
ATOM 4584 C CA . PHE B 1 236 ? 14.367 -2.658 -0.399 1 92.19 236 PHE B CA 1
ATOM 4585 C C . PHE B 1 236 ? 13.102 -3.381 0.066 1 92.19 236 PHE B C 1
ATOM 4587 O O . PHE B 1 236 ? 11.992 -2.92 -0.188 1 92.19 236 PHE B O 1
ATOM 4594 N N . VAL B 1 237 ? 13.25 -4.496 0.686 1 92.88 237 VAL B N 1
ATOM 4595 C CA . VAL B 1 237 ? 12.109 -5.305 1.098 1 92.88 237 VAL B CA 1
ATOM 4596 C C . VAL B 1 237 ? 11.781 -5.023 2.562 1 92.88 237 VAL B C 1
ATOM 4598 O O . VAL B 1 237 ? 12.516 -5.441 3.461 1 92.88 237 VAL B O 1
ATOM 4601 N N . GLY B 1 238 ? 10.727 -4.336 2.789 1 90.25 238 GLY B N 1
ATOM 4602 C CA . GLY B 1 238 ? 10.32 -3.979 4.137 1 90.25 238 GLY B CA 1
ATOM 4603 C C . GLY B 1 238 ? 11.039 -2.75 4.668 1 90.25 238 GLY B C 1
ATOM 4604 O O . GLY B 1 238 ? 11.969 -2.246 4.039 1 90.25 238 GLY B O 1
ATOM 4605 N N . GLN B 1 239 ? 10.57 -2.312 5.844 1 90.56 239 GLN B N 1
ATOM 4606 C CA . GLN B 1 239 ? 11.242 -1.215 6.539 1 90.56 239 GLN B CA 1
ATOM 4607 C C . GLN B 1 239 ? 12.32 -1.737 7.48 1 90.56 239 GLN B C 1
ATOM 4609 O O . GLN B 1 239 ? 12.133 -2.77 8.133 1 90.56 239 GLN B O 1
ATOM 4614 N N . VAL B 1 240 ? 13.43 -1.013 7.512 1 94.12 240 VAL B N 1
ATOM 4615 C CA . VAL B 1 240 ? 14.508 -1.462 8.383 1 94.12 240 VAL B CA 1
ATOM 4616 C C . VAL B 1 240 ? 15.133 -0.262 9.094 1 94.12 240 VAL B C 1
ATOM 4618 O O . VAL B 1 240 ? 15.078 0.863 8.586 1 94.12 240 VAL B O 1
ATOM 4621 N N . ASN B 1 241 ? 15.625 -0.536 10.312 1 95.5 241 ASN B N 1
ATOM 4622 C CA . ASN B 1 241 ? 16.594 0.34 10.969 1 95.5 241 ASN B CA 1
ATOM 4623 C C . ASN B 1 241 ? 18.016 0.017 10.547 1 95.5 241 ASN B C 1
ATOM 4625 O O . ASN B 1 241 ? 18.438 -1.145 10.578 1 95.5 241 ASN B O 1
ATOM 4629 N N . ARG B 1 242 ? 18.656 1.023 10.125 1 94 242 ARG B N 1
ATOM 4630 C CA . ARG B 1 242 ? 20.078 0.855 9.805 1 94 242 ARG B CA 1
ATOM 4631 C C . ARG B 1 242 ? 20.953 1.145 11.023 1 94 242 ARG B C 1
ATOM 4633 O O . ARG B 1 242 ? 20.875 2.232 11.602 1 94 242 ARG B O 1
ATOM 4640 N N . LEU B 1 243 ? 21.75 0.166 11.367 1 93.12 243 LEU B N 1
ATOM 4641 C CA . LEU B 1 243 ? 22.609 0.28 12.547 1 93.12 243 LEU B CA 1
ATOM 4642 C C . LEU B 1 243 ? 24.078 0.173 12.164 1 93.12 243 LEU B C 1
ATOM 4644 O O . LEU B 1 243 ? 24.453 -0.653 11.328 1 93.12 243 LEU B O 1
ATOM 4648 N N . LYS B 1 244 ? 24.812 1.082 12.695 1 91.06 244 LYS B N 1
ATOM 4649 C CA . LYS B 1 244 ? 26.266 0.975 12.586 1 91.06 244 LYS B CA 1
ATOM 4650 C C . LYS B 1 244 ? 26.875 0.431 13.875 1 91.06 244 LYS B C 1
ATOM 4652 O O . LYS B 1 244 ? 26.5 0.84 14.977 1 91.06 244 LYS B O 1
ATOM 4657 N N . GLY B 1 245 ? 27.703 -0.548 13.609 1 91.25 245 GLY B N 1
ATOM 4658 C CA . GLY B 1 245 ? 28.312 -1.143 14.781 1 91.25 245 GLY B CA 1
ATOM 4659 C C . GLY B 1 245 ? 29.75 -1.562 14.562 1 91.25 245 GLY B C 1
ATOM 4660 O O . GLY B 1 245 ? 30.297 -1.391 13.469 1 91.25 245 GLY B O 1
ATOM 4661 N N . LYS B 1 246 ? 30.391 -1.985 15.695 1 91.94 246 LYS B N 1
ATOM 4662 C CA . LYS B 1 246 ? 31.766 -2.506 15.688 1 91.94 246 LYS B CA 1
ATOM 4663 C C . LYS B 1 246 ? 31.812 -3.902 16.297 1 91.94 246 LYS B C 1
ATOM 4665 O O . LYS B 1 246 ? 31.172 -4.168 17.312 1 91.94 246 LYS B O 1
ATOM 4670 N N . ILE B 1 247 ? 32.5 -4.734 15.508 1 90.94 247 ILE B N 1
ATOM 4671 C CA . ILE B 1 247 ? 32.688 -6.086 16.031 1 90.94 247 ILE B CA 1
ATOM 4672 C C . ILE B 1 247 ? 33.75 -6.082 17.125 1 90.94 247 ILE B C 1
ATOM 4674 O O . ILE B 1 247 ? 34.812 -5.508 16.953 1 90.94 247 ILE B O 1
ATOM 4678 N N . THR B 1 248 ? 33.406 -6.656 18.219 1 88.94 248 THR B N 1
ATOM 4679 C CA . THR B 1 248 ? 34.344 -6.773 19.344 1 88.94 248 THR B CA 1
ATOM 4680 C C . THR B 1 248 ? 34.375 -8.211 19.859 1 88.94 248 THR B C 1
ATOM 4682 O O . THR B 1 248 ? 33.531 -9.031 19.5 1 88.94 248 THR B O 1
ATOM 4685 N N . ASP B 1 249 ? 35.438 -8.5 20.562 1 86.38 249 ASP B N 1
ATOM 4686 C CA . ASP B 1 249 ? 35.562 -9.828 21.156 1 86.38 249 ASP B CA 1
ATOM 4687 C C . ASP B 1 249 ? 34.656 -9.953 22.391 1 86.38 249 ASP B C 1
ATOM 4689 O O . ASP B 1 249 ? 34.562 -9.023 23.188 1 86.38 249 ASP B O 1
ATOM 4693 N N . GLY B 1 250 ? 33.875 -11.031 22.375 1 81.75 250 GLY B N 1
ATOM 4694 C CA . GLY B 1 250 ? 33.125 -11.344 23.578 1 81.75 250 GLY B CA 1
ATOM 4695 C C . GLY B 1 250 ? 33.562 -12.641 24.234 1 81.75 250 GLY B C 1
ATOM 4696 O O . GLY B 1 250 ? 34.406 -13.344 23.719 1 81.75 250 GLY B O 1
ATOM 4697 N N . ALA B 1 251 ? 33.125 -12.984 25.406 1 81 251 ALA B N 1
ATOM 4698 C CA . ALA B 1 251 ? 33.469 -14.172 26.172 1 81 251 ALA B CA 1
ATOM 4699 C C . ALA B 1 251 ? 33.188 -15.445 25.391 1 81 251 ALA B C 1
ATOM 4701 O O . ALA B 1 251 ? 33.969 -16.391 25.391 1 81 251 ALA B O 1
ATOM 4702 N N . ASP B 1 252 ? 32 -15.516 24.672 1 81.31 252 ASP B N 1
ATOM 4703 C CA . ASP B 1 252 ? 31.547 -16.703 23.969 1 81.31 252 ASP B CA 1
ATOM 4704 C C . ASP B 1 252 ? 31.531 -16.484 22.453 1 81.31 252 ASP B C 1
ATOM 4706 O O . ASP B 1 252 ? 30.719 -17.094 21.75 1 81.31 252 ASP B O 1
ATOM 4710 N N . GLY B 1 253 ? 32.406 -15.523 22.031 1 85 253 GLY B N 1
ATOM 4711 C CA . GLY B 1 253 ? 32.438 -15.234 20.609 1 85 253 GLY B CA 1
ATOM 4712 C C . GLY B 1 253 ? 32.5 -13.758 20.297 1 85 253 GLY B C 1
ATOM 4713 O O . GLY B 1 253 ? 33.125 -12.992 21.047 1 85 253 GLY B O 1
ATOM 4714 N N . TYR B 1 254 ? 31.969 -13.469 19.156 1 88.5 254 TYR B N 1
ATOM 4715 C CA . TYR B 1 254 ? 32.031 -12.062 18.766 1 88.5 254 TYR B CA 1
ATOM 4716 C C . TYR B 1 254 ? 30.766 -11.328 19.156 1 88.5 254 TYR B C 1
ATOM 4718 O O . TYR B 1 254 ? 29.688 -11.93 19.234 1 88.5 254 TYR B O 1
ATOM 4726 N N . LEU B 1 255 ? 31 -10.164 19.484 1 91.62 255 LEU B N 1
ATOM 4727 C CA . LEU B 1 255 ? 29.891 -9.25 19.75 1 91.62 255 LEU B CA 1
ATOM 4728 C C . LEU B 1 255 ? 29.875 -8.102 18.75 1 91.62 255 LEU B C 1
ATOM 4730 O O . LEU B 1 255 ? 30.906 -7.805 18.125 1 91.62 255 LEU B O 1
ATOM 4734 N N . VAL B 1 256 ? 28.719 -7.527 18.578 1 92.44 256 VAL B N 1
ATOM 4735 C CA . VAL B 1 256 ? 28.609 -6.266 17.859 1 92.44 256 VAL B CA 1
ATOM 4736 C C . VAL B 1 256 ? 28.141 -5.164 18.797 1 92.44 256 VAL B C 1
ATOM 4738 O O . VAL B 1 256 ? 27.141 -5.328 19.5 1 92.44 256 VAL B O 1
ATOM 4741 N N . ASP B 1 257 ? 28.922 -4.148 18.844 1 92.5 257 ASP B N 1
ATOM 4742 C CA . ASP B 1 257 ? 28.594 -2.967 19.641 1 92.5 257 ASP B CA 1
ATOM 4743 C C . ASP B 1 257 ? 28.047 -1.848 18.766 1 92.5 257 ASP B C 1
ATOM 4745 O O . ASP B 1 257 ? 28.766 -1.284 17.938 1 92.5 257 ASP B O 1
ATOM 4749 N N . PHE B 1 258 ? 26.75 -1.489 19.031 1 92.75 258 PHE B N 1
ATOM 4750 C CA . PHE B 1 258 ? 26.109 -0.455 18.234 1 92.75 258 PHE B CA 1
ATOM 4751 C C . PHE B 1 258 ? 26.219 0.905 18.906 1 92.75 258 PHE B C 1
ATOM 4753 O O . PHE B 1 258 ? 25.703 1.901 18.406 1 92.75 258 PHE B O 1
ATOM 4760 N N . GLY B 1 259 ? 26.938 0.932 20.031 1 90.69 259 GLY B N 1
ATOM 4761 C CA . GLY B 1 259 ? 27.094 2.146 20.828 1 90.69 259 GLY B CA 1
ATOM 4762 C C . GLY B 1 259 ? 26.094 2.242 21.969 1 90.69 259 GLY B C 1
ATOM 4763 O O . GLY B 1 259 ? 26.484 2.557 23.094 1 90.69 259 GLY B O 1
ATOM 4764 N N . PHE B 1 260 ? 24.875 1.861 21.656 1 91.5 260 PHE B N 1
ATOM 4765 C CA . PHE B 1 260 ? 23.828 1.948 22.672 1 91.5 260 PHE B CA 1
ATOM 4766 C C . PHE B 1 260 ? 23.453 0.562 23.172 1 91.5 260 PHE B C 1
ATOM 4768 O O . PHE B 1 260 ? 22.781 0.431 24.203 1 91.5 260 PHE B O 1
ATOM 4775 N N . TYR B 1 261 ? 23.875 -0.41 22.438 1 90.5 261 TYR B N 1
ATOM 4776 C CA . TYR B 1 261 ? 23.453 -1.772 22.734 1 90.5 261 TYR B CA 1
ATOM 4777 C C . TYR B 1 261 ? 24.438 -2.789 22.188 1 90.5 261 TYR B C 1
ATOM 4779 O O . TYR B 1 261 ? 25.047 -2.568 21.141 1 90.5 261 TYR B O 1
ATOM 4787 N N 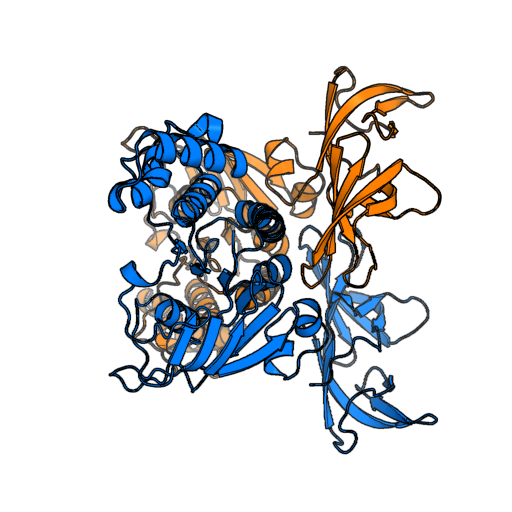. ARG B 1 262 ? 24.766 -3.84 22.938 1 91.94 262 ARG B N 1
ATOM 4788 C CA . ARG B 1 262 ? 25.656 -4.914 22.5 1 91.94 262 ARG B CA 1
ATOM 4789 C C . ARG B 1 262 ? 24.906 -6.242 22.422 1 91.94 262 ARG B C 1
ATOM 4791 O O . ARG B 1 262 ? 24.125 -6.578 23.312 1 91.94 262 ARG B O 1
ATOM 4798 N N . ILE B 1 263 ? 25.094 -6.891 21.266 1 91 263 ILE B N 1
ATOM 4799 C CA . ILE B 1 263 ? 24.484 -8.203 21.109 1 91 263 ILE B CA 1
ATOM 4800 C C . ILE B 1 263 ? 25.469 -9.172 20.484 1 91 263 ILE B C 1
ATOM 4802 O O . ILE B 1 263 ? 26.484 -8.758 19.922 1 91 263 ILE B O 1
ATOM 4806 N N . PRO B 1 264 ? 25.234 -10.484 20.656 1 90.69 264 PRO B N 1
ATOM 4807 C CA . PRO B 1 264 ? 26.094 -11.453 19.969 1 90.69 264 PRO B CA 1
ATOM 4808 C C . PRO B 1 264 ? 26.109 -11.25 18.453 1 90.69 264 PRO B C 1
ATOM 4810 O O . PRO B 1 264 ? 25.078 -10.938 17.859 1 90.69 264 PRO B O 1
ATOM 4813 N N . TYR B 1 265 ? 27.25 -11.367 17.891 1 88.62 265 TYR B N 1
ATOM 4814 C CA . TYR B 1 265 ? 27.406 -11.25 16.453 1 88.62 265 TYR B CA 1
ATOM 4815 C C . TYR B 1 265 ? 27.219 -12.602 15.773 1 88.62 265 TYR B C 1
ATOM 4817 O O . TYR B 1 265 ? 27.938 -13.562 16.062 1 88.62 265 TYR B O 1
ATOM 4825 N N . HIS B 1 266 ? 26.281 -12.633 14.844 1 82.88 266 HIS B N 1
ATOM 4826 C CA . HIS B 1 266 ? 26 -13.883 14.148 1 82.88 266 HIS B CA 1
ATOM 4827 C C . HIS B 1 266 ? 26.297 -13.773 12.664 1 82.88 266 HIS B C 1
ATOM 4829 O O . HIS B 1 266 ? 25.906 -14.633 11.875 1 82.88 266 HIS B O 1
ATOM 4835 N N . GLY B 1 267 ? 27.016 -12.773 12.234 1 82 267 GLY B N 1
ATOM 4836 C CA . GLY B 1 267 ? 27.344 -12.602 10.828 1 82 267 GLY B CA 1
ATOM 4837 C C . GLY B 1 267 ? 28.516 -13.445 10.375 1 82 267 GLY B C 1
ATOM 4838 O O . GLY B 1 267 ? 29.109 -14.172 11.172 1 82 267 GLY B O 1
ATOM 4839 N N . GLU B 1 268 ? 28.766 -13.367 9.039 1 75.19 268 GLU B N 1
ATOM 4840 C CA . GLU B 1 268 ? 29.75 -14.25 8.445 1 75.19 268 GLU B CA 1
ATOM 4841 C C . GLU B 1 268 ? 31.141 -13.617 8.492 1 75.19 268 GLU B C 1
ATOM 4843 O O . GLU B 1 268 ? 32.156 -14.328 8.438 1 75.19 268 GLU B O 1
ATOM 4848 N N . ASN B 1 269 ? 31.234 -12.328 8.469 1 69.19 269 ASN B N 1
ATOM 4849 C CA . ASN B 1 269 ? 32.562 -11.695 8.367 1 69.19 269 ASN B CA 1
ATOM 4850 C C . ASN B 1 269 ? 32.906 -10.93 9.641 1 69.19 269 ASN B C 1
ATOM 4852 O O . ASN B 1 269 ? 32.562 -9.758 9.781 1 69.19 269 ASN B O 1
ATOM 4856 N N . ALA B 1 270 ? 33.688 -11.539 10.438 1 65.5 270 ALA B N 1
ATOM 4857 C CA . ALA B 1 270 ? 34.062 -10.922 11.711 1 65.5 270 ALA B CA 1
ATOM 4858 C C . ALA B 1 270 ? 35.344 -10.102 11.586 1 65.5 270 ALA B C 1
ATOM 4860 O O . ALA B 1 270 ? 35.75 -9.438 12.539 1 65.5 270 ALA B O 1
ATOM 4861 N N . SER B 1 271 ? 35.781 -10.117 10.469 1 67.12 271 SER B N 1
ATOM 4862 C CA . SER B 1 271 ? 37.094 -9.477 10.352 1 67.12 271 SER B CA 1
ATOM 4863 C C . SER B 1 271 ? 36.969 -7.965 10.234 1 67.12 271 SER B C 1
ATOM 4865 O O . SER B 1 271 ? 37.938 -7.23 10.438 1 67.12 271 SER B O 1
ATOM 4867 N N . SER B 1 272 ? 35.75 -7.543 9.859 1 63.69 272 SER B N 1
ATOM 4868 C CA . SER B 1 272 ? 35.562 -6.102 9.703 1 63.69 272 SER B CA 1
ATOM 4869 C C . SER B 1 272 ? 35.312 -5.426 11.039 1 63.69 272 SER B C 1
ATOM 4871 O O . SER B 1 272 ? 34.5 -5.914 11.844 1 63.69 272 SER B O 1
ATOM 4873 N N . THR B 1 273 ? 36.031 -4.391 11.266 1 76.19 273 THR B N 1
ATOM 4874 C CA . THR B 1 273 ? 35.875 -3.635 12.5 1 76.19 273 THR B CA 1
ATOM 4875 C C . THR B 1 273 ? 34.531 -2.883 12.516 1 76.19 273 THR B C 1
ATOM 4877 O O . THR B 1 273 ? 33.844 -2.85 13.531 1 76.19 273 THR B O 1
ATOM 4880 N N . GLU B 1 274 ? 34.156 -2.393 11.344 1 87.94 274 GLU B N 1
ATOM 4881 C CA . GLU B 1 274 ? 32.906 -1.686 11.242 1 87.94 274 GLU B CA 1
ATOM 4882 C C . GLU B 1 274 ? 31.891 -2.459 10.391 1 87.94 274 GLU B C 1
ATOM 4884 O O . GLU B 1 274 ? 32.281 -3.043 9.367 1 87.94 274 GLU B O 1
ATOM 4889 N N . ILE B 1 275 ? 30.688 -2.52 10.961 1 89 275 ILE B N 1
ATOM 4890 C CA . ILE B 1 275 ? 29.688 -3.293 10.234 1 89 275 ILE B CA 1
ATOM 4891 C C . ILE B 1 275 ? 28.375 -2.516 10.18 1 89 275 ILE B C 1
ATOM 4893 O O . ILE B 1 275 ? 28.094 -1.704 11.062 1 89 275 ILE B O 1
ATOM 4897 N N . GLU B 1 276 ? 27.656 -2.783 9.102 1 90.75 276 GLU B N 1
ATOM 4898 C CA . GLU B 1 276 ? 26.281 -2.307 8.984 1 90.75 276 GLU B CA 1
ATOM 4899 C C . GLU B 1 276 ? 25.297 -3.441 9.195 1 90.75 276 GLU B C 1
ATOM 4901 O O . GLU B 1 276 ? 25.469 -4.539 8.664 1 90.75 276 GLU B O 1
ATOM 4906 N N . ALA B 1 277 ? 24.406 -3.18 10.094 1 93.25 277 ALA B N 1
ATOM 4907 C CA . ALA B 1 277 ? 23.359 -4.152 10.375 1 93.25 277 ALA B CA 1
ATOM 4908 C C . ALA B 1 277 ? 21.969 -3.529 10.219 1 93.25 277 ALA B C 1
ATOM 4910 O O . ALA B 1 277 ? 21.844 -2.305 10.172 1 93.25 277 ALA B O 1
ATOM 4911 N N . TYR B 1 278 ? 21.016 -4.395 10.023 1 95.56 278 TYR B N 1
ATOM 4912 C CA . TYR B 1 278 ? 19.641 -3.953 9.867 1 95.56 278 TYR B CA 1
ATOM 4913 C C . TYR B 1 278 ? 18.719 -4.703 10.82 1 95.56 278 TYR B C 1
ATOM 4915 O O . TYR B 1 278 ? 18.938 -5.883 11.109 1 95.56 278 TYR B O 1
ATOM 4923 N N . ILE B 1 279 ? 17.766 -3.994 11.375 1 95.69 279 ILE B N 1
ATOM 4924 C CA . ILE B 1 279 ? 16.734 -4.602 12.203 1 95.69 279 ILE B CA 1
ATOM 4925 C C . ILE B 1 279 ? 15.375 -4.008 11.844 1 95.69 279 ILE B C 1
ATOM 4927 O O . ILE B 1 279 ? 15.266 -2.807 11.586 1 95.69 279 ILE B O 1
ATOM 4931 N N . ARG B 1 280 ? 14.438 -4.859 11.711 1 96.81 280 ARG B N 1
ATOM 4932 C CA . ARG B 1 280 ? 13.102 -4.395 11.336 1 96.81 280 ARG B CA 1
ATOM 4933 C C . ARG B 1 280 ? 12.375 -3.797 12.531 1 96.81 280 ARG B C 1
ATOM 4935 O O . ARG B 1 280 ? 12.594 -4.215 13.672 1 96.81 280 ARG B O 1
ATOM 4942 N N . PRO B 1 281 ? 11.461 -2.855 12.289 1 96.62 281 PRO B N 1
ATOM 4943 C CA . PRO B 1 281 ? 10.75 -2.184 13.383 1 96.62 281 PRO B CA 1
ATOM 4944 C C . PRO B 1 281 ? 9.977 -3.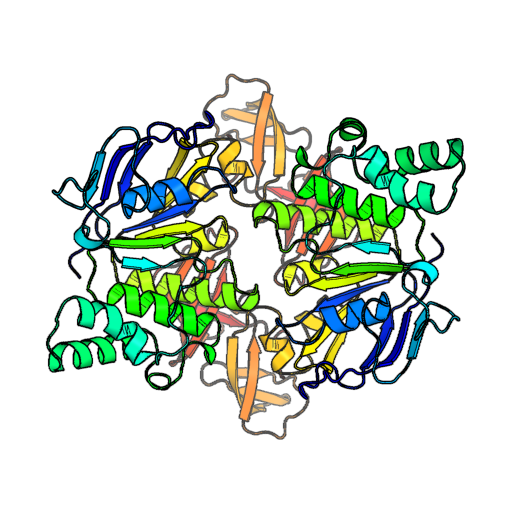156 14.273 1 96.62 281 PRO B C 1
ATOM 4946 O O . PRO B 1 281 ? 9.875 -2.943 15.484 1 96.62 281 PRO B O 1
ATOM 4949 N N . GLU B 1 282 ? 9.453 -4.223 13.68 1 96.06 282 GLU B N 1
ATOM 4950 C CA . GLU B 1 282 ? 8.656 -5.176 14.445 1 96.06 282 GLU B CA 1
ATOM 4951 C C . GLU B 1 282 ? 9.539 -6.047 15.336 1 96.06 282 GLU B C 1
ATOM 4953 O O . GLU B 1 282 ? 9.039 -6.762 16.203 1 96.06 282 GLU B O 1
ATOM 4958 N N . ASP B 1 283 ? 10.875 -5.941 15.164 1 95.56 283 ASP B N 1
ATOM 4959 C CA . ASP B 1 283 ? 11.797 -6.762 15.938 1 95.56 283 ASP B CA 1
ATOM 4960 C C . ASP B 1 283 ? 12.469 -5.941 17.031 1 95.56 283 ASP B C 1
ATOM 4962 O O . ASP B 1 283 ? 13.43 -6.398 17.656 1 95.56 283 ASP B O 1
ATOM 4966 N N . VAL B 1 284 ? 12.086 -4.688 17.203 1 95.19 284 VAL B N 1
ATOM 4967 C CA . VAL B 1 284 ? 12.391 -3.84 18.359 1 95.19 284 VAL B CA 1
ATOM 4968 C C . VAL B 1 284 ? 11.188 -3.809 19.297 1 95.19 284 VAL B C 1
ATOM 4970 O O . VAL B 1 284 ? 10.07 -3.514 18.875 1 95.19 284 VAL B O 1
ATOM 4973 N N . PHE B 1 285 ? 11.398 -4.164 20.5 1 94.19 285 PHE B N 1
ATOM 4974 C CA . PHE B 1 285 ? 10.211 -4.289 21.344 1 94.19 285 PHE B CA 1
ATOM 4975 C C . PHE B 1 285 ? 10.492 -3.758 22.75 1 94.19 285 PHE B C 1
ATOM 4977 O O . PHE B 1 285 ? 11.648 -3.619 23.141 1 94.19 285 PHE B O 1
ATOM 4984 N N . LEU B 1 286 ? 9.383 -3.418 23.422 1 93.62 286 LEU B N 1
ATOM 4985 C CA . LEU B 1 286 ? 9.438 -2.893 24.781 1 93.62 286 LEU B CA 1
ATOM 4986 C C . LEU B 1 286 ? 9.781 -3.996 25.781 1 93.62 286 LEU B C 1
ATOM 4988 O O . LEU B 1 286 ? 9.258 -5.105 25.688 1 93.62 286 LEU B O 1
ATOM 4992 N N . ASP B 1 287 ? 10.781 -3.699 26.547 1 87.06 287 ASP B N 1
ATOM 4993 C CA . ASP B 1 287 ? 11.141 -4.637 27.609 1 87.06 287 ASP B CA 1
ATOM 4994 C C . ASP B 1 287 ? 11.383 -3.906 28.922 1 87.06 287 ASP B C 1
ATOM 4996 O O . ASP B 1 287 ? 12.297 -3.08 29.016 1 87.06 287 ASP B O 1
ATOM 5000 N N . GLU B 1 288 ? 10.625 -4.203 29.875 1 76.88 288 GLU B N 1
ATOM 5001 C CA . GLU B 1 288 ? 10.703 -3.475 31.125 1 76.88 288 GLU B CA 1
ATOM 5002 C C . GLU B 1 288 ? 12 -3.793 31.875 1 76.88 288 GLU B C 1
ATOM 5004 O O . GLU B 1 288 ? 12.438 -3.027 32.719 1 76.88 288 GLU B O 1
ATOM 5009 N N . GLN B 1 289 ? 12.617 -4.719 31.625 1 77.31 289 GLN B N 1
ATOM 5010 C CA . GLN B 1 289 ? 13.656 -5.148 32.562 1 77.31 289 GLN B CA 1
ATOM 5011 C C . GLN B 1 289 ? 15.031 -5.102 31.891 1 77.31 289 GLN B C 1
ATOM 5013 O O . GLN B 1 289 ? 16.047 -5.047 32.594 1 77.31 289 GLN B O 1
ATOM 5018 N N . SER B 1 290 ? 15.109 -5.105 30.609 1 80.19 290 SER B N 1
ATOM 5019 C CA . SER B 1 290 ? 16.422 -5.273 29.984 1 80.19 290 SER B CA 1
ATOM 5020 C C . SER B 1 290 ? 16.516 -4.5 28.672 1 80.19 290 SER B C 1
ATOM 5022 O O . SER B 1 290 ? 15.578 -3.779 28.312 1 80.19 290 SER B O 1
ATOM 5024 N N . GLY B 1 291 ? 17.766 -4.402 28.281 1 90.62 291 GLY B N 1
ATOM 5025 C CA . GLY B 1 291 ? 18.031 -3.795 26.984 1 90.62 291 GLY B CA 1
ATOM 5026 C C . GLY B 1 291 ? 18.672 -2.418 27.094 1 90.62 291 GLY B C 1
ATOM 5027 O O . GLY B 1 291 ? 19.672 -2.238 27.781 1 90.62 291 GLY B O 1
ATOM 5028 N N . PHE B 1 292 ? 18.172 -1.48 26.297 1 94.44 292 PHE B N 1
ATOM 5029 C CA . PHE B 1 292 ? 18.75 -0.142 26.266 1 94.44 292 PHE B CA 1
ATOM 5030 C C . PHE B 1 292 ? 17.656 0.92 26.406 1 94.44 292 PHE B C 1
ATOM 5032 O O . PHE B 1 292 ? 16.484 0.667 26.094 1 94.44 292 PHE B O 1
ATOM 5039 N N . THR B 1 293 ? 18.078 2.064 26.906 1 95.25 293 THR B N 1
ATOM 5040 C CA . THR B 1 293 ? 17.156 3.176 27.141 1 95.25 293 THR B CA 1
ATOM 5041 C C . THR B 1 293 ? 17 4.012 25.875 1 95.25 293 THR B C 1
ATOM 5043 O O . THR B 1 293 ? 17.969 4.25 25.141 1 95.25 293 THR B O 1
ATOM 5046 N N . ALA B 1 294 ? 15.75 4.41 25.594 1 96.19 294 ALA B N 1
ATOM 5047 C CA . ALA B 1 294 ? 15.438 5.297 24.469 1 96.19 294 ALA B CA 1
ATOM 5048 C C . ALA B 1 294 ? 14.344 6.289 24.859 1 96.19 294 ALA B C 1
ATOM 5050 O O . ALA B 1 294 ? 13.68 6.129 25.875 1 96.19 294 ALA B O 1
ATOM 5051 N N . HIS B 1 295 ? 14.258 7.285 24.125 1 97.19 295 HIS B N 1
ATOM 5052 C CA . HIS B 1 295 ? 13.219 8.289 24.312 1 97.19 295 HIS B CA 1
ATOM 5053 C C . HIS B 1 295 ? 12.273 8.336 23.125 1 97.19 295 HIS B C 1
ATOM 5055 O O . HIS B 1 295 ? 12.719 8.367 21.969 1 97.19 295 HIS B O 1
ATOM 5061 N N . VAL B 1 296 ? 11 8.32 23.406 1 97.56 296 VAL B N 1
ATOM 5062 C CA . VAL B 1 296 ? 10 8.422 22.344 1 97.56 296 VAL B CA 1
ATOM 5063 C C . VAL B 1 296 ? 10.008 9.828 21.766 1 97.56 296 VAL B C 1
ATOM 5065 O O . VAL B 1 296 ? 9.906 10.812 22.5 1 97.56 296 VAL B O 1
ATOM 5068 N N . ARG B 1 297 ? 10.133 9.883 20.422 1 95.81 297 ARG B N 1
ATOM 5069 C CA . ARG B 1 297 ? 10.164 11.18 19.75 1 95.81 297 ARG B CA 1
ATOM 5070 C C . ARG B 1 297 ? 8.859 11.438 19 1 95.81 297 ARG B C 1
ATOM 5072 O O . ARG B 1 297 ? 8.461 12.586 18.812 1 95.81 297 ARG B O 1
ATOM 5079 N N . ASP B 1 298 ? 8.281 10.352 18.609 1 94.88 298 ASP B N 1
ATOM 5080 C CA . ASP B 1 298 ? 7.035 10.477 17.859 1 94.88 298 ASP B CA 1
ATOM 5081 C C . ASP B 1 298 ? 6.262 9.164 17.859 1 94.88 298 ASP B C 1
ATOM 5083 O O . ASP B 1 298 ? 6.852 8.086 17.969 1 94.88 298 ASP B O 1
ATOM 5087 N N . VAL B 1 299 ? 5.016 9.273 17.844 1 95.81 299 VAL B N 1
ATOM 5088 C CA . VAL B 1 299 ? 4.113 8.133 17.703 1 95.81 299 VAL B CA 1
ATOM 5089 C C . VAL B 1 299 ? 3.17 8.359 16.531 1 95.81 299 VAL B C 1
ATOM 5091 O O . VAL B 1 299 ? 2.354 9.281 16.547 1 95.81 299 VAL B O 1
ATOM 5094 N N . ILE B 1 300 ? 3.309 7.551 15.57 1 95.25 300 ILE B N 1
ATOM 5095 C CA . ILE B 1 300 ? 2.523 7.691 14.344 1 95.25 300 ILE B CA 1
ATOM 5096 C C . ILE B 1 300 ? 1.518 6.547 14.242 1 95.25 300 ILE B C 1
ATOM 5098 O O . ILE B 1 300 ? 1.902 5.375 14.195 1 95.25 300 ILE B O 1
ATOM 5102 N N . PHE B 1 301 ? 0.253 6.91 14.195 1 96.19 301 PHE B N 1
ATOM 5103 C CA . PHE B 1 301 ? -0.827 5.934 14.109 1 96.19 301 PHE B CA 1
ATOM 5104 C C . PHE B 1 301 ? -1.011 5.453 12.68 1 96.19 301 PHE B C 1
ATOM 5106 O O . PHE B 1 301 ? -1.269 6.254 11.781 1 96.19 301 PHE B O 1
ATOM 5113 N N . LEU B 1 302 ? -0.906 4.09 12.422 1 95.56 302 LEU B N 1
ATOM 5114 C CA . LEU B 1 302 ? -0.993 3.547 11.07 1 95.56 302 LEU B CA 1
ATOM 5115 C C . LEU B 1 302 ? -2.25 2.699 10.898 1 95.56 302 LEU B C 1
ATOM 5117 O O . LEU B 1 302 ? -2.424 2.035 9.875 1 95.56 302 LEU B O 1
ATOM 5121 N N . GLY B 1 303 ? -3.141 2.682 11.875 1 94.88 303 GLY B N 1
ATOM 5122 C CA . GLY B 1 303 ? -4.336 1.857 11.859 1 94.88 303 GLY B CA 1
ATOM 5123 C C . GLY B 1 303 ? -4.195 0.588 12.68 1 94.88 303 GLY B C 1
ATOM 5124 O O . GLY B 1 303 ? -4.496 0.579 13.875 1 94.88 303 GLY B O 1
ATOM 5125 N N . GLU B 1 304 ? -3.537 -0.399 12.094 1 94.75 304 GLU B N 1
ATOM 5126 C CA . GLU B 1 304 ? -3.41 -1.694 12.75 1 94.75 304 GLU B CA 1
ATOM 5127 C C . GLU B 1 304 ? -2.27 -1.688 13.766 1 94.75 304 GLU B C 1
ATOM 5129 O O . GLU B 1 304 ? -2.184 -2.574 14.617 1 94.75 304 GLU B O 1
ATOM 5134 N N . ARG B 1 305 ? -1.426 -0.645 13.656 1 95.81 305 ARG B N 1
ATOM 5135 C CA . ARG B 1 305 ? -0.279 -0.517 14.555 1 95.81 305 ARG B CA 1
ATOM 5136 C C . ARG B 1 305 ? 0.158 0.938 14.68 1 95.81 305 ARG B C 1
ATOM 5138 O O . ARG B 1 305 ? -0.326 1.803 13.945 1 95.81 305 ARG B O 1
ATOM 5145 N N . ASN B 1 306 ? 0.995 1.152 15.688 1 96.62 306 ASN B N 1
ATOM 5146 C CA . ASN B 1 306 ? 1.722 2.412 15.805 1 96.62 306 ASN B CA 1
ATOM 5147 C C . ASN B 1 306 ? 3.18 2.258 15.383 1 96.62 306 ASN B C 1
ATOM 5149 O O . ASN B 1 306 ? 3.834 1.279 15.742 1 96.62 306 ASN B O 1
ATOM 5153 N N . ARG B 1 307 ? 3.59 3.166 14.586 1 96.75 307 ARG B N 1
ATOM 5154 C CA . ARG B 1 307 ? 5.02 3.34 14.352 1 96.75 307 ARG B CA 1
ATOM 5155 C C . ARG B 1 307 ? 5.605 4.383 15.297 1 96.75 307 ARG B C 1
ATOM 5157 O O . ARG B 1 307 ? 5.188 5.543 15.289 1 96.75 307 ARG B O 1
ATOM 5164 N N . VAL B 1 308 ? 6.566 3.945 16.062 1 97.31 308 VAL B N 1
ATOM 5165 C CA . VAL B 1 308 ? 7.152 4.828 17.062 1 97.31 308 VAL B CA 1
ATOM 5166 C C . VAL B 1 308 ? 8.594 5.164 16.688 1 97.31 308 VAL B C 1
ATOM 5168 O O . VAL B 1 308 ? 9.367 4.277 16.312 1 97.31 308 VAL B O 1
ATOM 5171 N N . ILE B 1 309 ? 8.852 6.363 16.688 1 96.62 309 ILE B N 1
ATOM 5172 C CA . ILE B 1 309 ? 10.219 6.828 16.5 1 96.62 309 ILE B CA 1
ATOM 5173 C C . ILE B 1 309 ? 10.867 7.07 17.859 1 96.62 309 ILE B C 1
ATOM 5175 O O . ILE B 1 309 ? 10.383 7.879 18.656 1 96.62 309 ILE B O 1
ATOM 5179 N N . VAL B 1 310 ? 11.93 6.406 18.109 1 97.19 310 VAL B N 1
ATOM 5180 C CA . VAL B 1 310 ? 12.648 6.555 19.375 1 97.19 310 VAL B CA 1
ATOM 5181 C C . VAL B 1 310 ? 14.07 7.023 19.109 1 97.19 310 VAL B C 1
ATOM 5183 O O . VAL B 1 310 ? 14.586 6.863 18 1 97.19 310 VAL B O 1
ATOM 5186 N N . GLU B 1 311 ? 14.594 7.617 20.047 1 96.94 311 GLU B N 1
ATOM 5187 C CA . GLU B 1 311 ? 15.984 8.07 19.953 1 96.94 311 GLU B CA 1
ATOM 5188 C C . GLU B 1 311 ? 16.812 7.504 21.109 1 96.94 311 GLU B C 1
ATOM 5190 O O . GLU B 1 311 ? 16.359 7.465 22.25 1 96.94 311 GLU B O 1
ATOM 5195 N N . THR B 1 312 ? 17.953 6.984 20.734 1 95.19 312 THR B N 1
ATOM 5196 C CA . THR B 1 312 ? 18.891 6.469 21.719 1 95.19 312 THR B CA 1
ATOM 5197 C C . THR B 1 312 ? 20.328 6.848 21.344 1 95.19 312 THR B C 1
ATOM 5199 O O . THR B 1 312 ? 20.781 6.535 20.234 1 95.19 312 THR B O 1
ATOM 5202 N N . GLU B 1 313 ? 21.047 7.531 22.203 1 93.44 313 GLU B N 1
ATOM 5203 C CA . GLU B 1 313 ? 22.422 7.957 22 1 93.44 313 GLU B CA 1
ATOM 5204 C C . GLU B 1 313 ? 22.594 8.648 20.641 1 93.44 313 GLU B C 1
ATOM 5206 O O . GLU B 1 313 ? 23.484 8.297 19.875 1 93.44 313 GLU B O 1
ATOM 5211 N N . GLY B 1 314 ? 21.672 9.391 20.281 1 90.88 314 GLY B N 1
ATOM 5212 C CA . GLY B 1 314 ? 21.75 10.195 19.062 1 90.88 314 GLY B CA 1
ATOM 5213 C C . GLY B 1 314 ? 21.266 9.469 17.828 1 90.88 314 GLY B C 1
ATOM 5214 O O . GLY B 1 314 ? 21.234 10.031 16.734 1 90.88 314 GLY B O 1
ATOM 5215 N N . GLN B 1 315 ? 20.844 8.266 18.047 1 92.5 315 GLN B N 1
ATOM 5216 C CA . GLN B 1 315 ? 20.359 7.48 16.906 1 92.5 315 GLN B CA 1
ATOM 5217 C C . GLN B 1 315 ? 18.844 7.32 16.953 1 92.5 315 GLN B C 1
ATOM 5219 O O . GLN B 1 315 ? 18.266 7.07 18.031 1 92.5 315 GLN B O 1
ATOM 5224 N N . LYS B 1 316 ? 18.25 7.461 15.812 1 94.38 316 LYS B N 1
ATOM 5225 C CA . LYS B 1 316 ? 16.812 7.262 15.695 1 94.38 316 LYS B CA 1
ATOM 5226 C C . LYS B 1 316 ? 16.484 5.836 15.258 1 94.38 316 LYS B C 1
ATOM 5228 O O . LYS B 1 316 ? 17.172 5.273 14.406 1 94.38 316 LYS B O 1
ATOM 5233 N N . LEU B 1 317 ? 15.469 5.254 15.852 1 96 317 LEU B N 1
ATOM 5234 C CA . LEU B 1 317 ? 14.992 3.918 15.492 1 96 317 LEU B CA 1
ATOM 5235 C C . LEU B 1 317 ? 13.477 3.9 15.344 1 96 317 LEU B C 1
ATOM 5237 O O . LEU B 1 317 ? 12.773 4.617 16.062 1 96 317 LEU B O 1
ATOM 5241 N N . PHE B 1 318 ? 13.07 3.068 14.438 1 96.56 318 PHE B N 1
ATOM 5242 C CA . PHE B 1 318 ? 11.641 2.795 14.297 1 96.56 318 PHE B CA 1
ATOM 5243 C C . PHE B 1 318 ? 11.258 1.531 15.062 1 96.56 318 PHE B C 1
ATOM 5245 O O . PHE B 1 318 ? 12 0.544 15.047 1 96.56 318 PHE B O 1
ATOM 5252 N N . MET B 1 319 ? 10.164 1.617 15.711 1 97 319 MET B N 1
ATOM 5253 C CA . MET B 1 319 ? 9.586 0.487 16.422 1 97 319 MET B CA 1
ATOM 5254 C C . MET B 1 319 ? 8.086 0.377 16.156 1 97 319 MET B C 1
ATOM 5256 O O . MET B 1 319 ? 7.383 1.388 16.109 1 97 319 MET B O 1
ATOM 5260 N N . ASP B 1 320 ? 7.637 -0.823 15.891 1 96.81 320 ASP B N 1
ATOM 5261 C CA . ASP B 1 320 ? 6.207 -1.052 15.711 1 96.81 320 ASP B CA 1
ATOM 5262 C C . ASP B 1 320 ? 5.582 -1.671 16.953 1 96.81 320 ASP B C 1
ATOM 5264 O O . ASP B 1 320 ? 6.105 -2.646 17.5 1 96.81 320 ASP B O 1
ATOM 5268 N N . VAL B 1 321 ? 4.523 -1.096 17.453 1 96.38 321 VAL B N 1
ATOM 5269 C CA . VAL B 1 321 ? 3.803 -1.593 18.625 1 96.38 321 VAL B CA 1
ATOM 5270 C C . VAL B 1 321 ? 2.312 -1.698 18.312 1 96.38 321 VAL B C 1
ATOM 5272 O O . VAL B 1 321 ? 1.832 -1.091 17.344 1 96.38 321 VAL B O 1
ATOM 5275 N N . PRO B 1 322 ? 1.582 -2.529 19.047 1 94.5 322 PRO B N 1
ATOM 5276 C CA . PRO B 1 322 ? 0.13 -2.574 18.859 1 94.5 322 PRO B CA 1
ATOM 5277 C C . PRO B 1 322 ? -0.515 -1.19 18.922 1 94.5 322 PRO B C 1
ATOM 5279 O O . PRO B 1 322 ? -0.005 -0.295 19.594 1 94.5 322 PRO B O 1
ATOM 5282 N N . ASN B 1 323 ? -1.603 -1.059 18.203 1 94.62 323 ASN B N 1
ATOM 5283 C CA . ASN B 1 323 ? -2.186 0.266 18.016 1 94.62 323 ASN B CA 1
ATOM 5284 C C . ASN B 1 323 ? -2.865 0.764 19.281 1 94.62 323 ASN B C 1
ATOM 5286 O O . ASN B 1 323 ? -3.275 1.924 19.359 1 94.62 323 ASN B O 1
ATOM 5290 N N . ASP B 1 324 ? -2.982 -0.08 20.344 1 92.56 324 ASP B N 1
ATOM 5291 C CA . ASP B 1 324 ? -3.578 0.356 21.594 1 92.56 324 ASP B CA 1
ATOM 5292 C C . ASP B 1 324 ? -2.504 0.598 22.656 1 92.56 324 ASP B C 1
ATOM 5294 O O . ASP B 1 324 ? -2.82 0.879 23.812 1 92.56 324 ASP B O 1
ATOM 5298 N N . THR B 1 325 ? -1.245 0.463 22.234 1 93.69 325 THR B N 1
ATOM 5299 C CA . THR B 1 325 ? -0.148 0.776 23.141 1 93.69 325 THR B CA 1
ATOM 5300 C C . THR B 1 325 ? -0.066 2.279 23.406 1 93.69 325 THR B C 1
ATOM 5302 O O . THR B 1 325 ? -0.051 3.072 22.453 1 93.69 325 THR B O 1
ATOM 5305 N N . LEU B 1 326 ? -0.042 2.617 24.641 1 93.31 326 LEU B N 1
ATOM 5306 C CA . LEU B 1 326 ? 0.003 4.027 25.016 1 93.31 326 LEU B CA 1
ATOM 5307 C C . LEU B 1 326 ? 1.44 4.484 25.234 1 93.31 326 LEU B C 1
ATOM 5309 O O . LEU B 1 326 ? 2.104 4.039 26.172 1 93.31 326 LEU B O 1
ATOM 5313 N N . LEU B 1 327 ? 1.94 5.301 24.328 1 94.88 327 LEU B N 1
ATOM 5314 C CA . LEU B 1 327 ? 3.246 5.945 24.406 1 94.88 327 LEU B CA 1
ATOM 5315 C C . LEU B 1 327 ? 3.133 7.445 24.156 1 94.88 327 LEU B C 1
ATOM 5317 O O . LEU B 1 327 ? 2.291 7.879 23.359 1 94.88 327 LEU B O 1
ATOM 5321 N N . HIS B 1 328 ? 3.906 8.188 24.844 1 92.94 328 HIS B N 1
ATOM 5322 C CA . HIS B 1 328 ? 3.857 9.641 24.719 1 92.94 328 HIS B CA 1
ATOM 5323 C C . HIS B 1 328 ? 5.215 10.211 24.312 1 92.94 328 HIS B C 1
ATOM 5325 O O . HIS B 1 328 ? 6.254 9.641 24.656 1 92.94 328 HIS B O 1
ATOM 5331 N N . ASP B 1 329 ? 5.098 11.297 23.625 1 89.81 329 ASP B N 1
ATOM 5332 C CA . ASP B 1 329 ? 6.32 12.008 23.266 1 89.81 329 ASP B CA 1
ATOM 5333 C C . ASP B 1 329 ? 7.141 12.352 24.516 1 89.81 329 ASP B C 1
ATOM 5335 O O . ASP B 1 329 ? 6.59 12.773 25.531 1 89.81 329 ASP B O 1
ATOM 5339 N N . GLY B 1 330 ? 8.391 12.102 24.375 1 92.38 330 GLY B N 1
ATOM 5340 C CA . GLY B 1 330 ? 9.297 12.414 25.469 1 92.38 330 GLY B CA 1
ATOM 5341 C C . GLY B 1 330 ? 9.414 11.297 26.484 1 92.38 330 GLY B C 1
ATOM 5342 O O . GLY B 1 330 ? 10.336 11.289 27.312 1 92.38 330 GLY B O 1
ATOM 5343 N N . GLU B 1 331 ? 8.625 10.336 26.438 1 94.31 331 GLU B N 1
ATOM 5344 C CA . GLU B 1 331 ? 8.617 9.219 27.391 1 94.31 331 GLU B CA 1
ATOM 5345 C C . GLU B 1 331 ? 9.891 8.383 27.266 1 94.31 331 GLU B C 1
ATOM 5347 O O . GLU B 1 331 ? 10.383 8.141 26.156 1 94.31 331 GLU B O 1
ATOM 5352 N N . GLN B 1 332 ? 10.469 8.102 28.422 1 95.12 332 GLN B N 1
ATOM 5353 C CA . GLN B 1 332 ? 11.602 7.184 28.438 1 95.12 332 GLN B CA 1
ATOM 5354 C C . GLN B 1 332 ? 11.133 5.73 28.484 1 95.12 332 GLN B C 1
ATOM 5356 O O . GLN B 1 332 ? 10.258 5.383 29.281 1 95.12 332 GLN B O 1
ATOM 5361 N N . VAL B 1 333 ? 11.703 4.938 27.594 1 95.38 333 VAL B N 1
ATOM 5362 C CA . VAL B 1 333 ? 11.305 3.535 27.547 1 95.38 333 VAL B CA 1
ATOM 5363 C C . VAL B 1 333 ? 12.547 2.648 27.484 1 95.38 333 VAL B C 1
ATOM 5365 O O . VAL B 1 333 ? 13.633 3.109 27.125 1 95.38 333 VAL B O 1
ATOM 5368 N N . GLN B 1 334 ? 12.406 1.406 27.953 1 95.69 334 GLN B N 1
ATOM 5369 C CA . GLN B 1 334 ? 13.43 0.376 27.812 1 95.69 334 GLN B CA 1
ATOM 5370 C C . GLN B 1 334 ? 13.109 -0.56 26.656 1 95.69 334 GLN B C 1
ATOM 5372 O O . GLN B 1 334 ? 12 -1.096 26.562 1 95.69 334 GLN B O 1
ATOM 5377 N N . LEU B 1 335 ? 14.086 -0.711 25.734 1 96 335 LEU B N 1
ATOM 5378 C CA . LEU B 1 335 ? 13.852 -1.468 24.516 1 96 335 LEU B CA 1
ATOM 5379 C C . LEU B 1 335 ? 14.836 -2.627 24.391 1 96 335 LEU B C 1
ATOM 5381 O O . LEU B 1 335 ? 15.922 -2.586 24.969 1 96 335 LEU B O 1
ATOM 5385 N N . GLN B 1 336 ? 14.453 -3.631 23.688 1 94.81 336 GLN B N 1
ATOM 5386 C CA . GLN B 1 336 ? 15.289 -4.746 23.266 1 94.81 336 GLN B CA 1
ATOM 5387 C C . GLN B 1 336 ? 15.102 -5.055 21.781 1 94.81 336 GLN B C 1
ATOM 5389 O O . GLN B 1 336 ? 14.141 -4.59 21.156 1 94.81 336 GLN B O 1
ATOM 5394 N N . VAL B 1 337 ? 16.047 -5.746 21.234 1 92.5 337 VAL B N 1
ATOM 5395 C CA . VAL B 1 337 ? 15.914 -6.215 19.859 1 92.5 337 VAL B CA 1
ATOM 5396 C C . VAL B 1 337 ? 15.945 -7.738 19.828 1 92.5 337 VAL B C 1
ATOM 5398 O O . VAL B 1 337 ? 16.562 -8.375 20.688 1 92.5 337 VAL B O 1
ATOM 5401 N N . HIS B 1 338 ? 15.219 -8.336 18.938 1 91.25 338 HIS B N 1
ATOM 5402 C CA . HIS B 1 338 ? 15.383 -9.766 18.703 1 91.25 338 HIS B CA 1
ATOM 5403 C C . HIS B 1 338 ? 16.734 -10.07 18.078 1 91.25 338 HIS B C 1
ATOM 5405 O O . HIS B 1 338 ? 16.891 -10.016 16.859 1 91.25 338 HIS B O 1
ATOM 5411 N N . GLN B 1 339 ? 17.625 -10.523 18.812 1 89.94 339 GLN B N 1
ATOM 5412 C CA . GLN B 1 339 ? 19.031 -10.633 18.406 1 89.94 339 GLN B CA 1
ATOM 5413 C C . GLN B 1 339 ? 19.188 -11.594 17.234 1 89.94 339 GLN B C 1
ATOM 5415 O O . GLN B 1 339 ? 20.094 -11.414 16.406 1 89.94 339 GLN B O 1
ATOM 5420 N N . ASN B 1 340 ? 18.297 -12.539 17.109 1 90.12 340 ASN B N 1
ATOM 5421 C CA . ASN B 1 340 ? 18.406 -13.547 16.047 1 90.12 340 ASN B CA 1
ATOM 5422 C C . ASN B 1 340 ? 17.812 -13.047 14.734 1 90.12 340 ASN B C 1
ATOM 5424 O O . ASN B 1 340 ? 17.906 -13.727 13.711 1 90.12 340 ASN B O 1
ATOM 5428 N N . LYS B 1 341 ? 17.266 -11.828 14.828 1 92.19 341 LYS B N 1
ATOM 5429 C CA . LYS B 1 341 ? 16.625 -11.305 13.625 1 92.19 341 LYS B CA 1
ATOM 5430 C C . LYS B 1 341 ? 17.391 -10.117 13.062 1 92.19 341 LYS B C 1
ATOM 5432 O O . LYS B 1 341 ? 16.953 -9.484 12.102 1 92.19 341 LYS B O 1
ATOM 5437 N N . VAL B 1 342 ? 18.5 -9.82 13.695 1 93.25 342 VAL B N 1
ATOM 5438 C CA . VAL B 1 342 ? 19.359 -8.773 13.156 1 93.25 342 VAL B CA 1
ATOM 5439 C C . VAL B 1 342 ? 19.969 -9.242 11.836 1 93.25 342 VAL B C 1
ATOM 5441 O O . VAL B 1 342 ? 20.469 -10.367 11.742 1 93.25 342 VAL B O 1
ATOM 5444 N N . ILE B 1 343 ? 19.875 -8.445 10.812 1 93 343 ILE B N 1
ATOM 5445 C CA . ILE B 1 343 ? 20.359 -8.75 9.469 1 93 343 ILE B CA 1
ATOM 5446 C C . ILE B 1 343 ? 21.734 -8.125 9.273 1 93 343 ILE B C 1
ATOM 5448 O O . ILE B 1 343 ? 21.922 -6.918 9.469 1 93 343 ILE B O 1
ATOM 5452 N N . TYR B 1 344 ? 22.656 -9.008 8.992 1 87.25 344 TYR B N 1
ATOM 5453 C CA . TYR B 1 344 ? 24 -8.531 8.703 1 87.25 344 TYR B CA 1
ATOM 5454 C C . TYR B 1 344 ? 24.297 -8.602 7.207 1 87.25 344 TYR B C 1
ATOM 5456 O O . TYR B 1 344 ? 24.172 -9.664 6.59 1 87.25 344 TYR B O 1
ATOM 5464 N N . ALA B 1 345 ? 24.047 -7.625 6.547 1 73.75 345 ALA B N 1
ATOM 5465 C CA . ALA B 1 345 ? 24.25 -7.672 5.102 1 73.75 345 ALA B CA 1
ATOM 5466 C C . ALA B 1 345 ? 25.594 -7.043 4.723 1 73.75 345 ALA B C 1
ATOM 5468 O O . ALA B 1 345 ? 26.078 -6.141 5.41 1 73.75 345 ALA B O 1
#

Secondary structure (DSSP, 8-state):
-----EEEEEEEEE-TTS-EEEEEEEEEE-TT-EEEEE-STTSSHHHHHHHHHTSS--SEEEEEETTEE-TT--GGGS-EEEE-TTTT--TTSBHHHHHHHHHHHTT--HHHHHHHHHHHHHHTT-GGGTTSBGGGS-HHHHHHHHHHHHHHT--SEEEEESTTTTS-HHHHHHHHHHHHHHHHHH--EEEEEES-HHHHHHH-SEEEEEETTEEEEEEEHHHHHHS-SSHHHHHHSS--EEEEEEEEEETTEEEEE-SS-EEE---S-TT-SEEEEEE-GGGEEE-SSSSEEEEEEEEEE-SSEEEEEEEETTEEEEEEEETT----TT-EEEEEE-GGG-EE-/-----EEEEEEEEE-TTS-EEEEEEEEEE-TT-EEEEE-STTSSHHHHHHHHHTSS--SEEEEEETTEE-TT--GGGS-EEEE-TTTT--TTSBHHHHHHHHHHHTT--HHHHHHHHHHHHHHTT-GGGTTSBGGGS-HHHHHHHHHHHHHHT--SEEEEE-TTTTS-HHHHHHHHHHHHHHHHHH--EEEEEES-HHHHHHH-SEEEEEETTEEEEEEEHHHHHHS-SSHHHHHHSS--EEEEEEEEEETTEEEEE-SS-EEE---S-TT-SEEEEEE-GGGEEE-SSSSEEEEEEEEEE-SSEEEEEEEETTEEEEEEEETT----TT-EEEEEE-GGG-EE-

Radius of gyration: 27.15 Å; Cα contacts (8 Å, |Δi|>4): 1554; chains: 2; bounding box: 71×71×67 Å

pLDDT: mean 92.16, std 5.95, range [63.38, 98.69]

Sequence (690 aa):
MNPVEIRLQGVHKTFRDGTQALQPIDLKIEAGEVLVLLGPSGCGKSTLLRMIGGLELPMGGAVWIGERDITYLPTEKREIGFVFQQYALFPTMTVAENIAFGMKLRKYGKQEREKKTTELLEMMNLTELKDRKSAQLSGGQQQRVAIARALAIEPKVLLMDEPLTALDAKLKEHLRIELAQLFRRLKITTVYVTHDQVEAMAIADRIAVMNKGVIEQIGTAKEIYHRPHSSFVAQFVGQVNRLKGKITDGADGYLVDFGFYRIPYHGENASSTEIEAYIRPEDVFLDEQSGFTAHVRDVIFLGERNRVIVETEGQKLFMDVPNDTLLHDGEQVQLQVHQNKVIYAMNPVEIRLQGVHKTFRDGTQALQPIDLKIEAGEVLVLLGPSGCGKSTLLRMIGGLELPMGGAVWIGERDITYLPTEKREIGFVFQQYALFPTMTVAENIAFGMKLRKYGKQEREKKTTELLEMMNLTELKDRKSAQLSGGQQQRVAIARALAIEPKVLLMDEPLTALDAKLKEHLRIELAQLFRRLKITTVYVTHDQVEAMAIADRIAVMNKGVIEQIGTAKEIYHRPHSSFVAQFVGQVNRLKGKITDGADGYLVDFGFYRIPYHGENASSTEIEAYIRPEDVFLDEQSGFTAHVRDVIFLGERNRVIVETEGQKLFMDVPNDTLLHDGEQVQLQVHQNKVIYA

Foldseek 3Di:
DWAWKKWWFQFWDADPVRQGQAGGATDIFHGLFEEEEAEDPSNNQVVVLCQQQQVHATPDTFMDTHPDTCRNPHNVPQLEFEQEQQLPFDQVAFLLCSQLVVVVVVPPDPVLSVVLSCVLCVLLVNNVRRGPGLVPDDLLSSLSSSVSSSCSSPGNEYEYEANCVVDDPVSSVVVLQVQLVSSVVVSHHYYHYDHDQVSCLSRGQKYFYGGNNYGQDIDGNCCLAQAPPDPCSPPSRAHKDKAKWFWDADPVGIWTGRPFWIDDDDDDDRPDGMFIKIAHQAQKDFDQPDAGKWFWADWDQPPQWIWTWIDDPRDIDIHIDGNPDDDDGGDMTHIDGPRSRMYTD/DWAWKKWWFQFWDADPVRQGQAGGATDIFHGLFEEEEAEDPSNNQVVVLCQQQQVHATPDTFMDTHPDTCRNPHNVPQLEFEQEQQLPFDQVAFLLCSQLVVVVVVPPDPVLSVVLSCVLCVLLVNNVRRGPGLVPDDLLSSLSSSVSSSCSSPGNEYEYEANCVVDDPVVSVVVLQVQLVSSVVVSHHYYHYDHDQVSCLSRGQKYFYGGNNYGQDIDGSCCLAQAPPDPCSPPSRAHKDKAKWFWDADPVGIWTGRPFWIDDDDDDDRPDGMFIKIAHQAQKDFDQPDAGKWFWADWDQPPQWIWTWIDDPRDIDIHIDGNPDDDDGGDMTHIDGPRSRMYTD

Solvent-accessible surface area (backbone atoms only — not comparable to full-atom values): 35905 Å² total; per-residue (Å²): 132,77,45,34,29,37,39,35,42,43,32,21,34,61,47,94,89,64,50,64,41,29,45,69,39,71,47,79,41,53,55,28,32,34,37,20,37,33,37,60,88,85,20,30,55,66,58,53,53,28,36,74,52,38,78,37,76,62,76,40,60,40,37,27,52,57,91,41,77,46,58,82,42,53,43,89,74,63,48,57,16,66,34,46,47,80,41,75,70,56,56,88,30,25,42,49,48,50,25,34,43,59,31,55,77,69,63,52,52,68,68,57,43,52,51,51,41,52,52,42,24,55,74,57,71,34,58,92,45,34,78,38,40,47,74,76,46,52,70,69,54,41,47,44,47,28,52,36,24,27,47,58,64,62,38,42,33,39,39,32,44,31,68,56,71,84,50,55,53,59,60,36,61,54,47,42,53,52,48,25,54,49,50,69,69,65,34,49,11,29,44,37,32,40,57,43,62,47,54,42,26,38,49,27,58,27,34,36,36,32,51,81,14,37,77,76,46,72,36,35,39,65,44,48,64,68,57,34,86,32,59,61,47,43,58,61,51,61,71,57,34,83,40,59,28,30,52,41,87,44,98,90,43,45,23,31,38,50,84,66,51,73,45,76,49,84,64,91,69,73,82,43,54,66,43,53,34,33,36,39,25,78,43,30,43,82,28,93,82,49,74,30,69,31,30,28,69,40,76,34,45,44,70,80,27,23,43,29,35,28,37,38,93,91,38,76,39,54,27,43,43,60,53,81,63,88,79,52,72,67,38,76,45,38,31,38,65,50,71,89,60,53,34,64,77,132,76,45,35,29,38,38,35,42,44,31,21,32,63,47,94,89,64,50,64,41,28,45,70,37,74,46,77,44,54,56,28,33,34,37,22,37,33,36,62,90,86,20,31,55,67,59,52,52,27,37,74,54,39,79,37,76,60,74,40,62,41,37,27,52,58,93,40,79,45,57,84,43,52,41,89,74,62,47,58,15,66,33,45,47,82,44,76,69,56,56,90,31,26,42,49,49,50,26,33,43,59,31,54,77,68,64,53,51,70,68,58,41,53,50,52,41,52,51,42,25,54,76,58,72,35,58,91,44,35,78,39,40,46,74,79,46,53,72,69,55,41,46,44,47,29,50,39,24,26,48,56,64,61,39,43,33,38,39,33,43,32,68,56,69,84,50,55,53,59,61,36,59,53,46,42,55,52,48,26,54,48,49,71,68,63,35,50,12,28,43,36,33,39,57,43,61,48,54,43,27,37,48,28,57,28,34,37,34,33,52,81,14,38,76,76,47,74,38,36,40,64,43,48,63,68,57,34,85,32,58,62,47,43,58,62,51,61,70,56,34,81,41,60,29,31,52,39,87,42,97,92,43,45,23,31,38,50,86,66,50,73,46,76,49,83,65,90,68,76,81,45,56,66,43,52,33,34,35,38,25,77,43,30,42,83,29,95,83,49,75,30,71,32,30,29,68,40,76,36,44,45,69,82,28,25,45,29,35,29,36,38,94,91,39,76,38,55,27,43,44,59,54,82,64,89,78,53,72,67,38,76,46,37,30,39,64,50,72,89,60,54,34,64,73

Nearest PDB structures (foldseek):
  2it1-assembly1_B  TM=8.428E-01  e=5.588E-42  Pyrococcus horikoshii
  2yyz-assembly1_A  TM=9.167E-01  e=7.692E-39  Thermotoga maritima MSB8
  1z47-assembly1_B-2  TM=8.951E-01  e=1.003E-37  Alicyclobacillus acidocaldarius
  3rlf-assembly1_B  TM=8.651E-01  e=4.900E-38  Escherichia coli K-12
  3puy-assembly1_B  TM=8.665E-01  e=7.443E-38  Escherichia coli K-12